Protein 3D0K (pdb70)

B-factor: mean 24.02, std 9.48, range [9.84, 112.17]

Structure (mmCIF, N/CA/C/O backbone):
data_3D0K
#
_entry.id   3D0K
#
_cell.length_a   41.879
_cell.length_b   83.710
_cell.length_c   90.792
_cell.angle_alpha   90.00
_cell.angle_beta   92.68
_cell.angle_gamma   90.00
#
_symmetry.space_group_name_H-M   'P 1 21 1'
#
loop_
_entity.id
_entity.type
_entity.pdbx_description
1 polymer 'Putative poly(3-hydroxybutyrate) depolymerase LpqC'
2 non-polymer 'CHLORIDE ION'
3 non-polymer 'SULFATE ION'
4 non-polymer 'FORMIC ACID'
5 water water
#
loop_
_atom_site.group_PDB
_atom_site.id
_atom_site.type_symbol
_atom_site.label_atom_id
_atom_site.label_alt_id
_atom_site.label_comp_id
_atom_site.label_asym_id
_atom_site.label_entity_id
_atom_site.label_seq_id
_atom_site.pdbx_PDB_ins_code
_atom_site.Cartn_x
_atom_site.Cartn_y
_atom_site.Cartn_z
_atom_site.occupancy
_atom_site.B_iso_or_equiv
_atom_site.auth_seq_id
_atom_site.auth_comp_id
_atom_site.auth_asym_id
_atom_site.auth_atom_id
_atom_site.pdbx_PDB_model_num
ATOM 1 N N . ASP A 1 8 ? 7.260 53.737 110.278 1.00 37.79 5 ASP A N 1
ATOM 2 C CA . ASP A 1 8 ? 8.458 54.534 109.857 1.00 38.02 5 ASP A CA 1
ATOM 3 C C . ASP A 1 8 ? 9.736 53.750 109.490 1.00 36.45 5 ASP A C 1
ATOM 4 O O . ASP A 1 8 ? 10.505 54.262 108.681 1.00 37.25 5 ASP A O 1
ATOM 9 N N . LEU A 1 9 ? 9.999 52.565 110.064 1.00 34.75 6 LEU A N 1
ATOM 10 C CA . LEU A 1 9 ? 11.188 51.764 109.619 1.00 32.56 6 LEU A CA 1
ATOM 11 C C . LEU A 1 9 ? 11.042 51.152 108.232 1.00 30.55 6 LEU A C 1
ATOM 12 O O . LEU A 1 9 ? 9.983 50.604 107.874 1.00 31.66 6 LEU A O 1
ATOM 17 N N . THR A 1 10 ? 12.108 51.219 107.448 1.00 26.83 7 THR A N 1
ATOM 18 C CA . THR A 1 10 ? 12.089 50.597 106.141 1.00 23.49 7 THR A CA 1
ATOM 19 C C . THR A 1 10 ? 12.790 49.238 106.272 1.00 23.24 7 THR A C 1
ATOM 20 O O . THR A 1 10 ? 13.444 48.961 107.315 1.00 22.02 7 THR A O 1
ATOM 24 N N . ASN A 1 11 ? 12.667 48.418 105.228 1.00 22.23 8 ASN A N 1
ATOM 25 C CA . ASN A 1 11 ? 13.413 47.154 105.139 1.00 22.05 8 ASN A CA 1
ATOM 26 C C . ASN A 1 11 ? 14.918 47.368 105.249 1.00 21.45 8 ASN A C 1
ATOM 27 O O . ASN A 1 11 ? 15.598 46.574 105.885 1.00 20.29 8 ASN A O 1
ATOM 32 N N . ALA A 1 12 ? 15.422 48.471 104.675 1.00 20.69 9 ALA A N 1
ATOM 33 C CA . ALA A 1 12 ? 16.864 48.772 104.791 1.00 21.30 9 ALA A CA 1
ATOM 34 C C . ALA A 1 12 ? 17.220 49.048 106.263 1.00 21.55 9 ALA A C 1
ATOM 35 O O . ALA A 1 12 ? 18.234 48.541 106.751 1.00 20.98 9 ALA A O 1
ATOM 37 N N . ASP A 1 13 ? 16.389 49.829 106.965 1.00 21.43 10 ASP A N 1
ATOM 38 C CA . ASP A 1 13 ? 16.622 50.118 108.406 1.00 22.88 10 ASP A CA 1
ATOM 39 C C . ASP A 1 13 ? 16.644 48.838 109.216 1.00 22.52 10 ASP A C 1
ATOM 40 O O . ASP A 1 13 ? 17.535 48.636 110.005 1.00 21.63 10 ASP A O 1
ATOM 45 N N . ARG A 1 14 ? 15.655 47.981 108.990 1.00 22.95 11 ARG A N 1
ATOM 46 C CA . ARG A 1 14 ? 15.605 46.649 109.650 1.00 24.00 11 ARG A CA 1
ATOM 47 C C . ARG A 1 14 ? 16.857 45.831 109.434 1.00 23.49 11 ARG A C 1
ATOM 48 O O . ARG A 1 14 ? 17.436 45.296 110.396 1.00 22.38 11 ARG A O 1
ATOM 56 N N . ILE A 1 15 ? 17.305 45.795 108.184 1.00 22.45 12 ILE A N 1
ATOM 57 C CA . ILE A 1 15 ? 18.479 45.013 107.815 1.00 23.25 12 ILE A CA 1
ATOM 58 C C . ILE A 1 15 ? 19.714 45.601 108.501 1.00 23.28 12 ILE A C 1
ATOM 59 O O . ILE A 1 15 ? 20.595 44.869 108.907 1.00 23.26 12 ILE A O 1
ATOM 64 N N . ALA A 1 16 ? 19.786 46.927 108.585 1.00 22.36 13 ALA A N 1
ATOM 65 C CA . ALA A 1 16 ? 20.906 47.591 109.258 1.00 22.61 13 ALA A CA 1
ATOM 66 C C . ALA A 1 16 ? 21.014 47.173 110.729 1.00 23.40 13 ALA A C 1
ATOM 67 O O . ALA A 1 16 ? 22.114 46.969 111.257 1.00 24.19 13 ALA A O 1
ATOM 69 N N . LEU A 1 17 ? 19.866 46.984 111.372 1.00 24.50 14 LEU A N 1
ATOM 70 C CA . LEU A 1 17 ? 19.817 46.624 112.801 1.00 25.55 14 LEU A CA 1
ATOM 71 C C . LEU A 1 17 ? 20.065 45.129 113.045 1.00 26.19 14 LEU A C 1
ATOM 72 O O . LEU A 1 17 ? 20.508 44.739 114.128 1.00 26.85 14 LEU A O 1
ATOM 77 N N . GLU A 1 18 ? 19.743 44.299 112.061 1.00 24.48 15 GLU A N 1
ATOM 78 C CA . GLU A 1 18 ? 19.784 42.837 112.243 1.00 24.95 15 GLU A CA 1
ATOM 79 C C . GLU A 1 18 ? 21.056 42.209 111.702 1.00 25.94 15 GLU A C 1
ATOM 80 O O . GLU A 1 18 ? 21.454 41.130 112.155 1.00 27.36 15 GLU A O 1
ATOM 86 N N . LEU A 1 19 ? 21.688 42.857 110.729 1.00 23.87 16 LEU A N 1
ATOM 87 C CA . LEU A 1 19 ? 22.809 42.241 110.034 1.00 24.69 16 LEU A CA 1
ATOM 88 C C . LEU A 1 19 ? 24.125 42.977 110.362 1.00 24.48 16 LEU A C 1
ATOM 89 O O . LEU A 1 19 ? 25.179 42.701 109.756 1.00 24.61 16 LEU A O 1
ATOM 94 N N . GLY A 1 20 ? 24.053 43.897 111.319 1.00 23.83 17 GLY A N 1
ATOM 95 C CA . GLY A 1 20 ? 25.207 44.713 111.698 1.00 24.52 17 GLY A CA 1
ATOM 96 C C . GLY A 1 20 ? 26.251 43.923 112.469 1.00 25.44 17 GLY A C 1
ATOM 97 O O . GLY A 1 20 ? 27.444 44.242 112.415 1.00 25.47 17 GLY A O 1
ATOM 98 N N A HIS A 1 21 ? 25.798 42.898 113.192 0.50 25.21 18 HIS A N 1
ATOM 99 N N B HIS A 1 21 ? 25.818 42.871 113.154 0.50 25.07 18 HIS A N 1
ATOM 100 C CA A HIS A 1 21 ? 26.685 42.109 114.055 0.50 25.56 18 HIS A CA 1
ATOM 101 C CA B HIS A 1 21 ? 26.727 42.136 114.028 0.50 25.38 18 HIS A CA 1
ATOM 102 C C A HIS A 1 21 ? 26.901 40.701 113.544 0.50 24.70 18 HIS A C 1
ATOM 103 C C B HIS A 1 21 ? 26.858 40.678 113.633 0.50 24.56 18 HIS A C 1
ATOM 104 O O A HIS A 1 21 ? 26.093 40.174 112.775 0.50 23.97 18 HIS A O 1
ATOM 105 O O B HIS A 1 21 ? 25.956 40.096 113.026 0.50 23.91 18 HIS A O 1
ATOM 118 N N . ALA A 1 22 ? 27.999 40.094 113.981 1.00 24.27 19 ALA A N 1
ATOM 119 C CA . ALA A 1 22 ? 28.325 38.717 113.577 1.00 23.30 19 ALA A CA 1
ATOM 120 C C . ALA A 1 22 ? 27.372 37.693 114.152 1.00 23.03 19 ALA A C 1
ATOM 121 O O . ALA A 1 22 ? 26.770 37.924 115.197 1.00 22.10 19 ALA A O 1
ATOM 123 N N . GLY A 1 23 ? 27.207 36.592 113.414 1.00 21.31 20 GLY A N 1
ATOM 124 C CA . GLY A 1 23 ? 26.492 35.390 113.880 1.00 21.30 20 GLY A CA 1
ATOM 125 C C . GLY A 1 23 ? 25.356 35.001 112.939 1.00 20.56 20 GLY A C 1
ATOM 126 O O . GLY A 1 23 ? 25.248 35.549 111.832 1.00 19.17 20 GLY A O 1
ATOM 127 N N . ARG A 1 24 ? 24.521 34.058 113.371 1.00 19.98 21 ARG A N 1
ATOM 128 C CA . ARG A 1 24 ? 23.386 33.615 112.554 1.00 20.52 21 ARG A CA 1
ATOM 129 C C . ARG A 1 24 ? 22.206 34.478 112.887 1.00 20.83 21 ARG A C 1
ATOM 130 O O . ARG A 1 24 ? 22.065 34.984 114.038 1.00 19.47 21 ARG A O 1
ATOM 138 N N . ASN A 1 25 ? 21.331 34.672 111.910 1.00 20.86 22 ASN A N 1
ATOM 139 C CA . ASN A 1 25 ? 20.076 35.361 112.190 1.00 21.59 22 ASN A CA 1
ATOM 140 C C . ASN A 1 25 ? 18.972 34.830 111.305 1.00 22.96 22 ASN A C 1
ATOM 141 O O . ASN A 1 25 ? 19.240 34.172 110.275 1.00 23.06 22 ASN A O 1
ATOM 146 N N . ALA A 1 26 ? 17.731 35.067 111.714 1.00 24.15 23 ALA A N 1
ATOM 147 C CA . ALA A 1 26 ? 16.559 34.802 110.863 1.00 25.82 23 ALA A CA 1
ATOM 148 C C . ALA A 1 26 ? 15.736 36.091 110.823 1.00 27.23 23 ALA A C 1
ATOM 149 O O . ALA A 1 26 ? 15.112 36.470 111.835 1.00 29.18 23 ALA A O 1
ATOM 151 N N . ILE A 1 27 ? 15.769 36.793 109.693 1.00 26.43 24 ILE A N 1
ATOM 152 C CA . ILE A 1 27 ? 15.241 38.159 109.592 1.00 27.05 24 ILE A CA 1
ATOM 153 C C . ILE A 1 27 ? 13.916 38.086 108.821 1.00 28.61 24 ILE A C 1
ATOM 154 O O . ILE A 1 27 ? 13.939 37.778 107.627 1.00 28.32 24 ILE A O 1
ATOM 159 N N . PRO A 1 28 ? 12.763 38.336 109.498 1.00 30.05 25 PRO A N 1
ATOM 160 C CA . PRO A 1 28 ? 11.485 38.394 108.755 1.00 30.18 25 PRO A CA 1
ATOM 161 C C . PRO A 1 28 ? 11.562 39.501 107.693 1.00 30.54 25 PRO A C 1
ATOM 162 O O . PRO A 1 28 ? 12.117 40.558 107.977 1.00 30.63 25 PRO A O 1
ATOM 166 N N . TYR A 1 29 ? 11.069 39.265 106.469 1.00 29.33 26 TYR A N 1
ATOM 167 C CA . TYR A 1 29 ? 11.132 40.301 105.423 1.00 29.62 26 TYR A CA 1
ATOM 168 C C . TYR A 1 29 ? 9.801 40.321 104.693 1.00 29.64 26 TYR A C 1
ATOM 169 O O . TYR A 1 29 ? 9.224 39.270 104.392 1.00 28.67 26 TYR A O 1
ATOM 178 N N . LEU A 1 30 ? 9.318 41.522 104.430 1.00 29.67 27 LEU A N 1
ATOM 179 C CA . LEU A 1 30 ? 8.108 41.692 103.642 1.00 30.81 27 LEU A CA 1
ATOM 180 C C . LEU A 1 30 ? 8.392 42.712 102.566 1.00 31.23 27 LEU A C 1
ATOM 181 O O . LEU A 1 30 ? 8.771 43.841 102.861 1.00 31.29 27 LEU A O 1
ATOM 186 N N . ASP A 1 31 ? 8.256 42.309 101.314 1.00 31.29 28 ASP A N 1
ATOM 187 C CA . ASP A 1 31 ? 8.587 43.195 100.204 1.00 33.95 28 ASP A CA 1
ATOM 188 C C . ASP A 1 31 ? 7.718 44.480 100.078 1.00 33.95 28 ASP A C 1
ATOM 189 O O . ASP A 1 31 ? 6.480 44.455 100.187 1.00 33.86 28 ASP A O 1
ATOM 194 N N . ASN A 1 35 ? 4.626 41.711 96.068 1.00 37.98 32 ASN A N 1
ATOM 195 C CA . ASN A 1 35 ? 4.455 40.617 97.040 1.00 37.67 32 ASN A CA 1
ATOM 196 C C . ASN A 1 35 ? 4.101 41.113 98.447 1.00 37.78 32 ASN A C 1
ATOM 197 O O . ASN A 1 35 ? 4.659 40.676 99.446 1.00 36.45 32 ASN A O 1
ATOM 202 N N . ALA A 1 36 ? 3.130 42.021 98.500 1.00 38.39 33 ALA A N 1
ATOM 203 C CA . ALA A 1 36 ? 2.699 42.653 99.758 1.00 38.83 33 ALA A CA 1
ATOM 204 C C . ALA A 1 36 ? 2.196 41.658 100.822 1.00 38.67 33 ALA A C 1
ATOM 205 O O . ALA A 1 36 ? 2.406 41.856 102.014 1.00 38.90 33 ALA A O 1
ATOM 207 N N . ASP A 1 37 ? 1.585 40.567 100.373 1.00 38.10 34 ASP A N 1
ATOM 208 C CA . ASP A 1 37 ? 0.926 39.612 101.265 1.00 37.79 34 ASP A CA 1
ATOM 209 C C . ASP A 1 37 ? 1.708 38.337 101.557 1.00 35.92 34 ASP A C 1
ATOM 210 O O . ASP A 1 37 ? 1.135 37.353 102.043 1.00 35.58 34 ASP A O 1
ATOM 215 N N . ARG A 1 38 ? 2.996 38.322 101.223 1.00 33.29 35 ARG A N 1
ATOM 216 C CA . ARG A 1 38 ? 3.738 37.095 101.302 1.00 31.75 35 ARG A CA 1
ATOM 217 C C . ARG A 1 38 ? 5.084 37.363 101.943 1.00 29.46 35 ARG A C 1
ATOM 218 O O . ARG A 1 38 ? 6.051 37.675 101.259 1.00 28.82 35 ARG A O 1
ATOM 226 N N . PRO A 1 39 ? 5.129 37.281 103.280 1.00 27.46 36 PRO A N 1
ATOM 227 C CA . PRO A 1 39 ? 6.411 37.392 103.969 1.00 26.08 36 PRO A CA 1
ATOM 228 C C . PRO A 1 39 ? 7.348 36.223 103.712 1.00 24.51 36 PRO A C 1
ATOM 229 O O . PRO A 1 39 ? 6.928 35.107 103.380 1.00 24.51 36 PRO A O 1
ATOM 233 N N . PHE A 1 40 ? 8.626 36.472 103.891 1.00 23.18 37 PHE A N 1
ATOM 234 C CA . PHE A 1 40 ? 9.579 35.365 103.928 1.00 22.20 37 PHE A CA 1
ATOM 235 C C . PHE A 1 40 ? 10.690 35.724 104.905 1.00 22.42 37 PHE A C 1
ATOM 236 O O . PHE A 1 40 ? 10.595 36.736 105.636 1.00 22.57 37 PHE A O 1
ATOM 244 N N . THR A 1 41 ? 11.717 34.899 104.941 1.00 21.48 38 THR A N 1
ATOM 245 C CA . THR A 1 41 ? 12.740 35.018 105.967 1.00 21.71 38 THR A CA 1
ATOM 246 C C . THR A 1 41 ? 14.113 35.052 105.308 1.00 20.27 38 THR A C 1
ATOM 247 O O . THR A 1 41 ? 14.359 34.309 104.373 1.00 21.56 38 THR A O 1
ATOM 251 N N . LEU A 1 42 ? 14.978 35.912 105.805 1.00 19.07 39 LEU A N 1
ATOM 252 C CA . LEU A 1 42 ? 16.385 35.873 105.413 1.00 18.99 39 LEU A CA 1
ATOM 253 C C . LEU A 1 42 ? 17.109 35.138 106.528 1.00 18.95 39 LEU A C 1
ATOM 254 O O . LEU A 1 42 ? 17.215 35.647 107.659 1.00 18.08 39 LEU A O 1
ATOM 259 N N . ASN A 1 43 ? 17.525 33.915 106.243 1.00 17.24 40 ASN A N 1
ATOM 260 C CA . ASN A 1 43 ? 18.380 33.189 107.185 1.00 18.33 40 ASN A CA 1
ATOM 261 C C . ASN A 1 43 ? 19.794 33.571 106.804 1.00 18.16 40 ASN A C 1
ATOM 262 O O . ASN A 1 43 ? 20.262 33.284 105.711 1.00 17.51 40 ASN A O 1
ATOM 267 N N . THR A 1 44 ? 20.448 34.296 107.701 1.00 18.28 41 THR A N 1
ATOM 268 C CA . THR A 1 44 ? 21.703 34.945 107.364 1.00 17.99 41 THR A CA 1
ATOM 269 C C . THR A 1 44 ? 22.862 34.426 108.214 1.00 18.61 41 THR A C 1
ATOM 270 O O . THR A 1 44 ? 22.661 33.882 109.328 1.00 18.26 41 THR A O 1
ATOM 274 N N . TYR A 1 45 ? 24.076 34.623 107.702 1.00 18.20 42 TYR A N 1
ATOM 275 C CA . TYR A 1 45 ? 25.264 34.457 108.544 1.00 17.78 42 TYR A CA 1
ATOM 276 C C . TYR A 1 45 ? 26.252 35.548 108.229 1.00 17.96 42 TYR A C 1
ATOM 277 O O . TYR A 1 45 ? 26.615 35.774 107.056 1.00 18.10 42 TYR A O 1
ATOM 286 N N . ARG A 1 46 ? 26.718 36.203 109.279 1.00 17.34 43 ARG A N 1
ATOM 287 C CA . ARG A 1 46 ? 27.774 37.169 109.132 1.00 17.39 43 ARG A CA 1
ATOM 288 C C . ARG A 1 46 ? 28.980 36.740 109.967 1.00 17.31 43 ARG A C 1
ATOM 289 O O . ARG A 1 46 ? 28.865 36.564 111.180 1.00 18.61 43 ARG A O 1
ATOM 297 N N . PRO A 1 47 ? 30.138 36.513 109.319 1.00 17.56 44 PRO A N 1
ATOM 298 C CA . PRO A 1 47 ? 31.341 36.088 110.083 1.00 17.65 44 PRO A CA 1
ATOM 299 C C . PRO A 1 47 ? 31.961 37.248 110.845 1.00 18.69 44 PRO A C 1
ATOM 300 O O . PRO A 1 47 ? 31.788 38.411 110.461 1.00 17.62 44 PRO A O 1
ATOM 304 N N . TYR A 1 48 ? 32.739 36.945 111.880 1.00 19.28 45 TYR A N 1
ATOM 305 C CA . TYR A 1 48 ? 33.586 37.999 112.437 1.00 20.00 45 TYR A CA 1
ATOM 306 C C . TYR A 1 48 ? 34.552 38.453 111.348 1.00 20.43 45 TYR A C 1
ATOM 307 O O . TYR A 1 48 ? 35.011 37.659 110.549 1.00 20.57 45 TYR A O 1
ATOM 316 N N . GLY A 1 49 ? 34.757 39.756 111.265 1.00 20.15 46 GLY A N 1
ATOM 317 C CA . GLY A 1 49 ? 35.700 40.272 110.329 1.00 21.88 46 GLY A CA 1
ATOM 318 C C . GLY A 1 49 ? 35.085 40.595 108.987 1.00 21.63 46 GLY A C 1
ATOM 319 O O . GLY A 1 49 ? 35.816 41.004 108.084 1.00 22.25 46 GLY A O 1
ATOM 320 N N . TYR A 1 50 ? 33.766 40.408 108.844 1.00 21.20 47 TYR A N 1
ATOM 321 C CA . TYR A 1 50 ? 33.064 40.863 107.652 1.00 20.75 47 TYR A CA 1
ATOM 322 C C . TYR A 1 50 ? 33.157 42.389 107.549 1.00 21.61 47 TYR A C 1
ATOM 323 O O . TYR A 1 50 ? 32.905 43.098 108.504 1.00 22.88 47 TYR A O 1
ATOM 332 N N . THR A 1 51 ? 33.543 42.889 106.392 1.00 21.04 48 THR A N 1
ATOM 333 C CA . THR A 1 51 ? 33.526 44.325 106.118 1.00 22.03 48 THR A CA 1
ATOM 334 C C . THR A 1 51 ? 32.712 44.494 104.804 1.00 22.13 48 THR A C 1
ATOM 335 O O . THR A 1 51 ? 32.578 43.528 104.032 1.00 21.16 48 THR A O 1
ATOM 339 N N . PRO A 1 52 ? 32.120 45.684 104.583 1.00 21.82 49 PRO A N 1
ATOM 340 C CA . PRO A 1 52 ? 31.174 45.863 103.448 1.00 22.00 49 PRO A CA 1
ATOM 341 C C . PRO A 1 52 ? 31.739 45.639 102.045 1.00 22.24 49 PRO A C 1
ATOM 342 O O . PRO A 1 52 ? 30.980 45.456 101.102 1.00 22.41 49 PRO A O 1
ATOM 346 N N . ASP A 1 53 ? 33.054 45.619 101.888 1.00 23.42 50 ASP A N 1
ATOM 347 C CA . ASP A 1 53 ? 33.655 45.368 100.563 1.00 23.23 50 ASP A CA 1
ATOM 348 C C . ASP A 1 53 ? 33.718 43.893 100.199 1.00 22.99 50 ASP A C 1
ATOM 349 O O . ASP A 1 53 ? 34.041 43.540 99.052 1.00 22.57 50 ASP A O 1
ATOM 354 N N . ARG A 1 54 ? 33.415 43.025 101.159 1.00 21.31 51 ARG A N 1
ATOM 355 C CA . ARG A 1 54 ? 33.605 41.590 100.939 1.00 22.07 51 ARG A CA 1
ATOM 356 C C . ARG A 1 54 ? 32.395 40.983 100.253 1.00 20.79 51 ARG A C 1
ATOM 357 O O . ARG A 1 54 ? 31.294 41.538 100.324 1.00 20.74 51 ARG A O 1
ATOM 365 N N . PRO A 1 55 ? 32.566 39.815 99.596 1.00 20.80 52 PRO A N 1
ATOM 366 C CA . PRO A 1 55 ? 31.432 39.256 98.848 1.00 19.99 52 PRO A CA 1
ATOM 367 C C . PRO A 1 55 ? 30.141 38.911 99.670 1.00 20.06 52 PRO A C 1
ATOM 368 O O . PRO A 1 55 ? 30.191 38.613 100.879 1.00 19.12 52 PRO A O 1
ATOM 372 N N . VAL A 1 56 ? 28.999 38.926 98.976 1.00 18.36 53 VAL A N 1
ATOM 373 C CA . VAL A 1 56 ? 27.725 38.474 99.539 1.00 18.11 53 VAL A CA 1
ATOM 374 C C . VAL A 1 56 ? 27.347 37.265 98.749 1.00 17.01 53 VAL A C 1
ATOM 375 O O . VAL A 1 56 ? 27.432 37.306 97.543 1.00 18.27 53 VAL A O 1
ATOM 379 N N . VAL A 1 57 ? 27.042 36.169 99.431 1.00 16.88 54 VAL A N 1
ATOM 380 C CA . VAL A 1 57 ? 26.578 34.967 98.734 1.00 16.11 54 VAL A CA 1
ATOM 381 C C . VAL A 1 57 ? 25.084 34.755 99.029 1.00 16.80 54 VAL A C 1
ATOM 382 O O . VAL A 1 57 ? 24.679 34.647 100.166 1.00 17.97 54 VAL A O 1
ATOM 386 N N . VAL A 1 58 ? 24.255 34.742 97.986 1.00 16.69 55 VAL A N 1
ATOM 387 C CA . VAL A 1 58 ? 22.812 34.477 98.149 1.00 16.52 55 VAL A CA 1
ATOM 388 C C . VAL A 1 58 ? 22.702 32.943 97.950 1.00 17.19 55 VAL A C 1
ATOM 389 O O . VAL A 1 58 ? 23.186 32.426 96.961 1.00 16.98 55 VAL A O 1
ATOM 393 N N . VAL A 1 59 ? 22.097 32.243 98.898 1.00 16.22 56 VAL A N 1
ATOM 394 C CA . VAL A 1 59 ? 22.007 30.769 98.821 1.00 16.38 56 VAL A CA 1
ATOM 395 C C . VAL A 1 59 ? 20.548 30.369 98.752 1.00 17.19 56 VAL A C 1
ATOM 396 O O . VAL A 1 59 ? 19.778 30.711 99.666 1.00 17.16 56 VAL A O 1
ATOM 400 N N . GLN A 1 60 ? 20.143 29.623 97.718 1.00 17.35 57 GLN A N 1
ATOM 401 C CA . GLN A 1 60 ? 18.744 29.175 97.638 1.00 15.74 57 GLN A CA 1
ATOM 402 C C . GLN A 1 60 ? 18.550 27.688 97.953 1.00 16.23 57 GLN A C 1
ATOM 403 O O . GLN A 1 60 ? 19.166 26.862 97.306 1.00 14.74 57 GLN A O 1
ATOM 409 N N . HIS A 1 61 ? 17.683 27.414 98.923 1.00 15.75 58 HIS A N 1
ATOM 410 C CA . HIS A 1 61 ? 17.424 26.056 99.490 1.00 17.12 58 HIS A CA 1
ATOM 411 C C . HIS A 1 61 ? 16.748 25.163 98.457 1.00 17.85 58 HIS A C 1
ATOM 412 O O . HIS A 1 61 ? 16.227 25.647 97.456 1.00 17.95 58 HIS A O 1
ATOM 419 N N . GLY A 1 62 ? 16.725 23.849 98.687 1.00 18.05 59 GLY A N 1
ATOM 420 C CA . GLY A 1 62 ? 15.958 23.013 97.774 1.00 18.93 59 GLY A CA 1
ATOM 421 C C . GLY A 1 62 ? 14.505 22.850 98.237 1.00 19.70 59 GLY A C 1
ATOM 422 O O . GLY A 1 62 ? 13.915 23.766 98.854 1.00 20.03 59 GLY A O 1
ATOM 423 N N . VAL A 1 63 ? 13.969 21.661 97.986 1.00 21.19 60 VAL A N 1
ATOM 424 C CA . VAL A 1 63 ? 12.535 21.368 98.099 1.00 22.63 60 VAL A CA 1
ATOM 425 C C . VAL A 1 63 ? 12.036 21.388 99.554 1.00 23.30 60 VAL A C 1
ATOM 426 O O . VAL A 1 63 ? 10.887 21.796 99.822 1.00 23.22 60 VAL A O 1
ATOM 430 N N . LEU A 1 64 ? 12.937 21.034 100.479 1.00 22.29 61 LEU A N 1
ATOM 431 C CA . LEU A 1 64 ? 12.606 21.012 101.919 1.00 23.51 61 LEU A CA 1
ATOM 432 C C . LEU A 1 64 ? 12.371 22.407 102.510 1.00 22.69 61 LEU A C 1
ATOM 433 O O . LEU A 1 64 ? 11.832 22.519 103.613 1.00 23.40 61 LEU A O 1
ATOM 438 N N . ARG A 1 65 ? 12.740 23.453 101.764 1.00 21.59 62 ARG A N 1
ATOM 439 C CA . ARG A 1 65 ? 12.596 24.845 102.210 1.00 21.10 62 ARG A CA 1
ATOM 440 C C . ARG A 1 65 ? 13.421 25.108 103.487 1.00 20.94 62 ARG A C 1
ATOM 441 O O . ARG A 1 65 ? 13.056 25.937 104.319 1.00 20.59 62 ARG A O 1
ATOM 449 N N . ASN A 1 66 ? 14.530 24.390 103.617 1.00 21.16 63 ASN A N 1
ATOM 450 C CA . ASN A 1 66 ? 15.382 24.459 104.808 1.00 20.98 63 ASN A CA 1
ATOM 451 C C . ASN A 1 66 ? 16.475 25.518 104.640 1.00 21.67 63 ASN A C 1
ATOM 452 O O . ASN A 1 66 ? 17.675 25.213 104.609 1.00 21.72 63 ASN A O 1
ATOM 457 N N . GLY A 1 67 ? 16.066 26.784 104.507 1.00 20.51 64 GLY A N 1
ATOM 458 C CA . GLY A 1 67 ? 17.041 27.846 104.359 1.00 20.45 64 GLY A CA 1
ATOM 459 C C . GLY A 1 67 ? 18.045 27.942 105.499 1.00 20.30 64 GLY A C 1
ATOM 460 O O . GLY A 1 67 ? 19.201 28.306 105.278 1.00 20.36 64 GLY A O 1
ATOM 461 N N . ALA A 1 68 ? 17.598 27.671 106.729 1.00 20.15 65 ALA A N 1
ATOM 462 C CA . ALA A 1 68 ? 18.505 27.759 107.892 1.00 21.00 65 ALA A CA 1
ATOM 463 C C . ALA A 1 68 ? 19.619 26.734 107.760 1.00 21.43 65 ALA A C 1
ATOM 464 O O . ALA A 1 68 ? 20.797 27.020 108.018 1.00 19.30 65 ALA A O 1
ATOM 466 N N . ASP A 1 69 ? 19.245 25.531 107.312 1.00 21.24 66 ASP A N 1
ATOM 467 C CA . ASP A 1 69 ? 20.224 24.498 107.019 1.00 22.52 66 ASP A CA 1
ATOM 468 C C . ASP A 1 69 ? 21.208 24.926 105.942 1.00 21.81 66 ASP A C 1
ATOM 469 O O . ASP A 1 69 ? 22.421 24.785 106.116 1.00 21.61 66 ASP A O 1
ATOM 474 N N . TYR A 1 70 ? 20.690 25.441 104.819 1.00 20.51 67 TYR A N 1
ATOM 475 C CA . TYR A 1 70 ? 21.586 25.902 103.738 1.00 20.24 67 TYR A CA 1
ATOM 476 C C . TYR A 1 70 ? 22.547 27.016 104.175 1.00 19.83 67 TYR A C 1
ATOM 477 O O . TYR A 1 70 ? 23.732 27.040 103.815 1.00 19.19 67 TYR A O 1
ATOM 486 N N . ARG A 1 71 ? 22.028 27.924 104.992 1.00 18.58 68 ARG A N 1
ATOM 487 C CA . ARG A 1 71 ? 22.859 28.996 105.547 1.00 18.72 68 ARG A CA 1
ATOM 488 C C . ARG A 1 71 ? 23.998 28.358 106.387 1.00 19.07 68 ARG A C 1
ATOM 489 O O . ARG A 1 71 ? 25.152 28.759 106.296 1.00 19.59 68 ARG A O 1
ATOM 497 N N . ASP A 1 72 ? 23.664 27.329 107.156 1.00 20.09 69 ASP A N 1
ATOM 498 C CA . ASP A 1 72 ? 24.669 26.618 108.008 1.00 20.61 69 ASP A CA 1
ATOM 499 C C . ASP A 1 72 ? 25.755 25.958 107.153 1.00 20.52 69 ASP A C 1
ATOM 500 O O . ASP A 1 72 ? 26.944 25.925 107.546 1.00 21.06 69 ASP A O 1
ATOM 505 N N . PHE A 1 73 ? 25.359 25.390 106.009 1.00 19.47 70 PHE A N 1
ATOM 506 C CA . PHE A 1 73 ? 26.343 24.716 105.128 1.00 19.51 70 PHE A CA 1
ATOM 507 C C . PHE A 1 73 ? 27.454 25.656 104.685 1.00 18.84 70 PHE A C 1
ATOM 508 O O . PHE A 1 73 ? 28.576 25.204 104.443 1.00 18.96 70 PHE A O 1
ATOM 516 N N . TRP A 1 74 ? 27.139 26.954 104.556 1.00 17.02 71 TRP A N 1
ATOM 517 C CA . TRP A 1 74 ? 28.086 27.965 104.094 1.00 17.76 71 TRP A CA 1
ATOM 518 C C . TRP A 1 74 ? 28.931 28.649 105.185 1.00 18.97 71 TRP A C 1
ATOM 519 O O . TRP A 1 74 ? 29.795 29.466 104.863 1.00 19.06 71 TRP A O 1
ATOM 530 N N . ILE A 1 75 ? 28.669 28.345 106.455 1.00 18.20 72 ILE A N 1
ATOM 531 C CA . ILE A 1 75 ? 29.455 28.937 107.553 1.00 19.21 72 ILE A CA 1
ATOM 532 C C . ILE A 1 75 ? 30.999 28.761 107.451 1.00 19.07 72 ILE A C 1
ATOM 533 O O . ILE A 1 75 ? 31.754 29.745 107.561 1.00 20.39 72 ILE A O 1
ATOM 538 N N . PRO A 1 76 ? 31.484 27.529 107.261 1.00 19.81 73 PRO A N 1
ATOM 539 C CA . PRO A 1 76 ? 32.942 27.410 107.203 1.00 20.54 73 PRO A CA 1
ATOM 540 C C . PRO A 1 76 ? 33.592 28.236 106.083 1.00 19.97 73 PRO A C 1
ATOM 541 O O . PRO A 1 76 ? 34.606 28.891 106.323 1.00 19.54 73 PRO A O 1
ATOM 545 N N . ALA A 1 77 ? 32.992 28.242 104.892 1.00 20.01 74 ALA A N 1
ATOM 546 C CA . ALA A 1 77 ? 33.488 29.091 103.797 1.00 20.13 74 ALA A CA 1
ATOM 547 C C . ALA A 1 77 ? 33.379 30.605 104.161 1.00 18.82 74 ALA A C 1
ATOM 548 O O . ALA A 1 77 ? 34.274 31.389 103.820 1.00 19.59 74 ALA A O 1
ATOM 550 N N . ALA A 1 78 ? 32.289 31.004 104.844 1.00 18.08 75 ALA A N 1
ATOM 551 C CA . ALA A 1 78 ? 32.081 32.422 105.225 1.00 17.77 75 ALA A CA 1
ATOM 552 C C . ALA A 1 78 ? 33.135 32.820 106.224 1.00 17.81 75 ALA A C 1
ATOM 553 O O . ALA A 1 78 ? 33.667 33.924 106.169 1.00 18.42 75 ALA A O 1
ATOM 555 N N . ASP A 1 79 ? 33.447 31.919 107.149 1.00 17.39 76 ASP A N 1
ATOM 556 C CA . ASP A 1 79 ? 34.474 32.243 108.181 1.00 18.89 76 ASP A CA 1
ATOM 557 C C . ASP A 1 79 ? 35.856 32.384 107.539 1.00 20.65 76 ASP A C 1
ATOM 558 O O . ASP A 1 79 ? 36.647 33.261 107.932 1.00 22.16 76 ASP A O 1
ATOM 563 N N . ARG A 1 80 ? 36.171 31.497 106.586 1.00 21.57 77 ARG A N 1
ATOM 564 C CA . ARG A 1 80 ? 37.501 31.504 105.913 1.00 23.89 77 ARG A CA 1
ATOM 565 C C . ARG A 1 80 ? 37.654 32.734 104.974 1.00 23.31 77 ARG A C 1
ATOM 566 O O . ARG A 1 80 ? 38.633 33.489 105.024 1.00 23.17 77 ARG A O 1
ATOM 574 N N . HIS A 1 81 ? 36.634 32.974 104.168 1.00 22.66 78 HIS A N 1
ATOM 575 C CA . HIS A 1 81 ? 36.698 33.995 103.148 1.00 22.12 78 HIS A CA 1
ATOM 576 C C . HIS A 1 81 ? 36.046 35.308 103.492 1.00 23.84 78 HIS A C 1
ATOM 577 O O . HIS A 1 81 ? 36.131 36.241 102.679 1.00 24.67 78 HIS A O 1
ATOM 584 N N . LYS A 1 82 ? 35.414 35.399 104.679 1.00 22.15 79 LYS A N 1
ATOM 585 C CA . LYS A 1 82 ? 34.697 36.629 105.123 1.00 22.26 79 LYS A CA 1
ATOM 586 C C . LYS A 1 82 ? 33.560 36.969 104.132 1.00 21.56 79 LYS A C 1
ATOM 587 O O . LYS A 1 82 ? 33.547 38.015 103.520 1.00 22.80 79 LYS A O 1
ATOM 593 N N . LEU A 1 83 ? 32.620 36.054 104.001 1.00 19.86 80 LEU A N 1
ATOM 594 C CA . LEU A 1 83 ? 31.493 36.238 103.113 1.00 19.61 80 LEU A CA 1
ATOM 595 C C . LEU A 1 83 ? 30.270 36.513 103.955 1.00 19.29 80 LEU A C 1
ATOM 596 O O . LEU A 1 83 ? 30.081 35.843 104.969 1.00 18.75 80 LEU A O 1
ATOM 601 N N . LEU A 1 84 ? 29.372 37.379 103.462 1.00 17.98 81 LEU A N 1
ATOM 602 C CA . LEU A 1 84 ? 28.066 37.529 104.095 1.00 17.18 81 LEU A CA 1
ATOM 603 C C . LEU A 1 84 ? 27.084 36.529 103.447 1.00 17.30 81 LEU A C 1
ATOM 604 O O . LEU A 1 84 ? 26.886 36.543 102.245 1.00 18.46 81 LEU A O 1
ATOM 609 N N . ILE A 1 85 ? 26.518 35.629 104.234 1.00 16.39 82 ILE A N 1
ATOM 610 C CA . ILE A 1 85 ? 25.600 34.619 103.681 1.00 17.12 82 ILE A CA 1
ATOM 611 C C . ILE A 1 85 ? 24.153 35.017 103.865 1.00 16.35 82 ILE A C 1
ATOM 612 O O . ILE A 1 85 ? 23.752 35.339 104.987 1.00 17.81 82 ILE A O 1
ATOM 617 N N . VAL A 1 86 ? 23.371 35.035 102.773 1.00 17.01 83 VAL A N 1
ATOM 618 C CA . VAL A 1 86 ? 21.955 35.376 102.855 1.00 17.35 83 VAL A CA 1
ATOM 619 C C . VAL A 1 86 ? 21.177 34.284 102.155 1.00 18.02 83 VAL A C 1
ATOM 620 O O . VAL A 1 86 ? 21.352 34.077 100.927 1.00 18.76 83 VAL A O 1
ATOM 624 N N . ALA A 1 87 ? 20.309 33.621 102.920 1.00 17.25 84 ALA A N 1
ATOM 625 C CA . ALA A 1 87 ? 19.474 32.558 102.389 1.00 17.59 84 ALA A CA 1
ATOM 626 C C . ALA A 1 87 ? 17.983 32.966 102.432 1.00 18.65 84 ALA A C 1
ATOM 627 O O . ALA A 1 87 ? 17.310 32.745 103.465 1.00 17.99 84 ALA A O 1
ATOM 629 N N . PRO A 1 88 ? 17.482 33.574 101.329 1.00 18.78 85 PRO A N 1
ATOM 630 C CA . PRO A 1 88 ? 16.056 33.897 101.251 1.00 18.81 85 PRO A CA 1
ATOM 631 C C . PRO A 1 88 ? 15.279 32.585 101.322 1.00 19.04 85 PRO A C 1
ATOM 632 O O . PRO A 1 88 ? 15.470 31.707 100.472 1.00 18.76 85 PRO A O 1
ATOM 636 N N . THR A 1 89 ? 14.371 32.499 102.302 1.00 17.79 86 THR A N 1
ATOM 637 C CA . THR A 1 89 ? 13.734 31.246 102.678 1.00 17.95 86 THR A CA 1
ATOM 638 C C . THR A 1 89 ? 12.220 31.326 102.511 1.00 18.18 86 THR A C 1
ATOM 639 O O . THR A 1 89 ? 11.577 32.150 103.147 1.00 17.45 86 THR A O 1
ATOM 643 N N . PHE A 1 90 ? 11.667 30.423 101.688 1.00 19.56 87 PHE A N 1
ATOM 644 C CA . PHE A 1 90 ? 10.237 30.506 101.280 1.00 19.17 87 PHE A CA 1
ATOM 645 C C . PHE A 1 90 ? 9.529 29.284 101.824 1.00 20.28 87 PHE A C 1
ATOM 646 O O . PHE A 1 90 ? 9.730 28.174 101.338 1.00 20.39 87 PHE A O 1
ATOM 654 N N . SER A 1 91 ? 8.750 29.484 102.876 1.00 19.95 88 SER A N 1
ATOM 655 C CA . SER A 1 91 ? 8.178 28.375 103.588 1.00 21.87 88 SER A CA 1
ATOM 656 C C . SER A 1 91 ? 7.103 27.689 102.759 1.00 21.84 88 SER A C 1
ATOM 657 O O . SER A 1 91 ? 6.491 28.315 101.908 1.00 21.68 88 SER A O 1
ATOM 660 N N . ASP A 1 92 ? 6.893 26.406 103.006 1.00 23.44 89 ASP A N 1
ATOM 661 C CA . ASP A 1 92 ? 5.807 25.670 102.359 1.00 25.00 89 ASP A CA 1
ATOM 662 C C . ASP A 1 92 ? 4.450 26.276 102.694 1.00 25.93 89 ASP A C 1
ATOM 663 O O . ASP A 1 92 ? 3.514 26.248 101.863 1.00 25.43 89 ASP A O 1
ATOM 668 N N . GLU A 1 93 ? 4.335 26.845 103.897 1.00 25.69 90 GLU A N 1
ATOM 669 C CA . GLU A 1 93 ? 3.056 27.394 104.317 1.00 27.25 90 GLU A CA 1
ATOM 670 C C . GLU A 1 93 ? 2.672 28.648 103.548 1.00 26.17 90 GLU A C 1
ATOM 671 O O . GLU A 1 93 ? 1.544 28.773 103.134 1.00 26.62 90 GLU A O 1
ATOM 677 N N . ILE A 1 94 ? 3.612 29.553 103.313 1.00 25.36 91 ILE A N 1
ATOM 678 C CA . ILE A 1 94 ? 3.295 30.822 102.631 1.00 23.83 91 ILE A CA 1
ATOM 679 C C . ILE A 1 94 ? 3.566 30.796 101.111 1.00 24.03 91 ILE A C 1
ATOM 680 O O . ILE A 1 94 ? 2.946 31.563 100.335 1.00 22.95 91 ILE A O 1
ATOM 685 N N . TRP A 1 95 ? 4.489 29.923 100.701 1.00 22.05 92 TRP A N 1
ATOM 686 C CA . TRP A 1 95 ? 4.872 29.787 99.282 1.00 22.30 92 TRP A CA 1
ATOM 687 C C . TRP A 1 95 ? 4.700 28.328 98.834 1.00 21.72 92 TRP A C 1
ATOM 688 O O . TRP A 1 95 ? 5.668 27.641 98.523 1.00 20.64 92 TRP A O 1
ATOM 699 N N . PRO A 1 96 ? 3.446 27.849 98.798 1.00 22.00 93 PRO A N 1
ATOM 700 C CA . PRO A 1 96 ? 3.241 26.407 98.598 1.00 21.72 93 PRO A CA 1
ATOM 701 C C . PRO A 1 96 ? 3.566 25.889 97.178 1.00 20.57 93 PRO A C 1
ATOM 702 O O . PRO A 1 96 ? 3.296 26.555 96.177 1.00 20.18 93 PRO A O 1
ATOM 706 N N . GLY A 1 97 ? 4.146 24.687 97.119 1.00 20.69 94 GLY A N 1
ATOM 707 C CA . GLY A 1 97 ? 4.335 23.966 95.858 1.00 20.13 94 GLY A CA 1
ATOM 708 C C . GLY A 1 97 ? 5.474 24.501 95.002 1.00 19.51 94 GLY A C 1
ATOM 709 O O . GLY A 1 97 ? 6.003 25.603 95.220 1.00 20.71 94 GLY A O 1
ATOM 710 N N . VAL A 1 98 ? 5.836 23.717 93.994 1.00 19.29 95 VAL A N 1
ATOM 711 C CA . VAL A 1 98 ? 6.768 24.178 92.973 1.00 19.26 95 VAL A CA 1
ATOM 712 C C . VAL A 1 98 ? 6.238 25.456 92.267 1.00 18.58 95 VAL A C 1
ATOM 713 O O . VAL A 1 98 ? 7.032 26.227 91.751 1.00 17.55 95 VAL A O 1
ATOM 717 N N . GLU A 1 99 ? 4.912 25.675 92.252 1.00 18.24 96 GLU A N 1
ATOM 718 C CA . GLU A 1 99 ? 4.352 26.856 91.583 1.00 18.11 96 GLU A CA 1
ATOM 719 C C . GLU A 1 99 ? 4.867 28.165 92.186 1.00 18.71 96 GLU A C 1
ATOM 720 O O . GLU A 1 99 ? 5.120 29.137 91.449 1.00 18.75 96 GLU A O 1
ATOM 726 N N . SER A 1 100 ? 5.047 28.197 93.519 1.00 18.70 97 SER A N 1
ATOM 727 C CA . SER A 1 100 ? 5.373 29.448 94.194 1.00 18.44 97 SER A CA 1
ATOM 728 C C . SER A 1 100 ? 6.860 29.648 94.337 1.00 18.00 97 SER A C 1
ATOM 729 O O . SER A 1 100 ? 7.323 30.799 94.446 1.00 19.16 97 SER A O 1
ATOM 732 N N . TYR A 1 101 ? 7.599 28.552 94.450 1.00 16.04 98 TYR A N 1
ATOM 733 C CA . TYR A 1 101 ? 9.019 28.675 94.693 1.00 16.72 98 TYR A CA 1
ATOM 734 C C . TYR A 1 101 ? 9.819 28.372 93.401 1.00 17.15 98 TYR A C 1
ATOM 735 O O . TYR A 1 101 ? 10.258 29.299 92.739 1.00 17.87 98 TYR A O 1
ATOM 744 N N . ASN A 1 102 ? 10.017 27.080 93.087 1.00 17.10 99 ASN A N 1
ATOM 745 C CA . ASN A 1 102 ? 10.669 26.667 91.831 1.00 17.18 99 ASN A CA 1
ATOM 746 C C . ASN A 1 102 ? 10.276 27.508 90.585 1.00 16.48 99 ASN A C 1
ATOM 747 O O . ASN A 1 102 ? 11.147 27.861 89.771 1.00 17.00 99 ASN A O 1
ATOM 752 N N . ASN A 1 103 ? 8.967 27.701 90.375 1.00 16.17 100 ASN A N 1
ATOM 753 C CA . ASN A 1 103 ? 8.408 28.336 89.173 1.00 16.64 100 ASN A CA 1
ATOM 754 C C . ASN A 1 103 ? 8.131 29.843 89.334 1.00 17.08 100 ASN A C 1
ATOM 755 O O . ASN A 1 103 ? 7.587 30.497 88.406 1.00 18.08 100 ASN A O 1
ATOM 760 N N . GLY A 1 104 ? 8.493 30.397 90.491 1.00 15.37 101 GLY A N 1
ATOM 761 C CA . GLY A 1 104 ? 8.530 31.877 90.622 1.00 16.13 101 GLY A CA 1
ATOM 762 C C . GLY A 1 104 ? 7.157 32.586 90.690 1.00 17.18 101 GLY A C 1
ATOM 763 O O . GLY A 1 104 ? 7.085 33.802 90.514 1.00 17.35 101 GLY A O 1
ATOM 764 N N . ARG A 1 105 ? 6.086 31.849 90.948 1.00 18.40 102 ARG A N 1
ATOM 765 C CA . ARG A 1 105 ? 4.713 32.439 90.899 1.00 21.66 102 ARG A CA 1
ATOM 766 C C . ARG A 1 105 ? 4.498 33.227 89.571 1.00 21.47 102 ARG A C 1
ATOM 767 O O . ARG A 1 105 ? 4.049 34.385 89.593 1.00 22.98 102 ARG A O 1
ATOM 775 N N . ALA A 1 106 ? 4.898 32.622 88.447 1.00 20.33 103 ALA A N 1
ATOM 776 C CA . ALA A 1 106 ? 4.904 33.294 87.146 1.00 20.27 103 ALA A CA 1
ATOM 777 C C . ALA A 1 10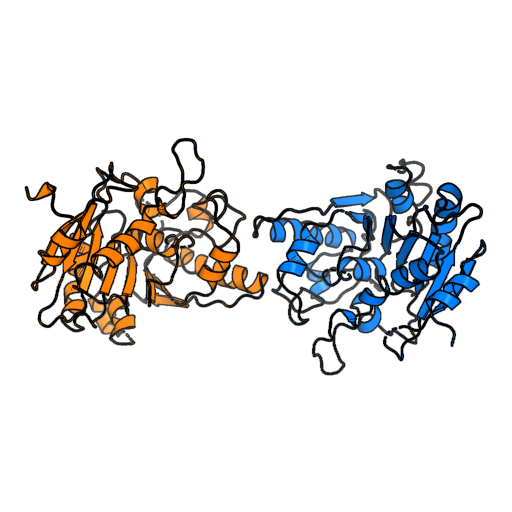6 ? 3.473 33.564 86.638 1.00 21.62 103 ALA A C 1
ATOM 778 O O . ALA A 1 106 ? 3.260 34.428 85.776 1.00 21.76 103 ALA A O 1
ATOM 780 N N . PHE A 1 107 ? 2.512 32.799 87.136 1.00 22.67 104 PHE A N 1
ATOM 781 C CA . PHE A 1 107 ? 1.137 32.889 86.638 1.00 23.60 104 PHE A CA 1
ATOM 782 C C . PHE A 1 107 ? 0.213 33.363 87.697 1.00 24.79 104 PHE A C 1
ATOM 783 O O . PHE A 1 107 ? 0.417 33.051 88.849 1.00 26.11 104 PHE A O 1
ATOM 791 N N . THR A 1 108 ? -0.819 34.103 87.293 1.00 24.92 105 THR A N 1
ATOM 792 C CA . THR A 1 108 ? -1.927 34.393 88.168 1.00 25.54 105 THR A CA 1
ATOM 793 C C . THR A 1 108 ? -2.720 33.098 88.297 1.00 25.85 105 THR A C 1
ATOM 794 O O . THR A 1 108 ? -2.459 32.107 87.584 1.00 25.44 105 THR A O 1
ATOM 798 N N . ALA A 1 109 ? -3.718 33.107 89.179 1.00 26.42 106 ALA A N 1
ATOM 799 C CA . ALA A 1 109 ? -4.564 31.946 89.360 1.00 26.27 106 ALA A CA 1
ATOM 800 C C . ALA A 1 109 ? -5.340 31.559 88.094 1.00 27.02 106 ALA A C 1
ATOM 801 O O . ALA A 1 109 ? -5.627 30.384 87.882 1.00 27.11 106 ALA A O 1
ATOM 803 N N . ALA A 1 110 ? -5.704 32.553 87.281 1.00 25.81 107 ALA A N 1
ATOM 804 C CA . ALA A 1 110 ? -6.379 32.335 86.018 1.00 25.53 107 ALA A CA 1
ATOM 805 C C . ALA A 1 110 ? -5.462 31.827 84.885 1.00 25.04 107 ALA A C 1
ATOM 806 O O . ALA A 1 110 ? -5.944 31.560 83.779 1.00 24.33 107 ALA A O 1
ATOM 808 N N . GLY A 1 111 ? -4.160 31.697 85.167 1.00 24.42 108 GLY A N 1
ATOM 809 C CA . GLY A 1 111 ? -3.182 31.244 84.184 1.00 23.15 108 GLY A CA 1
ATOM 810 C C . GLY A 1 111 ? -2.633 32.321 83.267 1.00 22.73 108 GLY A C 1
ATOM 811 O O . GLY A 1 111 ? -2.079 32.019 82.224 1.00 22.09 108 GLY A O 1
ATOM 812 N N . ASN A 1 112 ? -2.804 33.589 83.634 1.00 22.92 109 ASN A N 1
ATOM 813 C CA . ASN A 1 112 ? -2.228 34.665 82.826 1.00 22.35 109 ASN A CA 1
ATOM 814 C C . ASN A 1 112 ? -0.882 35.083 83.396 1.00 21.61 109 ASN A C 1
ATOM 815 O O . ASN A 1 112 ? -0.669 34.991 84.620 1.00 19.87 109 ASN A O 1
ATOM 820 N N . PRO A 1 113 ? 0.010 35.562 82.521 1.00 21.55 110 PRO A N 1
ATOM 821 C CA . PRO A 1 113 ? 1.322 35.910 83.082 1.00 21.85 110 PRO A CA 1
ATOM 822 C C . PRO A 1 113 ? 1.291 37.106 84.030 1.00 21.64 110 PRO A C 1
ATOM 823 O O . PRO A 1 113 ? 0.587 38.087 83.762 1.00 21.88 110 PRO A O 1
ATOM 827 N N . ARG A 1 114 ? 1.980 36.991 85.160 1.00 22.20 111 ARG A N 1
ATOM 828 C CA . ARG A 1 114 ? 2.264 38.138 86.037 1.00 22.59 111 ARG A CA 1
ATOM 829 C C . ARG A 1 114 ? 3.499 38.874 85.467 1.00 22.47 111 ARG A C 1
ATOM 830 O O . ARG A 1 114 ? 4.337 38.265 84.783 1.00 19.55 111 ARG A O 1
ATOM 838 N N . HIS A 1 115 ? 3.622 40.176 85.737 1.00 21.83 112 HIS A N 1
ATOM 839 C CA . HIS A 1 115 ? 4.814 40.886 85.291 1.00 22.90 112 HIS A CA 1
ATOM 840 C C . HIS A 1 115 ? 6.049 40.313 85.978 1.00 21.71 112 HIS A C 1
ATOM 841 O O . HIS A 1 115 ? 5.986 39.921 87.139 1.00 20.21 112 HIS A O 1
ATOM 848 N N . VAL A 1 116 ? 7.163 40.259 85.255 1.00 22.60 113 VAL A N 1
ATOM 849 C CA . VAL A 1 116 ? 8.367 39.605 85.788 1.00 23.56 113 VAL A CA 1
ATOM 850 C C . VAL A 1 116 ? 8.889 40.252 87.072 1.00 23.25 113 VAL A C 1
ATOM 851 O O . VAL A 1 116 ? 9.565 39.597 87.857 1.00 22.29 113 VAL A O 1
ATOM 855 N N . ASP A 1 117 ? 8.589 41.521 87.336 1.00 24.21 114 ASP A N 1
ATOM 856 C CA . ASP A 1 117 ? 9.105 42.013 88.602 1.00 26.61 114 ASP A CA 1
ATOM 857 C C . ASP A 1 117 ? 8.270 41.598 89.794 1.00 24.75 114 ASP A C 1
ATOM 858 O O . ASP A 1 117 ? 8.652 41.815 90.938 1.00 24.76 114 ASP A O 1
ATOM 863 N N . GLY A 1 118 ? 7.167 40.912 89.518 1.00 23.43 115 GLY A N 1
ATOM 864 C CA . GLY A 1 118 ? 6.344 40.350 90.579 1.00 21.77 115 GLY A CA 1
ATOM 865 C C . GLY A 1 118 ? 6.680 38.897 90.889 1.00 21.44 115 GLY A C 1
ATOM 866 O O . GLY A 1 118 ? 6.108 38.306 91.824 1.00 20.80 115 GLY A O 1
ATOM 867 N N . TRP A 1 119 ? 7.556 38.300 90.090 1.00 19.49 116 TRP A N 1
ATOM 868 C CA . TRP A 1 119 ? 7.883 36.879 90.295 1.00 18.80 116 TRP A CA 1
ATOM 869 C C . TRP A 1 119 ? 8.730 36.727 91.550 1.00 18.71 116 TRP A C 1
ATOM 870 O O . TRP A 1 119 ? 9.404 37.675 91.982 1.00 17.22 116 TRP A O 1
ATOM 881 N N . THR A 1 120 ? 8.670 35.537 92.157 1.00 17.43 117 THR A N 1
ATOM 882 C CA . THR A 1 120 ? 9.427 35.243 93.392 1.00 18.64 117 THR A CA 1
ATOM 883 C C . THR A 1 120 ? 10.924 35.562 93.149 1.00 19.08 117 THR A C 1
ATOM 884 O O . THR A 1 120 ? 11.616 36.073 94.045 1.00 19.15 117 THR A O 1
ATOM 888 N N . TYR A 1 121 ? 11.412 35.297 91.928 1.00 18.06 118 TYR A N 1
ATOM 889 C CA . TYR A 1 121 ? 12.843 35.500 91.597 1.00 17.74 118 TYR A CA 1
ATOM 890 C C . TYR A 1 121 ? 13.295 36.939 91.820 1.00 19.36 118 TYR A C 1
ATOM 891 O O . TYR A 1 121 ? 14.470 37.171 92.150 1.00 20.45 118 TYR A O 1
ATOM 900 N N . ALA A 1 122 ? 12.396 37.886 91.542 1.00 19.37 119 ALA A N 1
ATOM 901 C CA . ALA A 1 122 ? 12.706 39.336 91.571 1.00 19.84 119 ALA A CA 1
ATOM 902 C C . ALA A 1 122 ? 12.999 39.866 92.986 1.00 20.35 119 ALA A C 1
ATOM 903 O O . ALA A 1 122 ? 13.568 40.971 93.160 1.00 22.33 119 ALA A O 1
ATOM 905 N N . LEU A 1 123 ? 12.582 39.106 93.985 1.00 18.78 120 LEU A N 1
ATOM 906 C CA . LEU A 1 123 ? 12.815 39.423 95.384 1.00 18.09 120 LEU A CA 1
ATOM 907 C C . LEU A 1 123 ? 14.297 39.398 95.722 1.00 19.00 120 LEU A C 1
ATOM 908 O O . LEU A 1 123 ? 14.732 40.138 96.608 1.00 19.29 120 LEU A O 1
ATOM 913 N N . VAL A 1 124 ? 15.088 38.552 95.047 1.00 18.80 121 VAL A N 1
ATOM 914 C CA . VAL A 1 124 ? 16.564 38.513 95.342 1.00 19.41 121 VAL A CA 1
ATOM 915 C C . VAL A 1 124 ? 17.210 39.889 95.151 1.00 18.88 121 VAL A C 1
ATOM 916 O O . VAL A 1 124 ? 17.815 40.435 96.085 1.00 18.15 121 VAL A O 1
ATOM 920 N N . ALA A 1 125 ? 17.065 40.468 93.970 1.00 18.77 122 ALA A N 1
ATOM 921 C CA . ALA A 1 125 ? 17.599 41.809 93.741 1.00 19.61 122 ALA A CA 1
ATOM 922 C C . ALA A 1 125 ? 17.079 42.882 94.719 1.00 19.89 122 ALA A C 1
ATOM 923 O O . ALA A 1 125 ? 17.849 43.791 95.126 1.00 19.10 122 ALA A O 1
ATOM 925 N N A ARG A 1 126 ? 15.807 42.792 95.104 0.50 19.48 123 ARG A N 1
ATOM 926 N N B ARG A 1 126 ? 15.809 42.789 95.111 0.50 19.29 123 ARG A N 1
ATOM 927 C CA A ARG A 1 126 ? 15.237 43.792 96.025 0.50 19.80 123 ARG A CA 1
ATOM 928 C CA B ARG A 1 126 ? 15.238 43.805 96.017 0.50 19.43 123 ARG A CA 1
ATOM 929 C C A ARG A 1 126 ? 15.899 43.702 97.400 0.50 19.56 123 ARG A C 1
ATOM 930 C C B ARG A 1 126 ? 15.849 43.703 97.423 0.50 19.35 123 ARG A C 1
ATOM 931 O O A ARG A 1 126 ? 16.243 44.736 98.019 0.50 19.23 123 ARG A O 1
ATOM 932 O O B ARG A 1 126 ? 16.115 44.734 98.083 0.50 19.04 123 ARG A O 1
ATOM 947 N N . VAL A 1 127 ? 16.090 42.470 97.874 1.00 19.06 124 VAL A N 1
ATOM 948 C CA . VAL A 1 127 ? 16.743 42.256 99.145 1.00 18.97 124 VAL A CA 1
ATOM 949 C C . VAL A 1 127 ? 18.157 42.809 99.058 1.00 18.86 124 VAL A C 1
ATOM 950 O O . VAL A 1 127 ? 18.582 43.524 99.982 1.00 17.80 124 VAL A O 1
ATOM 954 N N . LEU A 1 128 ? 18.856 42.523 97.942 1.00 18.18 125 LEU A N 1
ATOM 955 C CA . LEU A 1 128 ? 20.238 43.070 97.750 1.00 18.67 125 LEU A CA 1
ATOM 956 C C . LEU A 1 128 ? 20.250 44.600 97.806 1.00 18.59 125 LEU A C 1
ATOM 957 O O . LEU A 1 128 ? 21.141 45.207 98.411 1.00 17.44 125 LEU A O 1
ATOM 962 N N . ALA A 1 129 ? 19.257 45.235 97.192 1.00 17.47 126 ALA A N 1
ATOM 963 C CA . ALA A 1 129 ? 19.241 46.722 97.162 1.00 16.94 126 ALA A CA 1
ATOM 964 C C . ALA A 1 129 ? 19.067 47.261 98.599 1.00 17.34 126 ALA A C 1
ATOM 965 O O . ALA A 1 129 ? 19.606 48.326 98.970 1.00 17.68 126 ALA A O 1
ATOM 967 N N . ASN A 1 130 ? 18.315 46.519 99.414 1.00 16.56 127 ASN A N 1
ATOM 968 C CA . ASN A 1 130 ? 18.143 46.860 100.785 1.00 16.54 127 ASN A CA 1
ATOM 969 C C . ASN A 1 130 ? 19.351 46.647 101.691 1.00 17.70 127 ASN A C 1
ATOM 970 O O . ASN A 1 130 ? 19.579 47.467 102.619 1.00 17.80 127 ASN A O 1
ATOM 975 N N . ILE A 1 131 ? 20.116 45.599 101.401 1.00 17.78 128 ILE A N 1
ATOM 976 C CA . ILE A 1 131 ? 21.409 45.331 102.074 1.00 18.83 128 ILE A CA 1
ATOM 977 C C . ILE A 1 131 ? 22.355 46.480 101.766 1.00 18.69 128 ILE A C 1
ATOM 978 O O . ILE A 1 131 ? 23.050 46.998 102.646 1.00 16.59 128 ILE A O 1
ATOM 983 N N . ARG A 1 132 ? 22.360 46.894 100.501 1.00 18.06 129 ARG A N 1
ATOM 984 C CA . ARG A 1 132 ? 23.143 48.074 100.109 1.00 19.92 129 ARG A CA 1
ATOM 985 C C . ARG A 1 132 ? 22.674 49.416 100.703 1.00 18.54 129 ARG A C 1
ATOM 986 O O . ARG A 1 132 ? 23.510 50.216 101.132 1.00 18.44 129 ARG A O 1
ATOM 994 N N . ALA A 1 133 ? 21.363 49.670 100.733 1.00 17.41 130 ALA A N 1
ATOM 995 C CA . ALA A 1 133 ? 20.842 50.880 101.366 1.00 17.31 130 ALA A CA 1
ATOM 996 C C . ALA A 1 133 ? 21.108 50.842 102.861 1.00 17.55 130 ALA A C 1
ATOM 997 O O . ALA A 1 133 ? 21.312 51.882 103.449 1.00 16.89 130 ALA A O 1
ATOM 999 N N . ALA A 1 134 ? 21.200 49.641 103.456 1.00 16.84 131 ALA A N 1
ATOM 1000 C CA . ALA A 1 134 ? 21.491 49.509 104.897 1.00 17.29 131 ALA A CA 1
ATOM 1001 C C . ALA A 1 134 ? 22.961 49.787 105.176 1.00 18.17 131 ALA A C 1
ATOM 1002 O O . ALA A 1 134 ? 23.358 49.926 106.336 1.00 18.31 131 ALA A O 1
ATOM 1004 N N . GLU A 1 135 ? 23.773 49.840 104.110 1.00 19.58 132 GLU A N 1
ATOM 1005 C CA . GLU A 1 135 ? 25.244 50.045 104.172 1.00 20.17 132 GLU A CA 1
ATOM 1006 C C . GLU A 1 135 ? 25.904 48.837 104.844 1.00 19.55 132 GLU A C 1
ATOM 1007 O O . GLU A 1 135 ? 26.971 48.966 105.463 1.00 20.24 132 GLU A O 1
ATOM 1013 N N . ILE A 1 136 ? 25.247 47.681 104.755 1.00 19.72 133 ILE A N 1
ATOM 1014 C CA . ILE A 1 136 ? 25.793 46.447 105.320 1.00 20.25 133 ILE A CA 1
ATOM 1015 C C . ILE A 1 136 ? 26.863 45.900 104.356 1.00 20.46 133 ILE A C 1
ATOM 1016 O O . ILE A 1 136 ? 27.919 45.397 104.778 1.00 19.47 133 ILE A O 1
ATOM 1021 N N . ALA A 1 137 ? 26.590 45.991 103.060 1.00 20.97 134 ALA A N 1
ATOM 1022 C CA . ALA A 1 137 ? 27.524 45.495 102.068 1.00 22.65 134 ALA A CA 1
ATOM 1023 C C . ALA A 1 137 ? 27.391 46.327 100.835 1.00 23.82 134 ALA A C 1
ATOM 1024 O O . ALA A 1 137 ? 26.272 46.769 100.506 1.00 24.57 134 ALA A O 1
ATOM 1026 N N . ASP A 1 138 ? 28.487 46.557 100.110 1.00 24.17 135 ASP A N 1
ATOM 1027 C CA . ASP A 1 138 ? 28.284 47.336 98.898 1.00 27.22 135 ASP A CA 1
ATOM 1028 C C . ASP A 1 138 ? 27.733 46.546 97.708 1.00 27.41 135 ASP A C 1
ATOM 1029 O O . ASP A 1 138 ? 27.279 47.154 96.748 1.00 27.24 135 ASP A O 1
ATOM 1034 N N . CYS A 1 139 ? 27.708 45.213 97.818 1.00 27.68 136 CYS A N 1
ATOM 1035 C CA . CYS A 1 139 ? 27.071 44.351 96.808 1.00 28.11 136 CYS A CA 1
ATOM 1036 C C . CYS A 1 139 ? 27.661 44.541 95.395 1.00 29.12 136 CYS A C 1
ATOM 1037 O O . CYS A 1 139 ? 26.954 44.446 94.393 1.00 29.52 136 CYS A O 1
ATOM 1040 N N . GLU A 1 140 ? 28.963 44.816 95.344 1.00 29.96 137 GLU A N 1
ATOM 1041 C CA . GLU A 1 140 ? 29.725 44.857 94.109 1.00 31.94 137 GLU A CA 1
ATOM 1042 C C . GLU A 1 140 ? 29.943 43.446 93.620 1.00 30.80 137 GLU A C 1
ATOM 1043 O O . GLU A 1 140 ? 29.865 43.200 92.437 1.00 32.18 137 GLU A O 1
ATOM 1049 N N . GLN A 1 141 ? 30.284 42.531 94.519 1.00 28.55 138 GLN A N 1
ATOM 1050 C CA . GLN A 1 141 ? 30.454 41.133 94.110 1.00 28.25 138 GLN A CA 1
ATOM 1051 C C . GLN A 1 141 ? 29.445 40.240 94.811 1.00 25.33 138 GLN A C 1
ATOM 1052 O O . GLN A 1 141 ? 29.652 39.826 95.948 1.00 25.11 138 GLN A O 1
ATOM 1058 N N . VAL A 1 142 ? 28.364 39.920 94.119 1.00 22.43 139 VAL A N 1
ATOM 1059 C CA . VAL A 1 142 ? 27.351 39.101 94.701 1.00 19.89 139 VAL A CA 1
ATOM 1060 C C . VAL A 1 142 ? 27.383 37.772 93.958 1.00 18.51 139 VAL A C 1
ATOM 1061 O O . VAL A 1 142 ? 27.392 37.738 92.744 1.00 17.69 139 VAL A O 1
ATOM 1065 N N . TYR A 1 143 ? 27.361 36.689 94.713 1.00 16.91 140 TYR A N 1
ATOM 1066 C CA . TYR A 1 143 ? 27.378 35.343 94.170 1.00 17.54 140 TYR A CA 1
ATOM 1067 C C . TYR A 1 143 ? 26.025 34.669 94.456 1.00 18.05 140 TYR A C 1
ATOM 1068 O O . TYR A 1 143 ? 25.485 34.809 95.553 1.00 19.78 140 TYR A O 1
ATOM 1077 N N . LEU A 1 144 ? 25.399 34.032 93.451 1.00 16.30 141 LEU A N 1
ATOM 1078 C CA . LEU A 1 144 ? 24.089 33.459 93.646 1.00 15.76 141 LEU A CA 1
ATOM 1079 C C . LEU A 1 144 ? 24.234 31.928 93.425 1.00 15.94 141 LEU A C 1
ATOM 1080 O O . LEU A 1 144 ? 24.727 31.493 92.369 1.00 16.72 141 LEU A O 1
ATOM 1085 N N . PHE A 1 145 ? 23.861 31.154 94.437 1.00 16.90 142 PHE A N 1
ATOM 1086 C CA . PHE A 1 145 ? 23.949 29.678 94.400 1.00 17.66 142 PHE A CA 1
ATOM 1087 C C . PHE A 1 145 ? 22.588 29.085 94.718 1.00 16.72 142 PHE A C 1
ATOM 1088 O O . PHE A 1 145 ? 21.870 29.597 95.585 1.00 16.67 142 PHE A O 1
ATOM 1096 N N . GLY A 1 146 ? 22.199 27.981 94.055 1.00 15.70 143 GLY A N 1
ATOM 1097 C CA . GLY A 1 146 ? 20.962 27.339 94.405 1.00 14.65 143 GLY A CA 1
ATOM 1098 C C . GLY A 1 146 ? 21.190 25.841 94.203 1.00 17.06 143 GLY A C 1
ATOM 1099 O O . GLY A 1 146 ? 21.905 25.473 93.266 1.00 17.71 143 GLY A O 1
ATOM 1100 N N . HIS A 1 147 ? 20.638 25.011 95.077 1.00 15.74 144 HIS A N 1
ATOM 1101 C CA . HIS A 1 147 ? 20.713 23.564 94.882 1.00 17.48 144 HIS A CA 1
ATOM 1102 C C . HIS A 1 147 ? 19.313 22.971 94.712 1.00 17.27 144 HIS A C 1
ATOM 1103 O O . HIS A 1 147 ? 18.377 23.331 95.459 1.00 17.14 144 HIS A O 1
ATOM 1110 N N . SER A 1 148 ? 19.183 21.985 93.806 1.00 19.22 145 SER A N 1
ATOM 1111 C CA . SER A 1 148 ? 17.925 21.265 93.654 1.00 20.34 145 SER A CA 1
ATOM 1112 C C . SER A 1 148 ? 16.788 22.201 93.267 1.00 20.04 145 SER A C 1
ATOM 1113 O O . SER A 1 148 ? 16.928 22.881 92.245 1.00 19.19 145 SER A O 1
ATOM 1116 N N . ALA A 1 149 ? 15.682 22.268 94.029 1.00 18.08 146 ALA A N 1
ATOM 1117 C CA . ALA A 1 149 ? 14.622 23.263 93.714 1.00 17.35 146 ALA A CA 1
ATOM 1118 C C . ALA A 1 149 ? 15.180 24.678 93.629 1.00 17.93 146 ALA A C 1
ATOM 1119 O O . ALA A 1 149 ? 14.668 25.517 92.875 1.00 16.53 146 ALA A O 1
ATOM 1121 N N . GLY A 1 150 ? 16.216 24.949 94.424 1.00 17.96 147 GLY A N 1
ATOM 1122 C CA . GLY A 1 150 ? 16.801 26.272 94.430 1.00 16.04 147 GLY A CA 1
ATOM 1123 C C . GLY A 1 150 ? 17.700 26.426 93.183 1.00 17.30 147 GLY A C 1
ATOM 1124 O O . GLY A 1 150 ? 17.919 27.515 92.748 1.00 16.84 147 GLY A O 1
ATOM 1125 N N . GLY A 1 151 ? 18.219 25.331 92.602 1.00 16.06 148 GLY A N 1
ATOM 1126 C CA . GLY A 1 151 ? 18.959 25.448 91.323 1.00 16.31 148 GLY A CA 1
ATOM 1127 C C . GLY A 1 151 ? 17.908 25.628 90.182 1.00 17.84 148 GLY A C 1
ATOM 1128 O O . GLY A 1 151 ? 18.188 26.304 89.172 1.00 16.59 148 GLY A O 1
ATOM 1129 N N . GLN A 1 152 ? 16.710 25.047 90.338 1.00 16.93 149 GLN A N 1
ATOM 1130 C CA . GLN A 1 152 ? 15.580 25.427 89.421 1.00 16.61 149 GLN A CA 1
ATOM 1131 C C . GLN A 1 152 ? 15.295 26.950 89.528 1.00 17.27 149 GLN A C 1
ATOM 1132 O O . GLN A 1 152 ? 15.224 27.642 88.520 1.00 17.14 149 GLN A O 1
ATOM 1138 N N . PHE A 1 153 ? 15.157 27.448 90.757 1.00 16.66 150 PHE A N 1
ATOM 1139 C CA . PHE A 1 153 ? 14.911 28.878 91.011 1.00 17.99 150 PHE A CA 1
ATOM 1140 C C . PHE A 1 153 ? 15.977 29.768 90.368 1.00 17.68 150 PHE A C 1
ATOM 1141 O O . PHE A 1 153 ? 15.644 30.741 89.690 1.00 18.28 150 PHE A O 1
ATOM 1149 N N . VAL A 1 154 ? 17.252 29.436 90.589 1.00 17.47 151 VAL A N 1
ATOM 1150 C CA . VAL A 1 154 ? 18.339 30.274 90.111 1.00 16.86 151 VAL A CA 1
ATOM 1151 C C . VAL A 1 154 ? 18.392 30.390 88.575 1.00 17.62 151 VAL A C 1
ATOM 1152 O O . VAL A 1 154 ? 18.541 31.505 88.045 1.00 16.18 151 VAL A O 1
ATOM 1156 N N . HIS A 1 155 ? 18.265 29.260 87.855 1.00 16.11 152 HIS A N 1
ATOM 1157 C CA . HIS A 1 155 ? 18.360 29.355 86.370 1.00 17.77 152 HIS A CA 1
ATOM 1158 C C . HIS A 1 155 ? 17.140 30.032 85.756 1.00 18.28 152 HIS A C 1
ATOM 1159 O O . HIS A 1 155 ? 17.258 30.705 84.736 1.00 18.52 152 HIS A O 1
ATOM 1166 N N . ARG A 1 156 ? 16.008 29.928 86.442 1.00 16.86 153 ARG A N 1
ATOM 1167 C CA . ARG A 1 156 ? 14.765 30.573 85.971 1.00 17.44 153 ARG A CA 1
ATOM 1168 C C . ARG A 1 156 ? 14.824 32.065 86.336 1.00 17.68 153 ARG A C 1
ATOM 1169 O O . ARG A 1 156 ? 14.280 32.876 85.621 1.00 16.85 153 ARG A O 1
ATOM 1177 N N . LEU A 1 157 ? 15.492 32.389 87.439 1.00 18.19 154 LEU A N 1
ATOM 1178 C CA . LEU A 1 157 ? 15.770 33.772 87.795 1.00 17.39 154 LEU A CA 1
ATOM 1179 C C . LEU A 1 157 ? 16.619 34.406 86.669 1.00 18.36 154 LEU A C 1
ATOM 1180 O O . LEU A 1 157 ? 16.319 35.509 86.155 1.00 18.29 154 LEU A O 1
ATOM 1193 N N . SER A 1 159 ? 16.778 33.455 83.609 1.00 18.67 156 SER A N 1
ATOM 1194 C CA . SER A 1 159 ? 15.993 33.533 82.389 1.00 19.66 156 SER A CA 1
ATOM 1195 C C . SER A 1 159 ? 15.036 34.719 82.324 1.00 20.93 156 SER A C 1
ATOM 1196 O O . SER A 1 159 ? 14.503 35.028 81.264 1.00 21.64 156 SER A O 1
ATOM 1199 N N . SER A 1 160 ? 14.741 35.309 83.469 1.00 19.75 157 SER A N 1
ATOM 1200 C CA . SER A 1 160 ? 13.620 36.262 83.574 1.00 20.57 157 SER A CA 1
ATOM 1201 C C . SER A 1 160 ? 13.975 37.609 84.182 1.00 20.28 157 SER A C 1
ATOM 1202 O O . SER A 1 160 ? 13.204 38.551 84.027 1.00 20.39 157 SER A O 1
ATOM 1205 N N . GLN A 1 161 ? 15.150 37.727 84.817 1.00 20.07 158 GLN A N 1
ATOM 1206 C CA . GLN A 1 161 ? 15.505 38.937 85.611 1.00 20.21 158 GLN A CA 1
ATOM 1207 C C . GLN A 1 161 ? 16.763 39.645 85.101 1.00 20.55 158 GLN A C 1
ATOM 1208 O O . GLN A 1 161 ? 17.621 39.000 84.483 1.00 21.29 158 GLN A O 1
ATOM 1214 N N . PRO A 1 162 ? 16.875 40.973 85.326 1.00 20.78 159 PRO A N 1
ATOM 1215 C CA . PRO A 1 162 ? 18.149 41.636 84.989 1.00 21.45 159 PRO A CA 1
ATOM 1216 C C . PRO A 1 162 ? 19.380 40.974 85.672 1.00 21.50 159 PRO A C 1
ATOM 1217 O O . PRO A 1 162 ? 19.301 40.532 86.838 1.00 21.36 159 PRO A O 1
ATOM 1221 N N . HIS A 1 163 ? 20.509 40.938 84.967 1.00 21.28 160 HIS A N 1
ATOM 1222 C CA . HIS A 1 163 ? 21.704 40.273 85.501 1.00 21.29 160 HIS A CA 1
ATOM 1223 C C . HIS A 1 163 ? 22.660 41.184 86.252 1.00 21.85 160 HIS A C 1
ATOM 1224 O O . HIS A 1 163 ? 23.587 40.689 86.916 1.00 21.11 160 HIS A O 1
ATOM 1231 N N . ALA A 1 164 ? 22.423 42.491 86.159 1.00 22.56 161 ALA A N 1
ATOM 1232 C CA . ALA A 1 164 ? 23.324 43.490 86.773 1.00 22.23 161 ALA A CA 1
ATOM 1233 C C . ALA A 1 164 ? 23.743 43.243 88.243 1.00 22.43 161 ALA A C 1
ATOM 1234 O O . ALA A 1 164 ? 24.926 43.439 88.568 1.00 22.91 161 ALA A O 1
ATOM 1236 N N . PRO A 1 165 ? 22.813 42.795 89.124 1.00 22.77 162 PRO A N 1
ATOM 1237 C CA . PRO A 1 165 ? 23.221 42.584 90.509 1.00 22.54 162 PRO A CA 1
ATOM 1238 C C . PRO A 1 165 ? 24.235 41.428 90.729 1.00 22.25 162 PRO A C 1
ATOM 1239 O O . PRO A 1 165 ? 24.842 41.378 91.790 1.00 23.03 162 PRO A O 1
ATOM 1243 N N . PHE A 1 166 ? 24.402 40.525 89.761 1.00 20.65 163 PHE A N 1
ATOM 1244 C CA . PHE A 1 166 ? 25.095 39.264 90.007 1.00 20.77 163 PHE A CA 1
ATOM 1245 C C . PHE A 1 166 ? 26.447 39.139 89.320 1.00 20.38 163 PHE A C 1
ATOM 1246 O O . PHE A 1 166 ? 26.545 39.223 88.087 1.00 21.90 163 PHE A O 1
ATOM 1254 N N . HIS A 1 167 ? 27.482 38.946 90.130 1.00 19.89 164 HIS A N 1
ATOM 1255 C CA . HIS A 1 167 ? 28.854 38.704 89.638 1.00 19.46 164 HIS A CA 1
ATOM 1256 C C . HIS A 1 167 ? 29.133 37.254 89.159 1.00 20.08 164 HIS A C 1
ATOM 1257 O O . HIS A 1 167 ? 29.893 37.015 88.195 1.00 20.10 164 HIS A O 1
ATOM 1264 N N . ALA A 1 168 ? 28.518 36.292 89.835 1.00 18.31 165 ALA A N 1
ATOM 1265 C CA . ALA A 1 168 ? 28.673 34.868 89.496 1.00 18.35 165 ALA A CA 1
ATOM 1266 C C . ALA A 1 168 ? 27.417 34.161 89.914 1.00 16.86 165 ALA A C 1
ATOM 1267 O O . ALA A 1 168 ? 26.787 34.542 90.919 1.00 17.88 165 ALA A O 1
ATOM 1269 N N . VAL A 1 169 ? 27.047 33.106 89.173 1.00 17.14 166 VAL A N 1
ATOM 1270 C CA . VAL A 1 169 ? 25.806 32.381 89.378 1.00 17.18 166 VAL A CA 1
ATOM 1271 C C . VAL A 1 169 ? 26.069 30.894 89.066 1.00 17.43 166 VAL A C 1
ATOM 1272 O O . VAL A 1 169 ? 26.649 30.546 88.033 1.00 16.96 166 VAL A O 1
ATOM 1276 N N . THR A 1 170 ? 25.669 30.060 90.003 1.00 16.36 167 THR A N 1
ATOM 1277 C CA . THR A 1 170 ? 25.767 28.609 89.889 1.00 18.03 167 THR A CA 1
ATOM 1278 C C . THR A 1 170 ? 24.440 27.932 90.245 1.00 18.38 167 THR A C 1
ATOM 1279 O O . THR A 1 170 ? 23.881 28.149 91.328 1.00 17.21 167 THR A O 1
ATOM 1283 N N . ALA A 1 171 ? 23.961 27.059 89.340 1.00 17.28 168 ALA A N 1
ATOM 1284 C CA . ALA A 1 171 ? 22.794 26.277 89.636 1.00 19.50 168 ALA A CA 1
ATOM 1285 C C . ALA A 1 171 ? 23.258 24.834 89.790 1.00 19.45 168 ALA A C 1
ATOM 1286 O O . ALA A 1 171 ? 23.885 24.278 88.895 1.00 19.00 168 ALA A O 1
ATOM 1288 N N . ALA A 1 172 ? 23.014 24.253 90.953 1.00 18.15 169 ALA A N 1
ATOM 1289 C CA . ALA A 1 172 ? 23.602 22.984 91.265 1.00 17.56 169 ALA A CA 1
ATOM 1290 C C . ALA A 1 172 ? 22.518 21.880 91.312 1.00 17.22 169 ALA A C 1
ATOM 1291 O O . ALA A 1 172 ? 21.524 22.025 92.031 1.00 16.45 169 ALA A O 1
ATOM 1293 N N . ASN A 1 173 ? 22.712 20.773 90.608 1.00 18.00 170 ASN A N 1
ATOM 1294 C CA . ASN A 1 173 ? 21.698 19.666 90.620 1.00 17.66 170 ASN A CA 1
ATOM 1295 C C . ASN A 1 173 ? 20.222 20.107 90.528 1.00 17.36 170 ASN A C 1
ATOM 1296 O O . ASN A 1 173 ? 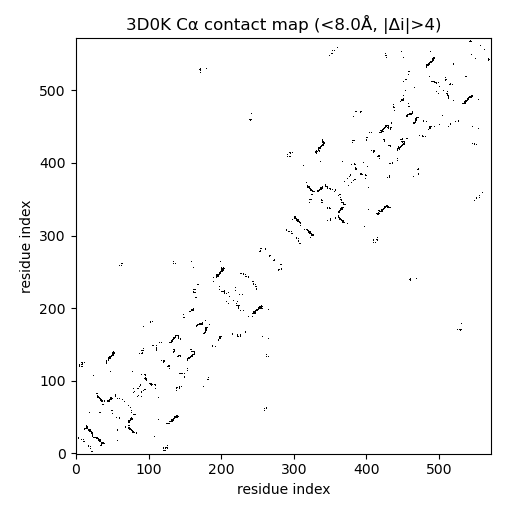19.410 19.630 91.308 1.00 18.03 170 ASN A O 1
ATOM 1301 N N . PRO A 1 174 ? 19.855 21.035 89.613 1.00 17.72 171 PRO A N 1
ATOM 1302 C CA . PRO A 1 174 ? 18.405 21.246 89.458 1.00 17.98 171 PRO A CA 1
ATOM 1303 C C . PRO A 1 174 ? 17.684 19.940 89.085 1.00 17.45 171 PRO A C 1
ATOM 1304 O O . PRO A 1 174 ? 18.230 19.167 88.280 1.00 16.82 171 PRO A O 1
ATOM 1308 N N . GLY A 1 175 ? 16.451 19.742 89.598 1.00 16.35 172 GLY A N 1
ATOM 1309 C CA . GLY A 1 175 ? 15.669 18.533 89.270 1.00 17.36 172 GLY A CA 1
ATOM 1310 C C . GLY A 1 175 ? 15.254 18.510 87.791 1.00 17.74 172 GLY A C 1
ATOM 1311 O O . GLY A 1 175 ? 15.181 17.446 87.200 1.00 18.85 172 GLY A O 1
ATOM 1312 N N . TRP A 1 176 ? 14.983 19.673 87.195 1.00 17.13 173 TRP A N 1
ATOM 1313 C CA . TRP A 1 176 ? 14.680 19.763 85.761 1.00 17.73 173 TRP A CA 1
ATOM 1314 C C . TRP A 1 176 ? 14.777 21.250 85.359 1.00 17.82 173 TRP A C 1
ATOM 1315 O O . TRP A 1 176 ? 14.970 22.100 86.213 1.00 17.49 173 TRP A O 1
ATOM 1326 N N . TYR A 1 177 ? 14.636 21.543 84.075 1.00 17.59 174 TYR A N 1
ATOM 1327 C CA . TYR A 1 177 ? 15.043 22.851 83.584 1.00 17.86 174 TYR A CA 1
ATOM 1328 C C . TYR A 1 177 ? 13.970 23.451 82.691 1.00 18.99 174 TYR A C 1
ATOM 1329 O O . TYR A 1 177 ? 13.290 22.768 81.902 1.00 18.29 174 TYR A O 1
ATOM 1338 N N . THR A 1 178 ? 13.915 24.768 82.736 1.00 16.91 175 THR A N 1
ATOM 1339 C CA . THR A 1 178 ? 13.212 25.549 81.698 1.00 17.45 175 THR A CA 1
ATOM 1340 C C . THR A 1 178 ? 14.189 25.614 80.515 1.00 16.38 175 THR A C 1
ATOM 1341 O O . THR A 1 178 ? 15.294 26.192 80.623 1.00 18.06 175 THR A O 1
ATOM 1345 N N . LEU A 1 179 ? 13.779 25.075 79.380 1.00 16.87 176 LEU A N 1
ATOM 1346 C CA . LEU A 1 179 ? 14.681 25.035 78.231 1.00 18.40 176 LEU A CA 1
ATOM 1347 C C . LEU A 1 179 ? 14.719 26.391 77.532 1.00 17.90 176 LEU A C 1
ATOM 1348 O O . LEU A 1 179 ? 13.731 27.089 77.537 1.00 18.76 176 LEU A O 1
ATOM 1353 N N . PRO A 1 180 ? 15.861 26.740 76.916 1.00 19.68 177 PRO A N 1
ATOM 1354 C CA . PRO A 1 180 ? 16.061 28.091 76.334 1.00 19.45 177 PRO A CA 1
ATOM 1355 C C . PRO A 1 180 ? 15.424 28.143 74.936 1.00 19.66 177 PRO A C 1
ATOM 1356 O O . PRO A 1 180 ? 16.114 28.187 73.907 1.00 19.65 177 PRO A O 1
ATOM 1360 N N . THR A 1 181 ? 14.102 28.165 74.927 1.00 20.15 178 THR A N 1
ATOM 1361 C CA . THR A 1 181 ? 13.331 28.137 73.684 1.00 20.92 178 THR A CA 1
ATOM 1362 C C . THR A 1 181 ? 11.908 28.577 73.968 1.00 20.62 178 THR A C 1
ATOM 1363 O O . THR A 1 181 ? 11.363 28.323 75.036 1.00 18.56 178 THR A O 1
ATOM 1367 N N . PHE A 1 182 ? 11.325 29.263 72.991 1.00 21.00 179 PHE A N 1
ATOM 1368 C CA . PHE A 1 182 ? 9.957 29.709 73.057 1.00 21.02 179 PHE A CA 1
ATOM 1369 C C . PHE A 1 182 ? 8.990 28.638 72.526 1.00 22.34 179 PHE A C 1
ATOM 1370 O O . PHE A 1 182 ? 7.792 28.871 72.440 1.00 22.98 179 PHE A O 1
ATOM 1378 N N . GLU A 1 183 ? 9.498 27.451 72.223 1.00 23.63 180 GLU A N 1
ATOM 1379 C CA . GLU A 1 183 ? 8.607 26.379 71.736 1.00 26.48 180 GLU A CA 1
ATOM 1380 C C . GLU A 1 183 ? 7.588 25.889 72.789 1.00 26.65 180 GLU A C 1
ATOM 1381 O O . GLU A 1 183 ? 6.522 25.399 72.407 1.00 26.78 180 GLU A O 1
ATOM 1387 N N . HIS A 1 184 ? 7.943 25.979 74.083 1.00 25.26 181 HIS A N 1
ATOM 1388 C CA . HIS A 1 184 ? 7.116 25.449 75.174 1.00 25.03 181 HIS A CA 1
ATOM 1389 C C . HIS A 1 184 ? 6.770 26.564 76.133 1.00 24.52 181 HIS A C 1
ATOM 1390 O O . HIS A 1 184 ? 7.559 27.510 76.311 1.00 22.09 181 HIS A O 1
ATOM 1397 N N . ARG A 1 185 ? 5.574 26.450 76.738 1.00 23.31 182 ARG A N 1
ATOM 1398 C CA . ARG A 1 185 ? 5.137 27.398 77.744 1.00 24.51 182 ARG A CA 1
ATOM 1399 C C . ARG A 1 185 ? 5.984 27.188 78.993 1.00 22.42 182 ARG A C 1
ATOM 1400 O O . ARG A 1 185 ? 6.344 26.064 79.342 1.00 21.21 182 ARG A O 1
ATOM 1408 N N . PHE A 1 186 ? 6.300 28.282 79.640 1.00 21.90 183 PHE A N 1
ATOM 1409 C CA . PHE A 1 186 ? 6.899 28.229 80.965 1.00 22.38 183 PHE A CA 1
ATOM 1410 C C . PHE A 1 186 ? 6.045 27.366 81.919 1.00 23.01 183 PHE A C 1
ATOM 1411 O O . PHE A 1 186 ? 4.812 27.444 81.883 1.00 23.38 183 PHE A O 1
ATOM 1419 N N . PRO A 1 187 ? 6.681 26.535 82.780 1.00 23.69 184 PRO A N 1
ATOM 1420 C CA . PRO A 1 187 ? 8.132 26.487 83.012 1.00 22.62 184 PRO A CA 1
ATOM 1421 C C . PRO A 1 187 ? 8.924 25.527 82.083 1.00 23.09 184 PRO A C 1
ATOM 1422 O O . PRO A 1 187 ? 10.142 25.400 82.257 1.00 22.72 184 PRO A O 1
ATOM 1426 N N . GLU A 1 188 ? 8.274 24.868 81.116 1.00 21.69 185 GLU A N 1
ATOM 1427 C CA . GLU A 1 188 ? 9.038 23.950 80.255 1.00 23.34 185 GLU A CA 1
ATOM 1428 C C . GLU A 1 188 ? 9.967 24.728 79.300 1.00 22.16 185 GLU A C 1
ATOM 1429 O O . GLU A 1 188 ? 11.124 24.304 79.042 1.00 21.35 185 GLU A O 1
ATOM 1435 N N . GLY A 1 189 ? 9.474 25.889 78.842 1.00 21.26 186 GLY A N 1
ATOM 1436 C CA . GLY A 1 189 ? 10.205 26.788 77.936 1.00 20.39 186 GLY A CA 1
ATOM 1437 C C . GLY A 1 189 ? 9.962 28.220 78.361 1.00 21.87 186 GLY A C 1
ATOM 1438 O O . GLY A 1 189 ? 9.520 28.446 79.487 1.00 22.06 186 GLY A O 1
ATOM 1439 N N . LEU A 1 190 ? 10.207 29.186 77.466 1.00 20.10 187 LEU A N 1
ATOM 1440 C CA . LEU A 1 190 ? 10.106 30.595 77.804 1.00 21.07 187 LEU A CA 1
ATOM 1441 C C . LEU A 1 190 ? 8.820 31.274 77.297 1.00 21.02 187 LEU A C 1
ATOM 1442 O O . LEU A 1 190 ? 8.687 32.494 77.427 1.00 21.22 187 LEU A O 1
ATOM 1447 N N . ASP A 1 191 ? 7.898 30.498 76.707 1.00 21.24 188 ASP A N 1
ATOM 1448 C CA . ASP A 1 191 ? 6.724 31.092 76.056 1.00 23.33 188 ASP A CA 1
ATOM 1449 C C . ASP A 1 191 ? 5.618 31.337 77.096 1.00 23.30 188 ASP A C 1
ATOM 1450 O O . ASP A 1 191 ? 5.623 30.706 78.154 1.00 23.50 188 ASP A O 1
ATOM 145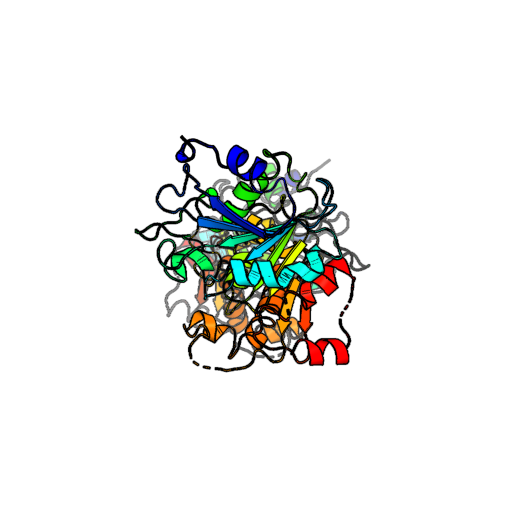5 N N . GLY A 1 192 ? 4.725 32.284 76.798 1.00 23.39 189 GLY A N 1
ATOM 1456 C CA . GLY A 1 192 ? 3.504 32.456 77.559 1.00 23.98 189 GLY A CA 1
ATOM 1457 C C . GLY A 1 192 ? 3.615 33.244 78.861 1.00 24.70 189 GLY A C 1
ATOM 1458 O O . GLY A 1 192 ? 2.637 33.270 79.654 1.00 24.80 189 GLY A O 1
ATOM 1459 N N . VAL A 1 193 ? 4.775 33.899 79.074 1.00 23.84 190 VAL A N 1
ATOM 1460 C CA . VAL A 1 193 ? 5.041 34.662 80.305 1.00 23.44 190 VAL A CA 1
ATOM 1461 C C . VAL A 1 193 ? 5.610 36.062 80.087 1.00 23.62 190 VAL A C 1
ATOM 1462 O O . VAL A 1 193 ? 6.196 36.628 81.008 1.00 24.65 190 VAL A O 1
ATOM 1466 N N . GLY A 1 194 ? 5.461 36.613 78.880 1.00 23.02 191 GLY A N 1
ATOM 1467 C CA . GLY A 1 194 ? 5.938 37.972 78.561 1.00 24.30 191 GLY A CA 1
ATOM 1468 C C . GLY A 1 194 ? 7.458 38.155 78.475 1.00 25.03 191 GLY A C 1
ATOM 1469 O O . GLY A 1 194 ? 7.974 39.268 78.634 1.00 25.30 191 GLY A O 1
ATOM 1470 N N . LEU A 1 195 ? 8.173 37.073 78.209 1.00 24.12 192 LEU A N 1
ATOM 1471 C CA . LEU A 1 195 ? 9.633 37.139 78.018 1.00 24.47 192 LEU A CA 1
ATOM 1472 C C . LEU A 1 195 ? 9.960 37.406 76.544 1.00 24.89 192 LEU A C 1
ATOM 1473 O O . LEU A 1 195 ? 9.130 37.169 75.678 1.00 24.41 192 LEU A O 1
ATOM 1478 N N . THR A 1 196 ? 11.166 37.890 76.261 1.00 25.24 193 THR A N 1
ATOM 1479 C CA . THR A 1 196 ? 11.529 38.296 74.874 1.00 25.68 193 THR A CA 1
ATOM 1480 C C . THR A 1 196 ? 12.809 37.597 74.417 1.00 24.37 193 THR A C 1
ATOM 1481 O O . THR A 1 196 ? 13.503 36.988 75.231 1.00 23.94 193 THR A O 1
ATOM 1485 N N . GLU A 1 197 ? 13.122 37.683 73.120 1.00 23.74 194 GLU A N 1
ATOM 1486 C CA . GLU A 1 197 ? 14.420 37.206 72.621 1.00 24.41 194 GLU A CA 1
ATOM 1487 C C . GLU A 1 197 ? 15.630 37.869 73.303 1.00 24.17 194 GLU A C 1
ATOM 1488 O O . GLU A 1 197 ? 16.671 37.236 73.456 1.00 23.93 194 GLU A O 1
ATOM 1494 N N . ASP A 1 198 ? 15.485 39.121 73.733 1.00 25.12 195 ASP A N 1
ATOM 1495 C CA . ASP A 1 198 ? 16.524 39.772 74.532 1.00 25.50 195 ASP A CA 1
ATOM 1496 C C . ASP A 1 198 ? 16.790 39.060 75.857 1.00 24.62 195 ASP A C 1
ATOM 1497 O O . ASP A 1 198 ? 17.962 38.973 76.280 1.00 24.18 195 ASP A O 1
ATOM 1502 N N . HIS A 1 199 ? 15.741 38.565 76.530 1.00 23.24 196 HIS A N 1
ATOM 1503 C CA . HIS A 1 199 ? 15.948 37.828 77.794 1.00 22.34 196 HIS A CA 1
ATOM 1504 C C . HIS A 1 199 ? 16.777 36.584 77.493 1.00 21.35 196 HIS A C 1
ATOM 1505 O O . HIS A 1 199 ? 17.714 36.256 78.222 1.00 19.57 196 HIS A O 1
ATOM 1512 N N . LEU A 1 200 ? 16.394 35.899 76.425 1.00 20.58 197 LEU A N 1
ATOM 1513 C CA . LEU A 1 200 ? 17.095 34.709 75.989 1.00 20.55 197 LEU A CA 1
ATOM 1514 C C . LEU A 1 200 ? 18.569 34.994 75.628 1.00 20.45 197 LEU A C 1
ATOM 1515 O O . LEU A 1 200 ? 19.464 34.226 76.029 1.00 19.80 197 LEU A O 1
ATOM 1520 N N . ALA A 1 201 ? 18.822 36.051 74.863 1.00 19.79 198 ALA A N 1
ATOM 1521 C CA . ALA A 1 201 ? 20.201 36.391 74.494 1.00 18.96 198 ALA A CA 1
ATOM 1522 C C . ALA A 1 201 ? 21.017 36.656 75.756 1.00 19.17 198 ALA A C 1
ATOM 1523 O O . ALA A 1 201 ? 22.139 36.176 75.883 1.00 20.19 198 ALA A O 1
ATOM 1525 N N . ARG A 1 202 ? 20.454 37.412 76.699 1.00 18.73 199 ARG A N 1
ATOM 1526 C CA . ARG A 1 202 ? 21.190 37.732 77.928 1.00 18.45 199 ARG A CA 1
ATOM 1527 C C . ARG A 1 202 ? 21.453 36.478 78.767 1.00 18.27 199 ARG A C 1
ATOM 1528 O O . ARG A 1 202 ? 22.580 36.306 79.330 1.00 18.58 199 ARG A O 1
ATOM 1536 N N . LEU A 1 203 ? 20.442 35.607 78.835 1.00 18.70 200 LEU A N 1
ATOM 1537 C CA . LEU A 1 203 ? 20.616 34.289 79.524 1.00 18.15 200 LEU A CA 1
ATOM 1538 C C . LEU A 1 203 ? 21.769 33.501 78.954 1.00 18.96 200 LEU A C 1
ATOM 1539 O O . LEU A 1 203 ? 22.656 32.988 79.694 1.00 19.32 200 LEU A O 1
ATOM 1544 N N . LEU A 1 204 ? 21.741 33.309 77.629 1.00 18.66 201 LEU A N 1
ATOM 1545 C CA . LEU A 1 204 ? 22.783 32.574 76.939 1.00 18.49 201 LEU A CA 1
ATOM 1546 C C . LEU A 1 204 ? 24.189 33.122 77.097 1.00 19.34 201 LEU A C 1
ATOM 1547 O O . LEU A 1 204 ? 25.123 32.357 77.164 1.00 19.81 201 LEU A O 1
ATOM 1552 N N . ALA A 1 205 ? 24.331 34.446 77.184 1.00 17.48 202 ALA A N 1
ATOM 1553 C CA . ALA A 1 205 ? 25.638 35.092 77.247 1.00 18.00 202 ALA A CA 1
ATOM 1554 C C . ALA A 1 205 ? 26.277 34.948 78.620 1.00 17.72 202 ALA A C 1
ATOM 1555 O O . ALA A 1 205 ? 27.521 34.981 78.757 1.00 17.82 202 ALA A O 1
ATOM 1557 N N . TYR A 1 206 ? 25.426 34.836 79.648 1.00 17.38 203 TYR A N 1
ATOM 1558 C CA . TYR A 1 206 ? 25.897 34.949 81.021 1.00 17.77 203 TYR A CA 1
ATOM 1559 C C . TYR A 1 206 ? 26.796 33.751 81.351 1.00 18.27 203 TYR A C 1
ATOM 1560 O O . TYR A 1 206 ? 26.479 32.621 80.967 1.00 17.53 203 TYR A O 1
ATOM 1569 N N . PRO A 1 207 ? 27.916 33.979 82.056 1.00 18.57 204 PRO A N 1
ATOM 1570 C CA . PRO A 1 207 ? 28.779 32.822 82.419 1.00 19.40 204 PRO A CA 1
ATOM 1571 C C . PRO A 1 207 ? 28.256 31.958 83.592 1.00 19.99 204 PRO A C 1
ATOM 1572 O O . PRO A 1 207 ? 28.973 31.732 84.584 1.00 21.44 204 PRO A O 1
ATOM 1584 N N . THR A 1 209 ? 27.407 28.828 85.807 1.00 20.87 206 THR A N 1
ATOM 1585 C CA . THR A 1 209 ? 27.897 27.447 85.989 1.00 20.31 206 THR A CA 1
ATOM 1586 C C . THR A 1 209 ? 26.691 26.549 86.267 1.00 20.75 206 THR A C 1
ATOM 1587 O O . THR A 1 209 ? 25.850 26.829 87.144 1.00 19.39 206 THR A O 1
ATOM 1591 N N . ILE A 1 210 ? 26.628 25.449 85.531 1.00 18.35 207 ILE A N 1
ATOM 1592 C CA . ILE A 1 210 ? 25.736 24.382 85.866 1.00 19.78 207 ILE A CA 1
ATOM 1593 C C . ILE A 1 210 ? 26.578 23.385 86.598 1.00 19.55 207 ILE A C 1
ATOM 1594 O O . ILE A 1 210 ? 27.516 22.816 86.007 1.00 19.52 207 ILE A O 1
ATOM 1599 N N . LEU A 1 211 ? 26.302 23.198 87.901 1.00 18.96 208 LEU A N 1
ATOM 1600 C CA . LEU A 1 211 ? 27.163 22.327 88.714 1.00 17.38 208 LEU A CA 1
ATOM 1601 C C . LEU A 1 211 ? 26.420 21.011 88.941 1.00 19.71 208 LEU A C 1
ATOM 1602 O O . LEU A 1 211 ? 25.333 20.999 89.566 1.00 19.92 208 LEU A O 1
ATOM 1607 N N . ALA A 1 212 ? 26.991 19.935 88.423 1.00 19.14 209 ALA A N 1
ATOM 1608 C CA . ALA A 1 212 ? 26.272 18.644 88.364 1.00 19.24 209 ALA A CA 1
ATOM 1609 C C . ALA A 1 212 ? 27.081 17.516 89.025 1.00 19.02 209 ALA A C 1
ATOM 1610 O O . ALA A 1 212 ? 28.176 17.194 88.571 1.00 19.10 209 ALA A O 1
ATOM 1612 N N . GLY A 1 213 ? 26.538 16.905 90.083 1.00 18.77 210 GLY A N 1
ATOM 1613 C CA . GLY A 1 213 ? 27.195 15.754 90.712 1.00 18.41 210 GLY A CA 1
ATOM 1614 C C . GLY A 1 213 ? 26.993 14.553 89.831 1.00 18.82 210 GLY A C 1
ATOM 1615 O O . GLY A 1 213 ? 25.863 14.279 89.378 1.00 18.26 210 GLY A O 1
ATOM 1616 N N . ASP A 1 214 ? 28.071 13.822 89.539 1.00 19.99 211 ASP A N 1
ATOM 1617 C CA . ASP A 1 214 ? 27.952 12.674 88.636 1.00 20.40 211 ASP A CA 1
ATOM 1618 C C . ASP A 1 214 ? 27.393 11.407 89.275 1.00 21.36 211 ASP A C 1
ATOM 1619 O O . ASP A 1 214 ? 27.190 10.390 88.602 1.00 21.92 211 ASP A O 1
ATOM 1624 N N . GLN A 1 215 ? 27.155 11.479 90.580 1.00 22.19 212 GLN A N 1
ATOM 1625 C CA . GLN A 1 215 ? 26.439 10.471 91.320 1.00 22.28 212 GLN A CA 1
ATOM 1626 C C . GLN A 1 215 ? 24.971 10.904 91.601 1.00 21.96 212 GLN A C 1
ATOM 1627 O O . GLN A 1 215 ? 24.262 10.218 92.333 1.00 21.21 212 GLN A O 1
ATOM 1633 N N . ASP A 1 216 ? 24.498 12.012 91.007 1.00 20.41 213 ASP A N 1
ATOM 1634 C CA . ASP A 1 216 ? 23.077 12.373 91.173 1.00 21.26 213 ASP A CA 1
ATOM 1635 C C . ASP A 1 216 ? 22.305 11.623 90.096 1.00 21.44 213 ASP A C 1
ATOM 1636 O O . ASP A 1 216 ? 21.845 12.194 89.081 1.00 20.19 213 ASP A O 1
ATOM 1641 N N . ILE A 1 217 ? 22.214 10.306 90.317 1.00 22.53 214 ILE A N 1
ATOM 1642 C CA . ILE A 1 217 ? 21.769 9.386 89.275 1.00 24.37 214 ILE A CA 1
ATOM 1643 C C . ILE A 1 217 ? 20.712 8.419 89.791 1.00 25.45 214 ILE A C 1
ATOM 1644 O O . ILE A 1 217 ? 20.344 7.498 89.083 1.00 24.33 214 ILE A O 1
ATOM 1649 N N . ALA A 1 218 ? 20.204 8.655 90.995 1.00 27.79 215 ALA A N 1
ATOM 1650 C CA . ALA A 1 218 ? 19.087 7.864 91.518 1.00 30.95 215 ALA A CA 1
ATOM 1651 C C . ALA A 1 218 ? 17.798 8.232 90.753 1.00 32.14 215 ALA A C 1
ATOM 1652 O O . ALA A 1 218 ? 17.580 9.414 90.408 1.00 32.92 215 ALA A O 1
ATOM 1654 N N . THR A 1 219 ? 16.950 7.241 90.497 1.00 34.51 216 THR A N 1
ATOM 1655 C CA . THR A 1 219 ? 15.872 7.362 89.468 1.00 37.02 216 THR A CA 1
ATOM 1656 C C . THR A 1 219 ? 14.409 7.257 89.967 1.00 38.19 216 THR A C 1
ATOM 1657 O O . THR A 1 219 ? 14.144 6.756 91.083 1.00 40.22 216 THR A O 1
ATOM 1661 N N . PRO A 1 222 ? 11.558 9.773 94.015 1.00 48.15 219 PRO A N 1
ATOM 1662 C CA . PRO A 1 222 ? 10.284 10.112 94.680 1.00 48.06 219 PRO A CA 1
ATOM 1663 C C . PRO A 1 222 ? 10.083 11.626 94.712 1.00 47.48 219 PRO A C 1
ATOM 1664 O O . PRO A 1 222 ? 9.003 12.130 94.372 1.00 47.43 219 PRO A O 1
ATOM 1668 N N . ASN A 1 223 ? 11.142 12.334 95.086 1.00 46.40 220 ASN A N 1
ATOM 1669 C CA . ASN A 1 223 ? 11.190 13.778 94.955 1.00 45.30 220 ASN A CA 1
ATOM 1670 C C . ASN A 1 223 ? 11.723 14.265 93.603 1.00 43.58 220 ASN A C 1
ATOM 1671 O O . ASN A 1 223 ? 11.724 15.467 93.336 1.00 44.05 220 ASN A O 1
ATOM 1676 N N . LEU A 1 224 ? 12.155 13.336 92.753 1.00 40.89 221 LEU A N 1
ATOM 1677 C CA . LEU A 1 224 ? 12.667 13.676 91.425 1.00 39.14 221 LEU A CA 1
ATOM 1678 C C . LEU A 1 224 ? 11.532 14.127 90.506 1.00 37.64 221 LEU A C 1
ATOM 1679 O O . LEU A 1 224 ? 10.576 13.374 90.314 1.00 37.22 221 LEU A O 1
ATOM 1684 N N . PRO A 1 225 ? 11.628 15.345 89.927 1.00 36.27 222 PRO A N 1
ATOM 1685 C CA . PRO A 1 225 ? 10.561 15.792 89.032 1.00 35.60 222 PRO A CA 1
ATOM 1686 C C . PRO A 1 225 ? 10.235 14.731 87.966 1.00 35.80 222 PRO A C 1
ATOM 1687 O O . PRO A 1 225 ? 11.122 14.295 87.220 1.00 35.82 222 PRO A O 1
ATOM 1691 N N . SER A 1 226 ? 8.975 14.314 87.931 1.00 35.05 223 SER A N 1
ATOM 1692 C CA . SER A 1 226 ? 8.549 13.177 87.123 1.00 35.24 223 SER A CA 1
ATOM 1693 C C . SER A 1 226 ? 7.422 13.461 86.147 1.00 34.60 223 SER A C 1
ATOM 1694 O O . SER A 1 226 ? 6.886 12.518 85.578 1.00 33.33 223 SER A O 1
ATOM 1697 N N . GLU A 1 227 ? 7.064 14.729 85.945 1.00 33.90 224 GLU A N 1
ATOM 1698 C CA . GLU A 1 227 ? 6.139 15.092 84.855 1.00 34.58 224 GLU A CA 1
ATOM 1699 C C . GLU A 1 227 ? 6.770 14.867 83.475 1.00 32.65 224 GLU A C 1
ATOM 1700 O O . GLU A 1 227 ? 8.016 14.830 83.347 1.00 32.10 224 GLU A O 1
ATOM 1706 N N . PRO A 1 228 ? 5.931 14.726 82.426 1.00 31.17 225 PRO A N 1
ATOM 1707 C CA . PRO A 1 228 ? 6.502 14.371 81.125 1.00 29.34 225 PRO A CA 1
ATOM 1708 C C . PRO A 1 228 ? 7.607 15.323 80.641 1.00 28.13 225 PRO A C 1
ATOM 1709 O O . PRO A 1 228 ? 8.584 14.870 80.027 1.00 26.24 225 PRO A O 1
ATOM 1713 N N . ALA A 1 229 ? 7.458 16.624 80.909 1.00 27.12 226 ALA A N 1
ATOM 1714 C CA . ALA A 1 229 ? 8.457 17.585 80.476 1.00 25.95 226 ALA A CA 1
ATOM 1715 C C . ALA A 1 229 ? 9.783 17.361 81.197 1.00 24.48 226 ALA A C 1
ATOM 1716 O O . ALA A 1 229 ? 10.837 17.590 80.617 1.00 25.04 226 ALA A O 1
ATOM 1718 N N . ALA A 1 230 ? 9.736 16.933 82.453 1.00 22.83 227 ALA A N 1
ATOM 1719 C CA . ALA A 1 230 ? 10.984 16.601 83.168 1.00 22.01 227 ALA A CA 1
ATOM 1720 C C . ALA A 1 230 ? 11.586 15.293 82.622 1.00 21.87 227 ALA A C 1
ATOM 1721 O O . ALA A 1 230 ? 12.794 15.210 82.327 1.00 20.82 227 ALA A O 1
ATOM 1723 N N . LEU A 1 231 ? 10.746 14.281 82.431 1.00 20.37 228 LEU A N 1
ATOM 1724 C CA . LEU A 1 231 ? 11.227 12.964 81.923 1.00 22.02 228 LEU A CA 1
ATOM 1725 C C . LEU A 1 231 ? 11.948 13.047 80.582 1.00 22.64 228 LEU A C 1
ATOM 1726 O O . LEU A 1 231 ? 12.990 12.412 80.409 1.00 21.63 228 LEU A O 1
ATOM 1731 N N . ARG A 1 232 ? 11.423 13.876 79.659 1.00 22.19 229 ARG A N 1
ATOM 1732 C CA . ARG A 1 232 ? 12.024 14.133 78.351 1.00 22.87 229 ARG A CA 1
ATOM 1733 C C . ARG A 1 232 ? 13.469 14.639 78.418 1.00 20.85 229 ARG A C 1
ATOM 1734 O O . ARG A 1 232 ? 14.249 14.424 77.493 1.00 21.28 229 ARG A O 1
ATOM 1742 N N . GLN A 1 233 ? 13.833 15.315 79.512 1.00 18.84 230 GLN A N 1
ATOM 1743 C CA . GLN A 1 233 ? 15.194 15.803 79.705 1.00 18.01 230 GLN A CA 1
ATOM 1744 C C . GLN A 1 233 ? 16.170 14.718 80.168 1.00 17.77 230 GLN A C 1
ATOM 1745 O O . GLN A 1 233 ? 17.375 14.921 80.093 1.00 16.03 230 GLN A O 1
ATOM 1751 N N . GLY A 1 234 ? 15.656 13.560 80.598 1.00 17.23 231 GLY A N 1
ATOM 1752 C CA . GLY A 1 234 ? 16.568 12.456 81.002 1.00 17.37 231 GLY A CA 1
ATOM 1753 C C . GLY A 1 234 ? 16.133 11.711 82.258 1.00 18.35 231 GLY A C 1
ATOM 1754 O O . GLY A 1 234 ? 15.213 12.137 82.944 1.00 19.05 231 GLY A O 1
ATOM 1755 N N . PRO A 1 235 ? 16.767 10.555 82.547 1.00 18.91 232 PRO A N 1
ATOM 1756 C CA . PRO A 1 235 ? 16.281 9.704 83.659 1.00 18.82 232 PRO A CA 1
ATOM 1757 C C . PRO A 1 235 ? 16.606 10.194 85.076 1.00 18.67 232 PRO A C 1
ATOM 1758 O O . PRO A 1 235 ? 16.001 9.702 86.042 1.00 20.64 232 PRO A O 1
ATOM 1762 N N . HIS A 1 236 ? 17.540 11.144 85.206 1.00 18.27 233 HIS A N 1
ATOM 1763 C CA . HIS A 1 236 ? 18.067 11.572 86.493 1.00 17.10 233 HIS A CA 1
ATOM 1764 C C . HIS A 1 236 ? 18.653 12.968 86.338 1.00 17.55 233 HIS A C 1
ATOM 1765 O O . HIS A 1 236 ? 18.788 13.461 85.215 1.00 15.94 233 HIS A O 1
ATOM 1772 N N . ARG A 1 237 ? 19.032 13.607 87.453 1.00 17.34 234 ARG A N 1
ATOM 1773 C CA . ARG A 1 237 ? 19.363 15.019 87.385 1.00 16.72 234 ARG A CA 1
ATOM 1774 C C . ARG A 1 237 ? 20.649 15.207 86.602 1.00 17.41 234 ARG A C 1
ATOM 1775 O O . ARG A 1 237 ? 20.816 16.216 85.934 1.00 17.08 234 ARG A O 1
ATOM 1783 N N . TYR A 1 238 ? 21.575 14.263 86.722 1.00 15.31 235 TYR A N 1
ATOM 1784 C CA . TYR A 1 238 ? 22.872 14.417 86.064 1.00 17.27 235 TYR A CA 1
ATOM 1785 C C . TYR A 1 238 ? 22.649 14.433 84.524 1.00 17.34 235 TYR A C 1
ATOM 1786 O O . TYR A 1 238 ? 23.185 15.318 83.816 1.00 17.83 235 TYR A O 1
ATOM 1795 N N . ALA A 1 239 ? 21.849 13.486 83.997 1.00 16.77 236 ALA A N 1
ATOM 1796 C CA . ALA A 1 239 ? 21.488 13.531 82.555 1.00 15.80 236 ALA A CA 1
ATOM 1797 C C . ALA A 1 239 ? 20.817 14.851 82.174 1.00 16.49 236 ALA A C 1
ATOM 1798 O O . ALA A 1 239 ? 21.088 15.393 81.103 1.00 15.35 236 ALA A O 1
ATOM 1800 N N . ARG A 1 240 ? 19.915 15.340 83.031 1.00 15.15 237 ARG A N 1
ATOM 1801 C CA . ARG A 1 240 ? 19.188 16.547 82.699 1.00 16.51 237 ARG A CA 1
ATOM 1802 C C . ARG A 1 240 ? 20.097 17.754 82.613 1.00 16.05 237 ARG A C 1
ATOM 1803 O O . ARG A 1 240 ? 19.855 18.668 81.784 1.00 15.82 237 ARG A O 1
ATOM 1811 N N . ALA A 1 241 ? 21.108 17.791 83.482 1.00 15.23 238 ALA A N 1
ATOM 1812 C CA . ALA A 1 241 ? 22.111 18.871 83.473 1.00 15.23 238 ALA A CA 1
ATOM 1813 C C . ALA A 1 241 ? 22.830 18.928 82.109 1.00 16.48 238 ALA A C 1
ATOM 1814 O O . ALA A 1 241 ? 22.951 19.981 81.484 1.00 15.88 238 ALA A O 1
ATOM 1816 N N . ARG A 1 242 ? 23.211 17.770 81.581 1.00 17.42 239 ARG A N 1
ATOM 1817 C CA . ARG A 1 242 ? 23.886 17.701 80.276 1.00 17.96 239 ARG A CA 1
ATOM 1818 C C . ARG A 1 242 ? 22.942 18.106 79.143 1.00 17.96 239 ARG A C 1
ATOM 1819 O O . ARG A 1 242 ? 23.345 18.760 78.180 1.00 18.74 239 ARG A O 1
ATOM 1827 N N . HIS A 1 243 ? 21.688 17.716 79.276 1.00 19.03 240 HIS A N 1
ATOM 1828 C CA . HIS A 1 243 ? 20.646 18.029 78.301 1.00 18.00 240 HIS A CA 1
ATOM 1829 C C . HIS A 1 243 ? 20.483 19.561 78.251 1.00 18.28 240 HIS A C 1
ATOM 1830 O O . HIS A 1 243 ? 20.427 20.122 77.156 1.00 17.71 240 HIS A O 1
ATOM 1837 N N . TYR A 1 244 ? 20.394 20.212 79.414 1.00 16.84 241 TYR A N 1
ATOM 1838 C CA . TYR A 1 244 ? 20.220 21.676 79.474 1.00 17.71 241 TYR A CA 1
ATOM 1839 C C . TYR A 1 244 ? 21.380 22.423 78.822 1.00 16.56 241 TYR A C 1
ATOM 1840 O O . TYR A 1 244 ? 21.185 23.341 77.995 1.00 15.44 241 TYR A O 1
ATOM 1849 N N . TYR A 1 245 ? 22.576 22.024 79.218 1.00 17.18 242 TYR A N 1
ATOM 1850 C CA . TYR A 1 245 ? 23.798 22.556 78.638 1.00 18.04 242 TYR A CA 1
ATOM 1851 C C . TYR A 1 245 ? 23.819 22.478 77.103 1.00 17.91 242 TYR A C 1
ATOM 1852 O O . TYR A 1 245 ? 24.071 23.463 76.430 1.00 18.16 242 TYR A O 1
ATOM 1861 N N A GLU A 1 246 ? 23.513 21.313 76.539 0.50 16.86 243 GLU A N 1
ATOM 1862 N N B GLU A 1 246 ? 23.479 21.303 76.590 0.50 17.64 243 GLU A N 1
ATOM 1863 C CA A GLU A 1 246 ? 23.520 21.183 75.074 0.50 17.50 243 GLU A CA 1
ATOM 1864 C CA B GLU A 1 246 ? 23.412 20.997 75.163 0.50 19.55 243 GLU A CA 1
ATOM 1865 C C A GLU A 1 246 ? 22.402 22.017 74.422 0.50 17.30 243 GLU A C 1
ATOM 1866 C C B GLU A 1 246 ? 22.362 21.844 74.418 0.50 18.19 243 GLU A C 1
ATOM 1867 O O A GLU A 1 246 ? 22.594 22.579 73.326 0.50 16.68 243 GLU A O 1
ATOM 1868 O O B GLU A 1 246 ? 22.570 22.257 73.264 0.50 17.74 243 GLU A O 1
ATOM 1879 N N . ALA A 1 247 ? 21.258 22.128 75.110 1.00 17.20 244 ALA A N 1
ATOM 1880 C CA . ALA A 1 247 ? 20.125 22.908 74.604 1.00 17.47 244 ALA A CA 1
ATOM 1881 C C . ALA A 1 247 ? 20.503 24.386 74.502 1.00 17.51 244 ALA A C 1
ATOM 1882 O O . ALA A 1 247 ? 20.139 25.062 73.534 1.00 17.95 244 ALA A O 1
ATOM 1884 N N . GLY A 1 248 ? 21.241 24.871 75.485 1.00 16.58 245 GLY A N 1
ATOM 1885 C CA . GLY A 1 248 ? 21.735 26.255 75.473 1.00 18.28 245 GLY A CA 1
ATOM 1886 C C . GLY A 1 248 ? 22.764 26.465 74.351 1.00 18.78 245 GLY A C 1
ATOM 1887 O O . GLY A 1 248 ? 22.695 27.459 73.604 1.00 17.00 245 GLY A O 1
ATOM 1888 N N . GLN A 1 249 ? 23.674 25.505 74.206 1.00 18.62 246 GLN A N 1
ATOM 1889 C CA . GLN A 1 249 ? 24.681 25.514 73.129 1.00 20.87 246 GLN A CA 1
ATOM 1890 C C . GLN A 1 249 ? 23.988 25.640 71.774 1.00 18.77 246 GLN A C 1
ATOM 1891 O O . GLN A 1 249 ? 24.367 26.495 70.963 1.00 17.78 246 GLN A O 1
ATOM 1897 N N . ARG A 1 250 ? 22.956 24.820 71.559 1.00 19.00 247 ARG A N 1
ATOM 1898 C CA . ARG A 1 250 ? 22.234 24.837 70.276 1.00 20.94 247 ARG A CA 1
ATOM 1899 C C . ARG A 1 250 ? 21.421 26.109 70.086 1.00 20.03 247 ARG A C 1
ATOM 1900 O O . ARG A 1 250 ? 21.410 26.645 68.953 1.00 18.59 247 ARG A O 1
ATOM 1908 N N . ALA A 1 251 ? 20.758 26.581 71.155 1.00 17.27 248 ALA A N 1
ATOM 1909 C CA . ALA A 1 251 ? 19.997 27.841 71.068 1.00 17.53 248 ALA A CA 1
ATOM 1910 C C . ALA A 1 251 ? 20.903 28.998 70.656 1.00 17.39 248 ALA A C 1
ATOM 1911 O O . ALA A 1 251 ? 20.507 29.849 69.843 1.00 17.33 248 ALA A O 1
ATOM 1913 N N . ALA A 1 252 ? 22.102 29.065 71.236 1.00 17.22 249 ALA A N 1
ATOM 1914 C CA . ALA A 1 252 ? 23.036 30.176 70.945 1.00 16.89 249 ALA A CA 1
ATOM 1915 C C . ALA A 1 252 ? 23.530 30.059 69.518 1.00 16.50 249 ALA A C 1
ATOM 1916 O O . ALA A 1 252 ? 23.579 31.054 68.766 1.00 15.91 249 ALA A O 1
ATOM 1918 N N . ALA A 1 253 ? 23.876 28.833 69.124 1.00 16.32 250 ALA A N 1
ATOM 1919 C CA . ALA A 1 253 ? 24.442 28.636 67.771 1.00 17.56 250 ALA A CA 1
ATOM 1920 C C . ALA A 1 253 ? 23.423 28.886 66.655 1.00 17.35 250 ALA A C 1
ATOM 1921 O O . ALA A 1 253 ? 23.803 29.385 65.577 1.00 18.67 250 ALA A O 1
ATOM 1923 N N A GLN A 1 254 ? 22.160 28.549 66.904 0.60 17.12 251 GLN A N 1
ATOM 1924 N N B GLN A 1 254 ? 22.157 28.545 66.884 0.40 16.96 251 GLN A N 1
ATOM 1925 C CA A GLN A 1 254 ? 21.114 28.772 65.885 0.60 17.76 251 GLN A CA 1
ATOM 1926 C CA B GLN A 1 254 ? 21.138 28.784 65.844 0.40 16.98 251 GLN A CA 1
ATOM 1927 C C A GLN A 1 254 ? 20.875 30.272 65.685 0.60 17.51 251 GLN A C 1
ATOM 1928 C C B GLN A 1 254 ? 20.892 30.284 65.669 0.40 17.08 251 GLN A C 1
ATOM 1929 O O A GLN A 1 254 ? 20.364 30.711 64.638 0.60 17.32 251 GLN A O 1
ATOM 1930 O O B GLN A 1 254 ? 20.382 30.734 64.631 0.40 16.94 251 GLN A O 1
ATOM 1941 N N . ARG A 1 255 ? 21.286 31.045 66.685 1.00 17.08 252 ARG A N 1
ATOM 1942 C CA . ARG A 1 255 ? 21.112 32.472 66.677 1.00 17.15 252 ARG A CA 1
ATOM 1943 C C . ARG A 1 255 ? 22.381 33.256 66.376 1.00 17.39 252 ARG A C 1
ATOM 1944 O O . ARG A 1 255 ? 22.323 34.483 66.293 1.00 16.43 252 ARG A O 1
ATOM 1952 N N . GLY A 1 256 ? 23.509 32.561 66.297 1.00 17.74 253 GLY A N 1
ATOM 1953 C CA . GLY A 1 256 ? 24.817 33.184 66.123 1.00 18.44 253 GLY A CA 1
ATOM 1954 C C . GLY A 1 256 ? 25.216 34.028 67.319 1.00 19.17 253 GLY A C 1
ATOM 1955 O O . GLY A 1 256 ? 25.977 34.985 67.159 1.00 19.66 253 GLY A O 1
ATOM 1956 N N . LEU A 1 257 ? 24.695 33.680 68.503 1.00 18.91 254 LEU A N 1
ATOM 1957 C CA . LEU A 1 257 ? 24.935 34.414 69.762 1.00 19.88 254 LEU A CA 1
ATOM 1958 C C . LEU A 1 257 ? 26.128 33.901 70.561 1.00 20.10 254 LEU A C 1
ATOM 1959 O O . LEU A 1 257 ? 26.427 32.711 70.511 1.00 18.59 254 LEU A O 1
ATOM 1964 N N . PRO A 1 258 ? 26.790 34.812 71.311 1.00 20.09 255 PRO A N 1
ATOM 1965 C CA . PRO A 1 258 ? 27.779 34.308 72.301 1.00 21.34 255 PRO A CA 1
ATOM 1966 C C . PRO A 1 258 ? 27.134 33.405 73.390 1.00 21.20 255 PRO A C 1
ATOM 1967 O O . PRO A 1 258 ? 25.962 33.628 73.806 1.00 20.69 255 PRO A O 1
ATOM 1971 N N . PHE A 1 259 ? 27.884 32.370 73.806 1.00 20.42 256 PHE A N 1
ATOM 1972 C CA . PHE A 1 259 ? 27.393 31.391 74.768 1.00 19.37 256 PHE A CA 1
ATOM 1973 C C . PHE A 1 259 ? 28.375 31.286 75.928 1.00 20.12 256 PHE A C 1
ATOM 1974 O O . PHE A 1 259 ? 29.523 30.901 75.728 1.00 19.46 256 PHE A O 1
ATOM 1982 N N . GLY A 1 260 ? 27.902 31.614 77.128 1.00 19.45 257 GLY A N 1
ATOM 1983 C CA . GLY A 1 260 ? 28.755 31.778 78.308 1.00 19.28 257 GLY A CA 1
ATOM 1984 C C . GLY A 1 260 ? 28.678 30.639 79.316 1.00 19.72 257 GLY A C 1
ATOM 1985 O O . GLY A 1 260 ? 29.502 30.589 80.249 1.00 19.64 257 GLY A O 1
ATOM 1986 N N . TRP A 1 261 ? 27.729 29.717 79.148 1.00 19.94 258 TRP A N 1
ATOM 1987 C CA . TRP A 1 261 ? 27.518 28.695 80.206 1.00 20.08 258 TRP A CA 1
ATOM 1988 C C . TRP A 1 261 ? 28.696 27.750 80.314 1.00 21.16 258 TRP A C 1
ATOM 1989 O O . TRP A 1 261 ? 29.400 27.521 79.342 1.00 20.21 258 TRP A O 1
ATOM 2000 N N . GLN A 1 262 ? 28.923 27.224 81.524 1.00 21.21 259 GLN A N 1
ATOM 2001 C CA . GLN A 1 262 ? 29.907 26.195 81.737 1.00 22.58 259 GLN A CA 1
ATOM 2002 C C . GLN A 1 262 ? 29.219 25.076 82.487 1.00 21.49 259 GLN A C 1
ATOM 2003 O O . GLN A 1 262 ? 28.517 25.326 83.479 1.00 22.13 259 GLN A O 1
ATOM 2009 N N . LEU A 1 263 ? 29.432 23.859 82.016 1.00 21.05 260 LEU A N 1
ATOM 2010 C CA . LEU A 1 263 ? 29.009 22.649 82.698 1.00 20.61 260 LEU A CA 1
ATOM 2011 C C . LEU A 1 263 ? 30.159 22.102 83.553 1.00 20.55 260 LEU A C 1
ATOM 2012 O O . LEU A 1 263 ? 31.214 21.713 83.032 1.00 20.41 260 LEU A O 1
ATOM 2017 N N . GLN A 1 264 ? 29.981 22.073 84.860 1.00 18.82 261 GLN A N 1
ATOM 2018 C CA . GLN A 1 264 ? 31.063 21.596 85.723 1.00 18.63 261 GLN A CA 1
ATOM 2019 C C . GLN A 1 264 ? 30.614 20.329 86.425 1.00 19.54 261 GLN A C 1
ATOM 2020 O O . GLN A 1 264 ? 29.743 20.374 87.278 1.00 19.80 261 GLN A O 1
ATOM 2026 N N . VAL A 1 265 ? 31.145 19.169 86.026 1.00 19.61 262 VAL A N 1
ATOM 2027 C CA . VAL A 1 265 ? 30.762 17.935 86.665 1.00 20.63 262 VAL A CA 1
ATOM 2028 C C . VAL A 1 265 ? 31.547 17.789 87.954 1.00 20.82 262 VAL A C 1
ATOM 2029 O O . VAL A 1 265 ? 32.755 18.006 87.971 1.00 22.57 262 VAL A O 1
ATOM 2033 N N . VAL A 1 266 ? 30.878 17.413 89.028 1.00 20.46 263 VAL A N 1
ATOM 2034 C CA . VAL A 1 266 ? 31.551 17.087 90.289 1.00 20.22 263 VAL A CA 1
ATOM 2035 C C . VAL A 1 266 ? 31.701 15.548 90.462 1.00 21.43 263 VAL A C 1
ATOM 2036 O O . VAL A 1 266 ? 30.722 14.841 90.688 1.00 20.28 263 VAL A O 1
ATOM 2040 N N . PRO A 1 267 ? 32.946 15.029 90.377 1.00 23.16 264 PRO A N 1
ATOM 2041 C CA . PRO A 1 267 ? 33.091 13.584 90.470 1.00 23.99 264 PRO A CA 1
ATOM 2042 C C . PRO A 1 267 ? 32.830 13.065 91.893 1.00 24.95 264 PRO A C 1
ATOM 2043 O O . PRO A 1 267 ? 33.359 13.615 92.892 1.00 25.26 264 PRO A O 1
ATOM 2047 N N . GLY A 1 268 ? 31.986 12.043 91.974 1.00 25.04 265 GLY A N 1
ATOM 2048 C CA . GLY A 1 268 ? 31.738 11.320 93.226 1.00 25.84 265 GLY A CA 1
ATOM 2049 C C . GLY A 1 268 ? 30.764 11.959 94.213 1.00 26.24 265 GLY A C 1
ATOM 2050 O O . GLY A 1 268 ? 30.637 11.484 95.326 1.00 28.12 265 GLY A O 1
ATOM 2051 N N . ILE A 1 269 ? 30.075 13.021 93.821 1.00 23.91 266 ILE A N 1
ATOM 2052 C CA . ILE A 1 269 ? 29.119 13.682 94.681 1.00 22.72 266 ILE A CA 1
ATOM 2053 C C . ILE A 1 269 ? 27.755 13.472 94.057 1.00 23.26 266 ILE A C 1
ATOM 2054 O O . ILE A 1 269 ? 27.631 13.538 92.843 1.00 22.94 266 ILE A O 1
ATOM 2059 N N . GLY A 1 270 ? 26.738 13.239 94.884 1.00 23.05 267 GLY A N 1
ATOM 2060 C CA . GLY A 1 270 ? 25.386 13.021 94.361 1.00 23.47 267 GLY A CA 1
ATOM 2061 C C . GLY A 1 270 ? 24.480 14.189 94.713 1.00 23.66 267 GLY A C 1
ATOM 2062 O O . GLY A 1 270 ? 24.864 15.343 94.569 1.00 24.90 267 GLY A O 1
ATOM 2063 N N . HIS A 1 271 ? 23.270 13.880 95.188 1.00 24.09 268 HIS A N 1
ATOM 2064 C CA . HIS A 1 271 ? 22.289 14.885 95.510 1.00 22.99 268 HIS A CA 1
ATOM 2065 C C . HIS A 1 271 ? 22.424 15.331 96.969 1.00 23.15 268 HIS A C 1
ATOM 2066 O O . HIS A 1 271 ? 21.651 14.918 97.842 1.00 24.54 268 HIS A O 1
ATOM 2073 N N . ASP A 1 272 ? 23.424 16.180 97.229 1.00 22.77 269 ASP A N 1
ATOM 2074 C CA . ASP A 1 272 ? 23.885 16.485 98.567 1.00 21.42 269 ASP A CA 1
ATOM 2075 C C . ASP A 1 272 ? 24.185 18.007 98.569 1.00 19.94 269 ASP A C 1
ATOM 2076 O O . ASP A 1 272 ? 25.254 18.450 98.154 1.00 18.66 269 ASP A O 1
ATOM 2081 N N . GLY A 1 273 ? 23.197 18.780 98.984 1.00 18.69 270 GLY A N 1
ATOM 2082 C CA . GLY A 1 273 ? 23.294 20.255 98.983 1.00 18.56 270 GLY A CA 1
ATOM 2083 C C . GLY A 1 273 ? 24.458 20.773 99.811 1.00 21.52 270 GLY A C 1
ATOM 2084 O O . GLY A 1 273 ? 25.087 21.770 99.428 1.00 21.73 270 GLY A O 1
ATOM 2085 N N . GLN A 1 274 ? 24.760 20.129 100.936 1.00 21.54 271 GLN A N 1
ATOM 2086 C CA . GLN A 1 274 ? 25.926 20.546 101.735 1.00 22.13 271 GLN A CA 1
ATOM 2087 C C . GLN A 1 274 ? 27.245 20.325 100.976 1.00 21.66 271 GLN A C 1
ATOM 2088 O O . GLN A 1 274 ? 28.086 21.210 100.951 1.00 21.64 271 GLN A O 1
ATOM 2094 N N . ALA A 1 275 ? 27.444 19.129 100.401 1.00 21.48 272 ALA A N 1
ATOM 2095 C CA . ALA A 1 275 ? 28.658 18.877 99.612 1.00 20.17 272 ALA A CA 1
ATOM 2096 C C . ALA A 1 275 ? 28.728 19.853 98.427 1.00 20.11 272 ALA A C 1
ATOM 2097 O O . ALA A 1 275 ? 29.787 20.351 98.111 1.00 19.25 272 ALA A O 1
ATOM 2107 N N . SER A 1 277 ? 27.376 22.788 98.095 1.00 17.72 274 SER A N 1
ATOM 2108 C CA . SER A 1 277 ? 27.716 24.092 98.672 1.00 18.69 274 SER A CA 1
ATOM 2109 C C . SER A 1 277 ? 29.237 24.262 98.879 1.00 18.50 274 SER A C 1
ATOM 2110 O O . SER A 1 277 ? 29.795 25.302 98.525 1.00 18.15 274 SER A O 1
ATOM 2113 N N . GLN A 1 278 ? 29.892 23.277 99.474 1.00 18.62 275 GLN A N 1
ATOM 2114 C CA . GLN A 1 278 ? 31.311 23.389 99.776 1.00 18.73 275 GLN A CA 1
ATOM 2115 C C . GLN A 1 278 ? 32.183 23.306 98.511 1.00 18.98 275 GLN A C 1
ATOM 2116 O O . GLN A 1 278 ? 33.240 23.943 98.415 1.00 19.50 275 GLN A O 1
ATOM 2122 N N . VAL A 1 279 ? 31.718 22.543 97.532 1.00 18.39 276 VAL A N 1
ATOM 2123 C CA . VAL A 1 279 ? 32.384 22.490 96.231 1.00 18.33 276 VAL A CA 1
ATOM 2124 C C . VAL A 1 279 ? 32.281 23.823 95.524 1.00 18.09 276 VAL A C 1
ATOM 2125 O O . VAL A 1 279 ? 33.223 24.284 94.935 1.00 18.29 276 VAL A O 1
ATOM 2129 N N . CYS A 1 280 ? 31.083 24.405 95.526 1.00 19.90 277 CYS A N 1
ATOM 2130 C CA . CYS A 1 280 ? 30.852 25.718 94.920 1.00 19.17 277 CYS A CA 1
ATOM 2131 C C . CYS A 1 280 ? 31.717 26.833 95.527 1.00 19.73 277 CYS A C 1
ATOM 2132 O O . CYS A 1 280 ? 32.246 27.677 94.798 1.00 19.69 277 CYS A O 1
ATOM 2135 N N . ALA A 1 281 ? 31.832 26.814 96.858 1.00 18.28 278 ALA A N 1
ATOM 2136 C CA . ALA A 1 281 ? 32.662 27.742 97.620 1.00 17.60 278 ALA A CA 1
ATOM 2137 C C . ALA A 1 281 ? 34.109 27.561 97.237 1.00 18.40 278 ALA A C 1
ATOM 2138 O O . ALA A 1 281 ? 34.833 28.547 97.116 1.00 17.91 278 ALA A O 1
ATOM 2140 N N . SER A 1 282 ? 34.531 26.299 97.076 1.00 17.36 279 SER A N 1
ATOM 2141 C CA . SER A 1 282 ? 35.898 26.014 96.657 1.00 19.47 279 SER A CA 1
ATOM 2142 C C . SER A 1 282 ? 36.184 26.565 95.248 1.00 19.42 279 SER A C 1
ATOM 2143 O O . SER A 1 282 ? 37.229 27.139 95.003 1.00 20.32 279 SER A O 1
ATOM 2146 N N . LEU A 1 283 ? 35.251 26.377 94.323 1.00 18.39 280 LEU A N 1
ATOM 2147 C CA . LEU A 1 283 ? 35.453 26.802 92.967 1.00 19.19 280 LEU A CA 1
ATOM 2148 C C . LEU A 1 283 ? 35.512 28.338 92.895 1.00 18.84 280 LEU A C 1
ATOM 2149 O O . LEU A 1 283 ? 36.369 28.896 92.204 1.00 18.79 280 LEU A O 1
ATOM 2154 N N . TRP A 1 284 ? 34.633 29.006 93.651 1.00 17.99 281 TRP A N 1
ATOM 2155 C CA . TRP A 1 284 ? 34.510 30.455 93.626 1.00 18.07 281 TRP A CA 1
ATOM 2156 C C . TRP A 1 284 ? 35.603 31.142 94.417 1.00 18.85 281 TRP A C 1
ATOM 2157 O O . TRP A 1 284 ? 36.116 32.187 94.016 1.00 20.30 281 TRP A O 1
ATOM 2168 N N . PHE A 1 285 ? 35.918 30.609 95.576 1.00 19.02 282 PHE A N 1
ATOM 2169 C CA . PHE A 1 285 ? 36.808 31.350 96.460 1.00 20.48 282 PHE A CA 1
ATOM 2170 C C . PHE A 1 285 ? 38.181 30.776 96.653 1.00 21.96 282 PHE A C 1
ATOM 2171 O O . PHE A 1 285 ? 39.085 31.510 97.001 1.00 21.27 282 PHE A O 1
ATOM 2179 N N . ASP A 1 286 ? 38.343 29.474 96.426 1.00 23.07 283 ASP A N 1
ATOM 2180 C CA . ASP A 1 286 ? 39.698 28.885 96.326 1.00 25.19 283 ASP A CA 1
ATOM 2181 C C . ASP A 1 286 ? 40.195 28.713 94.891 1.00 25.85 283 ASP A C 1
ATOM 2182 O O . ASP A 1 286 ? 41.355 28.335 94.674 1.00 26.65 283 ASP A O 1
ATOM 2187 N N . GLY A 1 287 ? 39.315 28.921 93.921 1.00 25.98 284 GLY A N 1
ATOM 2188 C CA . GLY A 1 287 ? 39.651 28.801 92.515 1.00 25.77 284 GLY A CA 1
ATOM 2189 C C . GLY A 1 287 ? 39.987 27.386 92.078 1.00 25.41 284 GLY A C 1
ATOM 2190 O O . GLY A 1 287 ? 40.791 27.186 91.183 1.00 27.15 284 GLY A O 1
ATOM 2191 N N . ARG A 1 288 ? 39.394 26.397 92.720 1.00 23.81 285 ARG A N 1
ATOM 2192 C CA . ARG A 1 288 ? 39.805 25.032 92.481 1.00 23.12 285 ARG A CA 1
ATOM 2193 C C . ARG A 1 288 ? 38.689 24.057 92.808 1.00 23.64 285 ARG A C 1
ATOM 2194 O O . ARG A 1 288 ? 37.815 24.328 93.628 1.00 21.28 285 ARG A O 1
ATOM 2210 N N . PRO A 1 290 ? 37.892 20.748 94.813 1.00 27.26 287 PRO A N 1
ATOM 2211 C CA . PRO A 1 290 ? 38.551 19.956 95.877 1.00 28.09 287 PRO A CA 1
ATOM 2212 C C . PRO A 1 290 ? 39.174 18.673 95.310 1.00 29.85 287 PRO A C 1
ATOM 2213 O O . PRO A 1 290 ? 38.701 18.140 94.293 1.00 29.15 287 PRO A O 1
ATOM 2217 N N . ASP A 1 291 ? 40.225 18.168 95.947 1.00 31.32 288 ASP A N 1
ATOM 2218 C CA . ASP A 1 291 ? 40.839 16.954 95.427 1.00 34.06 288 ASP A CA 1
ATOM 2219 C C . ASP A 1 291 ? 40.016 15.683 95.782 1.00 34.08 288 ASP A C 1
ATOM 2220 O O . ASP A 1 291 ? 39.054 15.754 96.560 1.00 33.90 288 ASP A O 1
ATOM 2225 N N . ALA A 1 292 ? 40.386 14.538 95.203 1.00 34.73 289 ALA A N 1
ATOM 2226 C CA . ALA A 1 292 ? 39.610 13.304 95.369 1.00 34.88 289 ALA A CA 1
ATOM 2227 C C . ALA A 1 292 ? 39.398 12.928 96.835 1.00 34.98 289 ALA A C 1
ATOM 2228 O O . ALA A 1 292 ? 38.307 12.484 97.203 1.00 35.64 289 ALA A O 1
ATOM 2230 N N . ALA A 1 293 ? 40.423 13.141 97.661 1.00 34.47 290 ALA A N 1
ATOM 2231 C CA . ALA A 1 293 ? 40.371 12.844 99.100 1.00 34.10 290 ALA A CA 1
ATOM 2232 C C . ALA A 1 293 ? 39.342 13.704 99.802 1.00 33.52 290 ALA A C 1
ATOM 2233 O O . ALA A 1 293 ? 38.576 13.220 100.649 1.00 33.16 290 ALA A O 1
ATOM 2235 N N A GLU A 1 294 ? 39.333 14.994 99.477 0.50 33.15 291 GLU A N 1
ATOM 2236 N N B GLU A 1 294 ? 39.328 14.977 99.417 0.50 33.02 291 GLU A N 1
ATOM 2237 C CA A GLU A 1 294 ? 38.320 15.891 99.998 0.50 33.18 291 GLU A CA 1
ATOM 2238 C CA B GLU A 1 294 ? 38.414 15.969 99.942 0.50 32.83 291 GLU A CA 1
ATOM 2239 C C A GLU A 1 294 ? 36.948 15.497 99.483 0.50 32.54 291 GLU A C 1
ATOM 2240 C C B GLU A 1 294 ? 36.978 15.691 99.449 0.50 32.56 291 GLU A C 1
ATOM 2241 O O A GLU A 1 294 ? 35.997 15.348 100.251 0.50 32.59 291 GLU A O 1
ATOM 2242 O O B GLU A 1 294 ? 36.020 15.783 100.224 0.50 32.95 291 GLU A O 1
ATOM 2253 N N . LEU A 1 295 ? 36.839 15.327 98.175 1.00 32.20 292 LEU A N 1
ATOM 2254 C CA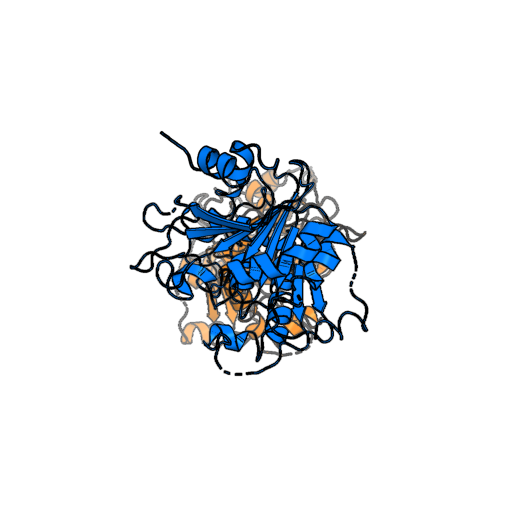 . LEU A 1 295 ? 35.547 14.918 97.604 1.00 31.96 292 LEU A CA 1
ATOM 2255 C C . LEU A 1 295 ? 35.034 13.654 98.299 1.00 32.79 292 LEU A C 1
ATOM 2256 O O . LEU A 1 295 ? 33.879 13.599 98.694 1.00 33.28 292 LEU A O 1
ATOM 2261 N N . ALA A 1 296 ? 35.900 12.671 98.504 1.00 34.55 293 ALA A N 1
ATOM 2262 C CA . ALA A 1 296 ? 35.507 11.457 99.234 1.00 36.09 293 ALA A CA 1
ATOM 2263 C C . ALA A 1 296 ? 35.068 11.763 100.665 1.00 37.34 293 ALA A C 1
ATOM 2264 O O . ALA A 1 296 ? 34.126 11.147 101.174 1.00 37.65 293 ALA A O 1
ATOM 2266 N N . ARG A 1 297 ? 35.716 12.742 101.295 1.00 38.06 294 ARG A N 1
ATOM 2267 C CA . ARG A 1 297 ? 35.328 13.182 102.625 1.00 39.54 294 ARG A CA 1
ATOM 2268 C C . ARG A 1 297 ? 33.912 13.714 102.564 1.00 40.36 294 ARG A C 1
ATOM 2269 O O . ARG A 1 297 ? 33.075 13.344 103.390 1.00 40.37 294 ARG A O 1
ATOM 2277 N N . LEU A 1 298 ? 33.652 14.582 101.578 1.00 40.86 295 LEU A N 1
ATOM 2278 C CA . LEU A 1 298 ? 32.332 15.182 101.381 1.00 41.55 295 LEU A CA 1
ATOM 2279 C C . LEU A 1 298 ? 31.256 14.167 100.990 1.00 42.00 295 LEU A C 1
ATOM 2280 O O . LEU A 1 298 ? 30.111 14.324 101.380 1.00 42.58 295 LEU A O 1
ATOM 2285 N N . ALA A 1 299 ? 31.624 13.124 100.252 1.00 42.35 296 ALA A N 1
ATOM 2286 C CA . ALA A 1 299 ? 30.661 12.095 99.833 1.00 43.20 296 ALA A CA 1
ATOM 2287 C C . ALA A 1 299 ? 30.203 11.213 101.006 1.00 44.00 296 ALA A C 1
ATOM 2288 O O . ALA A 1 299 ? 30.726 11.315 102.127 1.00 44.60 296 ALA A O 1
ATOM 2290 N N . LYS B 1 5 ? 26.289 57.145 21.095 1.00 43.62 2 LYS B N 1
ATOM 2291 C CA . LYS B 1 5 ? 26.326 55.676 20.790 1.00 43.79 2 LYS B CA 1
ATOM 2292 C C . LYS B 1 5 ? 25.345 54.878 21.643 1.00 43.40 2 LYS B C 1
ATOM 2293 O O . LYS B 1 5 ? 25.201 55.145 22.849 1.00 43.53 2 LYS B O 1
ATOM 2299 N N . PRO B 1 6 ? 24.682 53.876 21.027 1.00 42.65 3 PRO B N 1
ATOM 2300 C CA . PRO B 1 6 ? 23.768 53.009 21.772 1.00 42.06 3 PRO B CA 1
ATOM 2301 C C . PRO B 1 6 ? 24.352 52.523 23.103 1.00 41.24 3 PRO B C 1
ATOM 2302 O O . PRO B 1 6 ? 23.665 52.611 24.106 1.00 41.03 3 PRO B O 1
ATOM 2306 N N . ALA B 1 7 ? 25.618 52.086 23.117 1.00 41.03 4 ALA B N 1
ATOM 2307 C CA . ALA B 1 7 ? 26.294 51.608 24.350 1.00 39.85 4 ALA B CA 1
ATOM 2308 C C . ALA B 1 7 ? 26.199 52.576 25.532 1.00 39.10 4 ALA B C 1
ATOM 2309 O O . ALA B 1 7 ? 26.132 52.140 26.688 1.00 39.32 4 ALA B O 1
ATOM 2311 N N . ASP B 1 8 ? 26.169 53.873 25.223 1.00 37.29 5 ASP B N 1
ATOM 2312 C CA . ASP B 1 8 ? 26.052 54.954 26.208 1.00 36.35 5 ASP B CA 1
ATOM 2313 C C . ASP B 1 8 ? 24.663 55.150 26.849 1.00 34.38 5 ASP B C 1
ATOM 2314 O O . ASP B 1 8 ? 24.550 55.864 27.838 1.00 33.75 5 ASP B O 1
ATOM 2319 N N . LEU B 1 9 ? 23.622 54.563 26.262 1.00 31.86 6 LEU B N 1
ATOM 2320 C CA . LEU B 1 9 ? 22.297 54.539 26.863 1.00 29.97 6 LEU B CA 1
ATOM 2321 C C . LEU B 1 9 ? 22.339 53.938 28.278 1.00 28.39 6 LEU B C 1
ATOM 2322 O O . LEU B 1 9 ? 22.923 52.866 28.504 1.00 28.55 6 LEU B O 1
ATOM 2327 N N . THR B 1 10 ? 21.728 54.631 29.236 1.00 25.85 7 THR B N 1
ATOM 2328 C CA . THR B 1 10 ? 21.585 54.067 30.592 1.00 23.39 7 THR B CA 1
ATOM 2329 C C . THR B 1 10 ? 20.615 52.867 30.572 1.00 22.21 7 THR B C 1
ATOM 2330 O O . THR B 1 10 ? 19.844 52.695 29.617 1.00 21.08 7 THR B O 1
ATOM 2334 N N . ASN B 1 11 ? 20.651 52.071 31.637 1.00 20.64 8 ASN B N 1
ATOM 2335 C CA . ASN B 1 11 ? 19.662 50.997 31.819 1.00 21.22 8 ASN B CA 1
ATOM 2336 C C . ASN B 1 11 ? 18.210 51.528 31.775 1.00 20.59 8 ASN B C 1
ATOM 2337 O O . ASN B 1 11 ? 17.365 50.977 31.075 1.00 20.13 8 ASN B O 1
ATOM 2342 N N . ALA B 1 12 ? 17.934 52.621 32.482 1.00 20.21 9 ALA B N 1
ATOM 2343 C CA . ALA B 1 12 ? 16.605 53.217 32.424 1.00 21.02 9 ALA B CA 1
ATOM 2344 C C . ALA B 1 12 ? 16.190 53.693 31.007 1.00 21.13 9 ALA B C 1
ATOM 2345 O O . ALA B 1 12 ? 15.004 53.592 30.653 1.00 20.41 9 ALA B O 1
ATOM 2347 N N . ASP B 1 13 ? 17.134 54.268 30.228 1.00 21.50 10 ASP B N 1
ATOM 2348 C CA . ASP B 1 13 ? 16.872 54.677 28.833 1.00 22.87 10 ASP B CA 1
ATOM 2349 C C . ASP B 1 13 ? 16.572 53.471 27.978 1.00 22.25 10 ASP B C 1
ATOM 2350 O O . ASP B 1 13 ? 15.644 53.476 27.183 1.00 22.49 10 ASP B O 1
ATOM 2355 N N . ARG B 1 14 ? 17.369 52.428 28.156 1.00 22.46 11 ARG B N 1
ATOM 2356 C CA . ARG B 1 14 ? 17.178 51.223 27.357 1.00 22.47 11 ARG B CA 1
ATOM 2357 C C . ARG B 1 14 ? 15.831 50.573 27.640 1.00 21.91 11 ARG B C 1
ATOM 2358 O O . ARG B 1 14 ? 15.088 50.177 26.708 1.00 22.30 11 ARG B O 1
ATOM 2366 N N . ILE B 1 15 ? 15.505 50.454 28.926 1.00 19.06 12 ILE B N 1
ATOM 2367 C CA . ILE B 1 15 ? 14.210 49.921 29.322 1.00 18.78 12 ILE B CA 1
ATOM 2368 C C . ILE B 1 15 ? 13.009 50.724 28.804 1.00 18.88 12 ILE B C 1
ATOM 2369 O O . ILE B 1 15 ? 12.017 50.158 28.325 1.00 19.23 12 ILE B O 1
ATOM 2374 N N . ALA B 1 16 ? 13.101 52.046 28.890 1.00 18.69 13 ALA B N 1
ATOM 2375 C CA . ALA B 1 16 ? 12.039 52.900 28.392 1.00 20.67 13 ALA B CA 1
ATOM 2376 C C . ALA B 1 16 ? 11.805 52.680 26.888 1.00 22.77 13 ALA B C 1
ATOM 2377 O O . ALA B 1 16 ? 10.648 52.672 26.439 1.00 24.48 13 ALA B O 1
ATOM 2379 N N . LEU B 1 17 ? 12.889 52.518 26.130 1.00 23.00 14 LEU B N 1
ATOM 2380 C CA . LEU B 1 17 ? 12.800 52.265 24.706 1.00 24.92 14 LEU B CA 1
ATOM 2381 C C . LEU B 1 17 ? 12.306 50.853 24.405 1.00 24.93 14 LEU B C 1
ATOM 2382 O O . LEU B 1 17 ? 11.359 50.688 23.609 1.00 26.41 14 LEU B O 1
ATOM 2387 N N A GLU B 1 18 ? 12.874 49.851 25.056 0.50 23.70 15 GLU B N 1
ATOM 2388 N N B GLU B 1 18 ? 12.936 49.863 25.056 0.50 24.61 15 GLU B N 1
ATOM 2389 C CA A GLU B 1 18 ? 12.605 48.488 24.632 0.50 23.32 15 GLU B CA 1
ATOM 2390 C CA B GLU B 1 18 ? 12.774 48.428 24.744 0.50 25.22 15 GLU B CA 1
ATOM 2391 C C A GLU B 1 18 ? 11.373 47.838 25.266 0.50 23.79 15 GLU B C 1
ATOM 2392 C C B GLU B 1 18 ? 11.626 47.698 25.476 0.50 24.83 15 GLU B C 1
ATOM 2393 O O A GLU B 1 18 ? 10.794 46.894 24.709 0.50 23.26 15 GLU B O 1
ATOM 2394 O O B GLU B 1 18 ? 11.389 46.519 25.205 0.50 24.92 15 GLU B O 1
ATOM 2405 N N . LEU B 1 19 ? 10.937 48.381 26.394 1.00 23.60 16 LEU B N 1
ATOM 2406 C CA . LEU B 1 19 ? 9.791 47.832 27.071 1.00 24.02 16 LEU B CA 1
ATOM 2407 C C . LEU B 1 19 ? 8.539 48.661 26.837 1.00 23.50 16 LEU B C 1
ATOM 2408 O O . LEU B 1 19 ? 7.519 48.444 27.503 1.00 24.92 16 LEU B O 1
ATOM 2413 N N . GLY B 1 20 ? 8.597 49.591 25.895 1.00 23.68 17 GLY B N 1
ATOM 2414 C CA . GLY B 1 20 ? 7.507 50.519 25.695 1.00 25.05 17 GLY B CA 1
ATOM 2415 C C . GLY B 1 20 ? 6.375 49.952 24.847 1.00 26.33 17 GLY B C 1
ATOM 2416 O O . GLY B 1 20 ? 5.236 50.420 24.922 1.00 27.12 17 GLY B O 1
ATOM 2417 N N . HIS B 1 21 ? 6.692 48.953 24.027 1.00 25.44 18 HIS B N 1
ATOM 2418 C CA . HIS B 1 21 ? 5.728 48.381 23.100 1.00 26.18 18 HIS B CA 1
ATOM 2419 C C . HIS B 1 21 ? 5.503 46.913 23.408 1.00 23.74 18 HIS B C 1
ATOM 2420 O O . HIS B 1 21 ? 6.384 46.246 23.951 1.00 22.01 18 HIS B O 1
ATOM 2427 N N . ALA B 1 22 ? 4.317 46.437 23.065 1.00 22.78 19 ALA B N 1
ATOM 2428 C CA . ALA B 1 22 ? 3.951 45.023 23.277 1.00 21.70 19 ALA B CA 1
ATOM 2429 C C . ALA B 1 22 ? 4.857 44.045 22.575 1.00 22.46 19 ALA B C 1
ATOM 2430 O O . ALA B 1 22 ? 5.342 44.299 21.444 1.00 23.40 19 ALA B O 1
ATOM 2432 N N . GLY B 1 23 ? 5.010 42.877 23.203 1.00 21.31 20 GLY B N 1
ATOM 2433 C CA . GLY B 1 23 ? 5.644 41.700 22.591 1.00 20.70 20 GLY B CA 1
ATOM 2434 C C . GLY B 1 23 ? 6.824 41.203 23.418 1.00 19.94 20 GLY B C 1
ATOM 2435 O O . GLY B 1 23 ? 6.991 41.607 24.577 1.00 18.91 20 GLY B O 1
ATOM 2436 N N . ARG B 1 24 ? 7.614 40.305 22.838 1.00 20.00 21 ARG B N 1
ATOM 2437 C CA . ARG B 1 24 ? 8.770 39.783 23.509 1.00 21.94 21 ARG B CA 1
ATOM 2438 C C . ARG B 1 24 ? 9.935 40.701 23.247 1.00 21.74 21 ARG B C 1
ATOM 2439 O O . ARG B 1 24 ? 9.977 41.373 22.214 1.00 23.30 21 ARG B O 1
ATOM 2447 N N . ASN B 1 25 ? 10.895 40.725 24.167 1.00 21.49 22 ASN B N 1
ATOM 2448 C CA . ASN B 1 25 ? 12.148 41.416 23.942 1.00 22.19 22 ASN B CA 1
ATOM 2449 C C . ASN B 1 25 ? 13.279 40.757 24.734 1.00 22.73 22 ASN B C 1
ATOM 2450 O O . ASN B 1 25 ? 13.014 39.916 25.629 1.00 21.85 22 ASN B O 1
ATOM 2455 N N . ALA B 1 26 ? 14.523 41.037 24.336 1.00 21.43 23 ALA B N 1
ATOM 2456 C CA . ALA B 1 26 ? 15.709 40.717 25.108 1.00 21.49 23 ALA B CA 1
ATOM 2457 C C . ALA B 1 26 ? 16.466 42.041 25.280 1.00 21.80 23 ALA B C 1
ATOM 2458 O O . ALA B 1 26 ? 16.889 42.659 24.285 1.00 22.20 23 ALA B O 1
ATOM 2460 N N . ILE B 1 27 ? 16.624 42.478 26.528 1.00 20.13 24 ILE B N 1
ATOM 2461 C CA . ILE B 1 27 ? 17.249 43.752 26.821 1.00 21.30 24 ILE B CA 1
ATOM 2462 C C . ILE B 1 27 ? 18.574 43.540 27.567 1.00 21.53 24 ILE B C 1
ATOM 2463 O O . ILE B 1 27 ? 18.592 43.058 28.700 1.00 21.36 24 ILE B O 1
ATOM 2468 N N . PRO B 1 28 ? 19.701 43.874 26.924 1.00 22.24 25 PRO B N 1
ATOM 2469 C CA . PRO B 1 28 ? 20.988 43.743 27.613 1.00 21.87 25 PRO B CA 1
ATOM 2470 C C . PRO B 1 28 ? 21.022 44.739 28.780 1.00 22.14 25 PRO B C 1
ATOM 2471 O O . PRO B 1 28 ? 20.562 45.897 28.653 1.00 21.65 25 PRO B O 1
ATOM 2475 N N . TYR B 1 29 ? 21.582 44.304 29.898 1.00 22.59 26 TYR B N 1
ATOM 2476 C CA . TYR B 1 29 ? 21.569 45.099 31.103 1.00 23.62 26 TYR B CA 1
ATOM 2477 C C . TYR B 1 29 ? 22.967 45.064 31.671 1.00 24.34 26 TYR B C 1
ATOM 2478 O O . TYR B 1 29 ? 23.603 44.024 31.723 1.00 23.24 26 TYR B O 1
ATOM 2487 N N A LEU B 1 30 ? 23.416 46.212 32.130 0.50 25.99 27 LEU B N 1
ATOM 2488 N N B LEU B 1 30 ? 23.478 46.197 32.121 0.50 25.62 27 LEU B N 1
ATOM 2489 C CA A LEU B 1 30 ? 24.706 46.278 32.776 0.50 28.59 27 LEU B CA 1
ATOM 2490 C CA B LEU B 1 30 ? 24.792 46.152 32.775 0.50 27.58 27 LEU B CA 1
ATOM 2491 C C A LEU B 1 30 ? 24.605 46.993 34.110 0.50 29.35 27 LEU B C 1
ATOM 2492 C C B LEU B 1 30 ? 24.835 46.991 34.047 0.50 28.97 27 LEU B C 1
ATOM 2493 O O A LEU B 1 30 ? 24.173 48.131 34.175 0.50 29.81 27 LEU B O 1
ATOM 2494 O O B LEU B 1 30 ? 24.733 48.218 33.999 0.50 29.54 27 LEU B O 1
ATOM 2503 N N . ASP B 1 31 ? 24.981 46.311 35.180 1.00 30.77 28 ASP B N 1
ATOM 2504 C CA . ASP B 1 31 ? 25.128 46.979 36.464 1.00 33.90 28 ASP B CA 1
ATOM 2505 C C . ASP B 1 31 ? 26.606 47.388 36.582 1.00 36.00 28 ASP B C 1
ATOM 2506 O O . ASP B 1 31 ? 27.475 46.614 37.059 1.00 35.64 28 ASP B O 1
ATOM 2511 N N . ASP B 1 32 ? 26.863 48.604 36.127 1.00 37.68 29 ASP B N 1
ATOM 2512 C CA . ASP B 1 32 ? 28.192 49.209 36.132 1.00 40.44 29 ASP B CA 1
ATOM 2513 C C . ASP B 1 32 ? 28.782 49.407 37.544 1.00 40.00 29 ASP B C 1
ATOM 2514 O O . ASP B 1 32 ? 30.011 49.419 37.738 1.00 40.64 29 ASP B O 1
ATOM 2519 N N . ASP B 1 33 ? 27.893 49.590 38.511 1.00 39.69 30 ASP B N 1
ATOM 2520 C CA . ASP B 1 33 ? 28.275 49.826 39.894 1.00 39.44 30 ASP B CA 1
ATOM 2521 C C . ASP B 1 33 ? 28.950 48.601 40.564 1.00 38.76 30 ASP B C 1
ATOM 2522 O O . ASP B 1 33 ? 30.156 48.603 40.776 1.00 38.67 30 ASP B O 1
ATOM 2527 N N . ARG B 1 34 ? 28.182 47.561 40.890 1.00 37.53 31 ARG B N 1
ATOM 2528 C CA . ARG B 1 34 ? 28.740 46.406 41.604 1.00 37.03 31 ARG B CA 1
ATOM 2529 C C . ARG B 1 34 ? 28.990 45.151 40.735 1.00 35.76 31 ARG B C 1
ATOM 2530 O O . ARG B 1 34 ? 29.484 44.138 41.232 1.00 35.51 31 ARG B O 1
ATOM 2538 N N . ASN B 1 35 ? 28.674 45.222 39.450 1.00 34.34 32 ASN B N 1
ATOM 2539 C CA . ASN B 1 35 ? 28.826 44.038 38.590 1.00 33.48 32 ASN B CA 1
ATOM 2540 C C . ASN B 1 35 ? 29.285 44.417 37.185 1.00 33.63 32 ASN B C 1
ATOM 2541 O O . ASN B 1 35 ? 28.774 43.861 36.202 1.00 32.27 32 ASN B O 1
ATOM 2546 N N . ALA B 1 36 ? 30.245 45.356 37.094 1.00 33.38 33 ALA B N 1
ATOM 2547 C CA . ALA B 1 36 ? 30.776 45.822 35.789 1.00 33.88 33 ALA B CA 1
ATOM 2548 C C . ALA B 1 36 ? 31.379 44.676 34.998 1.00 33.73 33 ALA B C 1
ATOM 2549 O O . ALA B 1 36 ? 31.306 44.654 33.773 1.00 35.00 33 ALA B O 1
ATOM 2551 N N . ASP B 1 37 ? 31.945 43.696 35.692 1.00 32.87 34 ASP B N 1
ATOM 2552 C CA . ASP B 1 37 ? 32.533 42.577 34.991 1.00 31.80 34 ASP B CA 1
ATOM 2553 C C . ASP B 1 37 ? 31.469 41.626 34.426 1.00 29.62 34 ASP B C 1
ATOM 2554 O O . ASP B 1 37 ? 31.822 40.731 33.656 1.00 30.41 34 ASP B O 1
ATOM 2559 N N A ARG B 1 38 ? 30.187 41.822 34.790 0.60 28.36 35 ARG B N 1
ATOM 2560 N N B ARG B 1 38 ? 30.195 41.809 34.794 0.40 28.47 35 ARG B N 1
ATOM 2561 C CA A ARG B 1 38 ? 29.158 40.784 34.594 0.60 25.98 35 ARG B CA 1
ATOM 2562 C CA B ARG B 1 38 ? 29.203 40.750 34.580 0.40 26.34 35 ARG B CA 1
ATOM 2563 C C A ARG B 1 38 ? 27.828 41.270 33.989 0.60 25.67 35 ARG B C 1
ATOM 2564 C C B ARG B 1 38 ? 27.848 41.218 33.997 0.40 25.84 35 ARG B C 1
ATOM 2565 O O A ARG B 1 38 ? 26.822 41.433 34.690 0.60 25.96 35 ARG B O 1
ATOM 2566 O O B ARG B 1 38 ? 26.847 41.315 34.714 0.40 26.05 35 ARG B O 1
ATOM 2581 N N . PRO B 1 39 ? 27.813 41.503 32.686 1.00 25.01 36 PRO B N 1
ATOM 2582 C CA . PRO B 1 39 ? 26.535 41.832 32.084 1.00 24.18 36 PRO B CA 1
ATOM 2583 C C . PRO B 1 39 ? 25.507 40.689 32.155 1.00 22.35 36 PRO B C 1
ATOM 2584 O O . PRO B 1 39 ? 25.869 39.506 32.408 1.00 20.73 36 PRO B O 1
ATOM 2588 N N . 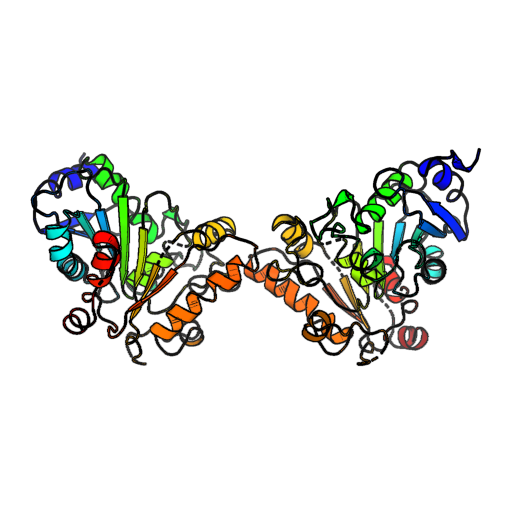PHE B 1 40 ? 24.233 41.044 31.944 1.00 20.31 37 PHE B N 1
ATOM 2589 C CA . PHE B 1 40 ? 23.178 40.008 31.858 1.00 19.79 37 PHE B CA 1
ATOM 2590 C C . PHE B 1 40 ? 22.042 40.542 31.013 1.00 19.16 37 PHE B C 1
ATOM 2591 O O . PHE B 1 40 ? 22.140 41.650 30.491 1.00 20.14 37 PHE B O 1
ATOM 2599 N N . THR B 1 41 ? 21.003 39.745 30.837 1.00 18.95 38 THR B N 1
ATOM 2600 C CA . THR B 1 41 ? 19.950 40.040 29.862 1.00 19.34 38 THR B CA 1
ATOM 2601 C C . THR B 1 41 ? 18.575 40.027 30.556 1.00 18.58 38 THR B C 1
ATOM 2602 O O . THR B 1 41 ? 18.316 39.163 31.367 1.00 19.96 38 THR B O 1
ATOM 2606 N N . LEU B 1 42 ? 17.707 40.974 30.227 1.00 16.68 39 LEU B N 1
ATOM 2607 C CA . LEU B 1 42 ? 16.299 40.849 30.653 1.00 16.60 39 LEU B CA 1
ATOM 2608 C C . LEU B 1 42 ? 15.523 40.283 29.491 1.00 16.78 39 LEU B C 1
ATOM 2609 O O . LEU B 1 42 ? 15.412 40.953 28.457 1.00 17.46 39 LEU B O 1
ATOM 2614 N N . ASN B 1 43 ? 15.038 39.059 29.616 1.00 16.18 40 ASN B N 1
ATOM 2615 C CA . ASN B 1 43 ? 14.135 38.492 28.607 1.00 16.88 40 ASN B CA 1
ATOM 2616 C C . ASN B 1 43 ? 12.712 38.863 29.065 1.00 17.34 40 ASN B C 1
ATOM 2617 O O . ASN B 1 43 ? 12.293 38.485 30.180 1.00 18.01 40 ASN B O 1
ATOM 2622 N N . THR B 1 44 ? 12.022 39.705 28.282 1.00 16.52 41 THR B N 1
ATOM 2623 C CA . THR B 1 44 ? 10.792 40.370 28.772 1.00 17.04 41 THR B CA 1
ATOM 2624 C C . THR B 1 44 ? 9.595 40.029 27.915 1.00 18.02 41 THR B C 1
ATOM 2625 O O . THR B 1 44 ? 9.753 39.603 26.759 1.00 18.12 41 THR B O 1
ATOM 2629 N N . TYR B 1 45 ? 8.393 40.219 28.476 1.00 16.02 42 TYR B N 1
ATOM 2630 C CA . TYR B 1 45 ? 7.183 40.214 27.651 1.00 16.24 42 TYR B CA 1
ATOM 2631 C C . TYR B 1 45 ? 6.256 41.308 28.124 1.00 15.80 42 TYR B C 1
ATOM 2632 O O . TYR B 1 45 ? 5.955 41.355 29.306 1.00 17.28 42 TYR B O 1
ATOM 2641 N N . ARG B 1 46 ? 5.782 42.140 27.201 1.00 16.52 43 ARG B N 1
ATOM 2642 C CA . ARG B 1 46 ? 4.799 43.156 27.479 1.00 16.96 43 ARG B CA 1
ATOM 2643 C C . ARG B 1 46 ? 3.522 42.848 26.683 1.00 17.14 43 ARG B C 1
ATOM 2644 O O . ARG B 1 46 ? 3.577 42.719 25.462 1.00 17.11 43 ARG B O 1
ATOM 2652 N N . PRO B 1 47 ? 2.394 42.615 27.388 1.00 17.81 44 PRO B N 1
ATOM 2653 C CA . PRO B 1 47 ? 1.150 42.256 26.677 1.00 17.24 44 PRO B CA 1
ATOM 2654 C C . PRO B 1 47 ? 0.558 43.515 26.034 1.00 18.56 44 PRO B C 1
ATOM 2655 O O . PRO B 1 47 ? 0.915 44.640 26.420 1.00 17.98 44 PRO B O 1
ATOM 2659 N N . TYR B 1 48 ? -0.311 43.336 25.038 1.00 19.61 45 TYR B N 1
ATOM 2660 C CA . TYR B 1 48 ? -1.134 44.467 24.602 1.00 21.83 45 TYR B CA 1
ATOM 2661 C C . TYR B 1 48 ? -2.029 44.900 25.748 1.00 22.45 45 TYR B C 1
ATOM 2662 O O . TYR B 1 48 ? -2.466 44.078 26.556 1.00 24.16 45 TYR B O 1
ATOM 2671 N N . GLY B 1 49 ? -2.232 46.204 25.834 1.00 24.53 46 GLY B N 1
ATOM 2672 C CA . GLY B 1 49 ? -3.101 46.821 26.822 1.00 24.50 46 GLY B CA 1
ATOM 2673 C C . GLY B 1 49 ? -2.441 46.942 28.181 1.00 24.71 46 GLY B C 1
ATOM 2674 O O . GLY B 1 49 ? -3.133 47.162 29.168 1.00 25.49 46 GLY B O 1
ATOM 2675 N N . TYR B 1 50 ? -1.119 46.754 28.256 1.00 23.11 47 TYR B N 1
ATOM 2676 C CA . TYR B 1 50 ? -0.412 46.949 29.529 1.00 21.00 47 TYR B CA 1
ATOM 2677 C C . TYR B 1 50 ? -0.404 48.415 29.937 1.00 21.16 47 TYR B C 1
ATOM 2678 O O . TYR B 1 50 ? -0.195 49.327 29.088 1.00 20.23 47 TYR B O 1
ATOM 2687 N N . THR B 1 51 ? -0.671 48.656 31.224 1.00 20.97 48 THR B N 1
ATOM 2688 C CA . THR B 1 51 ? -0.587 49.993 31.789 1.00 22.14 48 THR B CA 1
ATOM 2689 C C . THR B 1 51 ? 0.258 49.956 33.081 1.00 21.72 48 THR B C 1
ATOM 2690 O O . THR B 1 51 ? 0.384 48.884 33.704 1.00 22.20 48 THR B O 1
ATOM 2694 N N . PRO B 1 52 ? 0.876 51.104 33.455 1.00 22.91 49 PRO B N 1
ATOM 2695 C CA . PRO B 1 52 ? 1.904 51.066 34.526 1.00 23.26 49 PRO B CA 1
ATOM 2696 C C . PRO B 1 52 ? 1.390 50.658 35.919 1.00 23.32 49 PRO B C 1
ATOM 2697 O O . PRO B 1 52 ? 2.199 50.302 36.765 1.00 24.57 49 PRO B O 1
ATOM 2701 N N . ASP B 1 53 ? 0.066 50.653 36.133 1.00 22.64 50 ASP B N 1
ATOM 2702 C CA . ASP B 1 53 ? -0.516 50.190 37.410 1.00 23.17 50 ASP B CA 1
ATOM 2703 C C . ASP B 1 53 ? -0.626 48.668 37.502 1.00 21.87 50 ASP B C 1
ATOM 2704 O O . ASP B 1 53 ? -0.927 48.113 38.567 1.00 22.14 50 ASP B O 1
ATOM 2709 N N . ARG B 1 54 ? -0.427 47.986 36.394 1.00 20.43 51 ARG B N 1
ATOM 2710 C CA . ARG B 1 54 ? -0.595 46.524 36.379 1.00 19.14 51 ARG B CA 1
ATOM 2711 C C . ARG B 1 54 ? 0.603 45.733 36.962 1.00 18.90 51 ARG B C 1
ATOM 2712 O O . ARG B 1 54 ? 1.680 46.246 37.076 1.00 18.75 51 ARG B O 1
ATOM 2720 N N . PRO B 1 55 ? 0.402 44.456 37.341 1.00 18.75 52 PRO B N 1
ATOM 2721 C CA . PRO B 1 55 ? 1.494 43.748 38.024 1.00 17.61 52 PRO B CA 1
ATOM 2722 C C . PRO B 1 55 ? 2.727 43.505 37.165 1.00 16.37 52 PRO B C 1
ATOM 2723 O O . PRO B 1 55 ? 2.670 43.486 35.929 1.00 18.84 52 PRO B O 1
ATOM 2727 N N . VAL B 1 56 ? 3.835 43.296 37.847 1.00 16.22 53 VAL B N 1
ATOM 2728 C CA . VAL B 1 56 ? 5.101 42.957 37.220 1.00 15.16 53 VAL B CA 1
ATOM 2729 C C . VAL B 1 56 ? 5.457 41.605 37.843 1.00 16.45 53 VAL B C 1
ATOM 2730 O O . VAL B 1 56 ? 5.360 41.431 39.077 1.00 16.61 53 VAL B O 1
ATOM 2734 N N . VAL B 1 57 ? 5.809 40.639 36.996 1.00 14.65 54 VAL B N 1
ATOM 2735 C CA . VAL B 1 57 ? 6.232 39.313 37.511 1.00 14.93 54 VAL B CA 1
ATOM 2736 C C . VAL B 1 57 ? 7.723 39.140 37.177 1.00 15.55 54 VAL B C 1
ATOM 2737 O O . VAL B 1 57 ? 8.091 39.202 36.017 1.00 16.94 54 VAL B O 1
ATOM 2741 N N . VAL B 1 58 ? 8.580 38.959 38.183 1.00 15.63 55 VAL B N 1
ATOM 2742 C CA . VAL B 1 58 ? 10.016 38.703 37.907 1.00 13.89 55 VAL B CA 1
ATOM 2743 C C . VAL B 1 58 ? 10.102 37.164 37.941 1.00 14.12 55 VAL B C 1
ATOM 2744 O O . VAL B 1 58 ? 9.666 36.559 38.929 1.00 15.57 55 VAL B O 1
ATOM 2748 N N . VAL B 1 59 ? 10.678 36.571 36.900 1.00 14.48 56 VAL B N 1
ATOM 2749 C CA . VAL B 1 59 ? 10.725 35.124 36.776 1.00 13.90 56 VAL B CA 1
ATOM 2750 C C . VAL B 1 59 ? 12.200 34.680 36.692 1.00 16.04 56 VAL B C 1
ATOM 2751 O O . VAL B 1 59 ? 12.947 35.119 35.789 1.00 15.42 56 VAL B O 1
ATOM 2755 N N . GLN B 1 60 ? 12.601 33.734 37.551 1.00 15.50 57 GLN B N 1
ATOM 2756 C CA . GLN B 1 60 ? 14.016 33.309 37.585 1.00 14.51 57 GLN B CA 1
ATOM 2757 C C . GLN B 1 60 ? 14.112 31.864 37.103 1.00 15.15 57 GLN B C 1
ATOM 2758 O O . GLN B 1 60 ? 13.489 30.965 37.661 1.00 14.42 57 GLN B O 1
ATOM 2764 N N . HIS B 1 61 ? 14.921 31.692 36.064 1.00 15.71 58 HIS B N 1
ATOM 2765 C CA . HIS B 1 61 ? 15.141 30.437 35.376 1.00 16.01 58 HIS B CA 1
ATOM 2766 C C . HIS B 1 61 ? 15.866 29.431 36.313 1.00 15.08 58 HIS B C 1
ATOM 2767 O O . HIS B 1 61 ? 16.454 29.839 37.326 1.00 15.11 58 HIS B O 1
ATOM 2774 N N . GLY B 1 62 ? 15.849 28.131 35.974 1.00 16.45 59 GLY B N 1
ATOM 2775 C CA . GLY B 1 62 ? 16.681 27.196 36.701 1.00 16.61 59 GLY B CA 1
ATOM 2776 C C . GLY B 1 62 ? 18.093 27.035 36.118 1.00 17.96 59 GLY B C 1
ATOM 2777 O O . GLY B 1 62 ? 18.658 27.938 35.555 1.00 15.36 59 GLY B O 1
ATOM 2778 N N . VAL B 1 63 ? 18.620 25.834 36.240 1.00 16.79 60 VAL B N 1
ATOM 2779 C CA . VAL B 1 63 ? 20.063 25.579 36.009 1.00 19.91 60 VAL B CA 1
ATOM 2780 C C . VAL B 1 63 ? 20.503 25.731 34.519 1.00 19.47 60 VAL B C 1
ATOM 2781 O O . VAL B 1 63 ? 21.690 25.960 34.206 1.00 21.25 60 VAL B O 1
ATOM 2785 N N . LEU B 1 64 ? 19.553 25.617 33.592 1.00 18.32 61 LEU B N 1
ATOM 2786 C CA . LEU B 1 64 ? 19.856 25.767 32.169 1.00 19.32 61 LEU B CA 1
ATOM 2787 C C . LEU B 1 64 ? 20.053 27.238 31.760 1.00 18.07 61 LEU B C 1
ATOM 2788 O O . LEU B 1 64 ? 20.511 27.490 30.638 1.00 19.15 61 LEU B O 1
ATOM 2793 N N . ARG B 1 65 ? 19.726 28.188 32.648 1.00 17.17 62 ARG B N 1
ATOM 2794 C CA . ARG B 1 65 ? 19.910 29.631 32.395 1.00 16.65 62 ARG B CA 1
ATOM 2795 C C . ARG B 1 65 ? 19.025 30.046 31.190 1.00 17.27 62 ARG B C 1
ATOM 2796 O O . ARG B 1 65 ? 19.366 30.943 30.406 1.00 16.36 62 ARG B O 1
ATOM 2804 N N . ASN B 1 66 ? 17.898 29.346 31.040 1.00 16.10 63 ASN B N 1
ATOM 2805 C CA . ASN B 1 66 ? 17.044 29.551 29.875 1.00 17.17 63 ASN B CA 1
ATOM 2806 C C . ASN B 1 66 ? 15.942 30.572 30.207 1.00 17.31 63 ASN B C 1
ATOM 2807 O O . ASN B 1 66 ? 14.752 30.269 30.280 1.00 18.31 63 ASN B O 1
ATOM 2812 N N . GLY B 1 67 ? 16.376 31.824 30.421 1.00 16.98 64 GLY B N 1
ATOM 2813 C CA . GLY B 1 67 ? 15.460 32.907 30.725 1.00 18.01 64 GLY B CA 1
ATOM 2814 C C . GLY B 1 67 ? 14.422 33.185 29.636 1.00 17.64 64 GLY B C 1
ATOM 2815 O O . GLY B 1 67 ? 13.263 33.500 29.956 1.00 18.01 64 GLY B O 1
ATOM 2816 N N . ALA B 1 68 ? 14.801 33.060 28.362 1.00 18.35 65 ALA B N 1
ATOM 2817 C CA . ALA B 1 68 ? 13.830 33.308 27.268 1.00 17.87 65 ALA B CA 1
ATOM 2818 C C . ALA B 1 68 ? 12.718 32.249 27.339 1.00 18.35 65 ALA B C 1
ATOM 2819 O O . ALA B 1 68 ? 11.538 32.561 27.091 1.00 17.88 65 ALA B O 1
ATOM 2821 N N . ASP B 1 69 ? 13.097 31.016 27.689 1.00 16.64 66 ASP B N 1
ATOM 2822 C CA . ASP B 1 69 ? 12.149 29.927 27.795 1.00 18.09 66 ASP B CA 1
ATOM 2823 C C . ASP B 1 69 ? 11.213 30.213 28.960 1.00 16.91 66 ASP B C 1
ATOM 2824 O O . ASP B 1 69 ? 9.988 30.074 28.811 1.00 15.63 66 ASP B O 1
ATOM 2829 N N . TYR B 1 70 ? 11.752 30.673 30.110 1.00 15.60 67 TYR B N 1
ATOM 2830 C CA . TYR B 1 70 ? 10.889 30.937 31.263 1.00 17.01 67 TYR B CA 1
ATOM 2831 C C . TYR B 1 70 ? 9.955 32.114 30.991 1.00 15.77 67 TYR B C 1
ATOM 2832 O O . TYR B 1 70 ? 8.783 32.121 31.408 1.00 16.16 67 TYR B O 1
ATOM 2841 N N . ARG B 1 71 ? 10.483 33.121 30.299 1.00 16.52 68 ARG B N 1
ATOM 2842 C CA . ARG B 1 71 ? 9.655 34.289 29.914 1.00 16.51 68 ARG B CA 1
ATOM 2843 C C . ARG B 1 71 ? 8.445 33.784 29.078 1.00 17.88 68 ARG B C 1
ATOM 2844 O O . ARG B 1 71 ? 7.289 34.202 29.297 1.00 18.00 68 ARG B O 1
ATOM 2852 N N . ASP B 1 72 ? 8.729 32.896 28.131 1.00 17.41 69 ASP B N 1
ATOM 2853 C CA . ASP B 1 72 ? 7.699 32.263 27.268 1.00 18.22 69 ASP B CA 1
ATOM 2854 C C . ASP B 1 72 ? 6.646 31.482 28.063 1.00 19.08 69 ASP B C 1
ATOM 2855 O O . ASP B 1 72 ? 5.459 31.524 27.699 1.00 17.08 69 ASP B O 1
ATOM 2860 N N . PHE B 1 73 ? 7.058 30.761 29.122 1.00 17.67 70 PHE B N 1
ATOM 2861 C CA . PHE B 1 73 ? 6.054 30.058 29.945 1.00 17.90 70 PHE B CA 1
ATOM 2862 C C . PHE B 1 73 ? 4.972 30.938 30.524 1.00 16.82 70 PHE B C 1
ATOM 2863 O O . PHE B 1 73 ? 3.828 30.470 30.732 1.00 16.33 70 PHE B O 1
ATOM 2871 N N . TRP B 1 74 ? 5.327 32.193 30.793 1.00 15.79 71 TRP B N 1
ATOM 2872 C CA . TRP B 1 74 ? 4.402 33.143 31.405 1.00 16.77 71 TRP B CA 1
ATOM 2873 C C . TRP B 1 74 ? 3.564 33.973 30.421 1.00 17.08 71 TRP B C 1
ATOM 2874 O O . TRP B 1 74 ? 2.787 34.817 30.869 1.00 16.14 71 TRP B O 1
ATOM 2885 N N . ILE B 1 75 ? 3.776 33.790 29.118 1.00 16.46 72 ILE B N 1
ATOM 2886 C CA . ILE B 1 75 ? 3.044 34.632 28.107 1.00 16.70 72 ILE B CA 1
ATOM 2887 C C . ILE B 1 75 ? 1.498 34.450 28.215 1.00 16.98 72 ILE B C 1
ATOM 2888 O O . ILE B 1 75 ? 0.754 35.435 28.206 1.00 16.83 72 ILE B O 1
ATOM 2893 N N . PRO B 1 76 ? 1.014 33.193 28.294 1.00 16.67 73 PRO B N 1
ATOM 2894 C CA . PRO B 1 76 ? -0.437 33.056 28.428 1.00 17.84 73 PRO B CA 1
ATOM 2895 C C . PRO B 1 76 ? -1.048 33.764 29.642 1.00 17.60 73 PRO B C 1
ATOM 2896 O O . PRO B 1 76 ? -2.130 34.374 29.499 1.00 17.55 73 PRO B O 1
ATOM 2900 N N . ALA B 1 77 ? -0.393 33.709 30.806 1.00 16.67 74 ALA B N 1
ATOM 2901 C CA . ALA B 1 77 ? -0.886 34.457 31.993 1.00 15.26 74 ALA B CA 1
ATOM 2902 C C . ALA B 1 77 ? -0.751 35.939 31.735 1.00 14.04 74 ALA B C 1
ATOM 2903 O O . ALA B 1 77 ? -1.619 36.689 32.153 1.00 16.40 74 ALA B O 1
ATOM 2905 N N . ALA B 1 78 ? 0.360 36.359 31.123 1.00 14.30 75 ALA B N 1
ATOM 2906 C CA . ALA B 1 78 ? 0.630 37.802 30.930 1.00 14.87 75 ALA B CA 1
ATOM 2907 C C . ALA B 1 78 ? -0.450 38.415 30.020 1.00 15.08 75 ALA B C 1
ATOM 2908 O O . ALA B 1 78 ? -0.909 39.564 30.203 1.00 15.32 75 ALA B O 1
ATOM 2910 N N . ASP B 1 79 ? -0.817 37.664 29.007 1.00 15.14 76 ASP B N 1
ATOM 2911 C CA . ASP B 1 79 ? -1.848 38.088 28.038 1.00 16.10 76 ASP B CA 1
ATOM 2912 C C . ASP B 1 79 ? -3.215 38.189 28.708 1.00 16.65 76 ASP B C 1
ATOM 2913 O O . ASP B 1 79 ? -3.947 39.200 28.558 1.00 16.59 76 ASP B O 1
ATOM 2918 N N A ARG B 1 80 ? -3.564 37.166 29.479 0.50 16.28 77 ARG B N 1
ATOM 2919 N N B ARG B 1 80 ? -3.529 37.178 29.513 0.50 16.67 77 ARG B N 1
ATOM 2920 C CA A ARG B 1 80 ? -4.868 37.166 30.129 0.50 17.29 77 ARG B CA 1
ATOM 2921 C CA B ARG B 1 80 ? -4.841 37.106 30.140 0.50 18.16 77 ARG B CA 1
ATOM 2922 C C A ARG B 1 80 ? -4.952 38.242 31.226 0.50 17.48 77 ARG B C 1
ATOM 2923 C C B ARG B 1 80 ? -5.003 38.082 31.313 0.50 18.05 77 ARG B C 1
ATOM 2924 O O A ARG B 1 80 ? -5.913 39.019 31.287 0.50 16.90 77 ARG B O 1
ATOM 2925 O O B ARG B 1 80 ? -6.085 38.638 31.512 0.50 17.96 77 ARG B O 1
ATOM 2940 N N . HIS B 1 81 ? -3.918 38.310 32.062 1.00 17.88 78 HIS B N 1
ATOM 2941 C CA . HIS B 1 81 ? -3.986 39.164 33.261 1.00 17.71 78 HIS B CA 1
ATOM 2942 C C . HIS B 1 81 ? -3.289 40.505 33.127 1.00 19.23 78 HIS B C 1
ATOM 2943 O O . HIS B 1 81 ? -3.349 41.309 34.079 1.00 19.12 78 HIS B O 1
ATOM 2950 N N . LYS B 1 82 ? -2.738 40.778 31.929 1.00 18.34 79 LYS B N 1
ATOM 2951 C CA . LYS B 1 82 ? -1.977 42.023 31.628 1.00 18.91 79 LYS B CA 1
ATOM 2952 C C . LYS B 1 82 ? -0.810 42.188 32.612 1.00 17.91 79 LYS B C 1
ATOM 2953 O O . LYS B 1 82 ? -0.740 43.190 33.339 1.00 19.71 79 LYS B O 1
ATOM 2959 N N . LEU B 1 83 ? 0.087 41.213 32.601 1.00 16.87 80 LEU B N 1
ATOM 2960 C CA . LEU B 1 83 ? 1.271 41.183 33.486 1.00 16.96 80 LEU B CA 1
ATOM 2961 C C . LEU B 1 83 ? 2.451 41.584 32.622 1.00 17.28 80 LEU B C 1
ATOM 2962 O O . LEU B 1 83 ? 2.571 41.107 31.501 1.00 17.35 80 LEU B O 1
ATOM 2967 N N . LEU B 1 84 ? 3.334 42.401 33.169 1.00 15.02 81 LEU B N 1
ATOM 2968 C CA . LEU B 1 84 ? 4.656 42.609 32.583 1.00 16.17 81 LEU B CA 1
ATOM 2969 C C . LEU B 1 84 ? 5.608 41.503 33.070 1.00 16.43 81 LEU B C 1
ATOM 2970 O O . LEU B 1 84 ? 5.804 41.367 34.294 1.00 18.70 81 LEU B O 1
ATOM 2975 N N . ILE B 1 85 ? 6.178 40.722 32.156 1.00 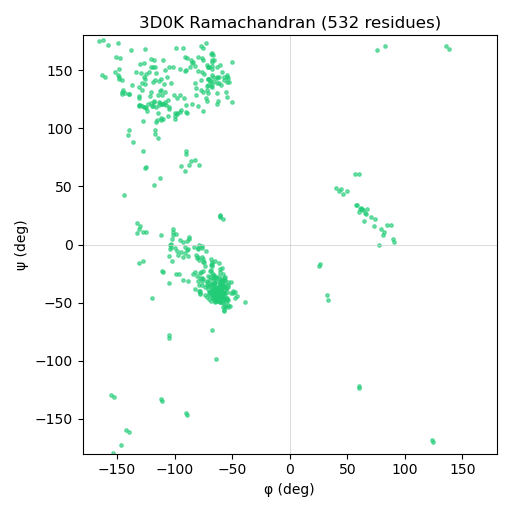14.81 82 ILE B N 1
ATOM 2976 C CA . ILE B 1 85 ? 7.076 39.631 32.527 1.00 15.65 82 ILE B CA 1
ATOM 2977 C C . ILE B 1 85 ? 8.514 40.067 32.348 1.00 14.97 82 ILE B C 1
ATOM 2978 O O . ILE B 1 85 ? 8.886 40.563 31.257 1.00 15.08 82 ILE B O 1
ATOM 2983 N N . VAL B 1 86 ? 9.321 39.879 33.392 1.00 15.00 83 VAL B N 1
ATOM 2984 C CA . VAL B 1 86 ? 10.740 40.197 33.306 1.00 15.66 83 VAL B CA 1
ATOM 2985 C C . VAL B 1 86 ? 11.504 39.003 33.831 1.00 16.45 83 VAL B C 1
ATOM 2986 O O . VAL B 1 86 ? 11.335 38.620 35.018 1.00 16.58 83 VAL B O 1
ATOM 2990 N N . ALA B 1 87 ? 12.354 38.411 32.984 1.00 16.71 84 ALA B N 1
ATOM 2991 C CA . ALA B 1 87 ? 13.168 37.277 33.401 1.00 17.30 84 ALA B CA 1
ATOM 2992 C C . ALA B 1 87 ? 14.653 37.660 33.311 1.00 17.70 84 ALA B C 1
ATOM 2993 O O . ALA B 1 87 ? 15.242 37.575 32.214 1.00 18.09 84 ALA B O 1
ATOM 2995 N N . PRO B 1 88 ? 15.237 38.109 34.440 1.00 17.51 85 PRO B N 1
ATOM 2996 C CA . PRO B 1 88 ? 16.661 38.414 34.528 1.00 17.16 85 PRO B CA 1
ATOM 2997 C C . PRO B 1 88 ? 17.415 37.085 34.289 1.00 17.69 85 PRO B C 1
ATOM 2998 O O . PRO B 1 88 ? 17.211 36.084 35.030 1.00 17.49 85 PRO B O 1
ATOM 3002 N N . THR B 1 89 ? 18.266 37.091 33.243 1.00 15.93 86 THR B N 1
ATOM 3003 C CA . THR B 1 89 ? 18.892 35.902 32.729 1.00 17.28 86 THR B CA 1
ATOM 3004 C C . THR B 1 89 ? 20.414 35.982 32.833 1.00 15.25 86 THR B C 1
ATOM 3005 O O . THR B 1 89 ? 21.028 36.886 32.236 1.00 15.41 86 THR B O 1
ATOM 3009 N N . PHE B 1 90 ? 20.977 35.043 33.590 1.00 16.51 87 PHE B N 1
ATOM 3010 C CA . PHE B 1 90 ? 22.400 35.042 33.963 1.00 17.12 87 PHE B CA 1
ATOM 3011 C C . PHE B 1 90 ? 23.063 33.889 33.204 1.00 17.46 87 PHE B C 1
ATOM 3012 O O . PHE B 1 90 ? 22.840 32.732 33.525 1.00 16.64 87 PHE B O 1
ATOM 3020 N N . SER B 1 91 ? 23.868 34.207 32.194 1.00 17.80 88 SER B N 1
ATOM 3021 C CA . SER B 1 91 ? 24.464 33.170 31.345 1.00 17.82 88 SER B CA 1
ATOM 3022 C C . SER B 1 91 ? 25.546 32.347 32.071 1.00 18.15 88 SER B C 1
ATOM 3023 O O . SER B 1 91 ? 26.158 32.810 33.043 1.00 17.04 88 SER B O 1
ATOM 3026 N N . ASP B 1 92 ? 25.728 31.101 31.622 1.00 19.41 89 ASP B N 1
ATOM 3027 C CA . ASP B 1 92 ? 26.783 30.231 32.151 1.00 20.31 89 ASP B CA 1
ATOM 3028 C C . ASP B 1 92 ? 28.165 30.860 31.913 1.00 20.25 89 ASP B C 1
ATOM 3029 O O . ASP B 1 92 ? 29.020 30.747 32.783 1.00 19.65 89 ASP B O 1
ATOM 3034 N N A GLU B 1 93 ? 28.350 31.496 30.746 0.50 20.42 90 GLU B N 1
ATOM 3035 N N B GLU B 1 93 ? 28.383 31.491 30.753 0.50 20.59 90 GLU B N 1
ATOM 3036 C CA A GLU B 1 93 ? 29.631 32.140 30.353 0.50 21.63 90 GLU B CA 1
ATOM 3037 C CA B GLU B 1 93 ? 29.705 32.085 30.408 0.50 21.35 90 GLU B CA 1
ATOM 3038 C C A GLU B 1 93 ? 30.048 33.166 31.386 0.50 20.51 90 GLU B C 1
ATOM 3039 C C B GLU B 1 93 ? 30.070 33.176 31.409 0.50 20.42 90 GLU B C 1
ATOM 3040 O O A GLU B 1 93 ? 31.190 33.173 31.849 0.50 21.13 90 GLU B O 1
ATOM 3041 O O B GLU B 1 93 ? 31.210 33.237 31.878 0.50 21.02 90 GLU B O 1
ATOM 3052 N N . ILE B 1 94 ? 29.103 34.023 31.745 1.00 19.22 91 ILE B N 1
ATOM 3053 C CA . ILE B 1 94 ? 29.385 35.233 32.529 1.00 17.12 91 ILE B CA 1
ATOM 3054 C C . ILE B 1 94 ? 29.193 35.042 34.045 1.00 16.82 91 ILE B C 1
ATOM 3055 O O . 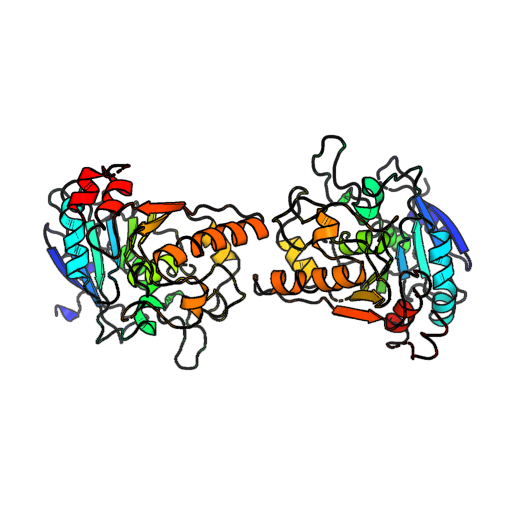ILE B 1 94 ? 29.883 35.675 34.867 1.00 16.37 91 ILE B O 1
ATOM 3060 N N . TRP B 1 95 ? 28.257 34.176 34.404 1.00 15.36 92 TRP B N 1
ATOM 3061 C CA . TRP B 1 95 ? 27.875 33.940 35.814 1.00 14.41 92 TRP B CA 1
ATOM 3062 C C . TRP B 1 95 ? 28.015 32.396 36.035 1.00 14.61 92 TRP B C 1
ATOM 3063 O O . TRP B 1 95 ? 26.972 31.705 36.254 1.00 15.13 92 TRP B O 1
ATOM 3074 N N . PRO B 1 96 ? 29.264 31.856 35.962 1.00 14.15 93 PRO B N 1
ATOM 3075 C CA . PRO B 1 96 ? 29.406 30.390 35.995 1.00 15.25 93 PRO B CA 1
ATOM 3076 C C . PRO B 1 96 ? 29.076 29.756 37.335 1.00 15.68 93 PRO B C 1
ATOM 3077 O O . PRO B 1 96 ? 29.438 30.281 38.406 1.00 14.18 93 PRO B O 1
ATOM 3081 N N . GLY B 1 97 ? 28.414 28.610 37.260 1.00 15.84 94 GLY B N 1
ATOM 3082 C CA . GLY B 1 97 ? 28.310 27.748 38.402 1.00 16.10 94 GLY B CA 1
ATOM 3083 C C . GLY B 1 97 ? 27.195 28.149 39.359 1.00 15.71 94 GLY B C 1
ATOM 3084 O O . GLY B 1 97 ? 26.654 29.267 39.301 1.00 16.50 94 GLY B O 1
ATOM 3085 N N . VAL B 1 98 ? 26.945 27.281 40.317 1.00 14.86 95 VAL B N 1
ATOM 3086 C CA . VAL B 1 98 ? 25.956 27.574 41.368 1.00 16.93 95 VAL B CA 1
ATOM 3087 C C . VAL B 1 98 ? 26.482 28.714 42.253 1.00 16.50 95 VAL B C 1
ATOM 3088 O O . VAL B 1 98 ? 25.715 29.396 42.920 1.00 16.48 95 VAL B O 1
ATOM 3092 N N . GLU B 1 99 ? 27.810 28.886 42.297 1.00 15.53 96 GLU B N 1
ATOM 3093 C CA . GLU B 1 99 ? 28.374 29.935 43.173 1.00 14.69 96 GLU B CA 1
ATOM 3094 C C . GLU B 1 99 ? 27.948 31.324 42.682 1.00 15.90 96 GLU B C 1
ATOM 3095 O O . GLU B 1 99 ? 27.752 32.226 43.512 1.00 16.58 96 GLU B O 1
ATOM 3101 N N . SER B 1 100 ? 27.791 31.516 41.363 1.00 14.92 97 SER B N 1
ATOM 3102 C CA . SER B 1 100 ? 27.411 32.870 40.834 1.00 15.17 97 SER B CA 1
ATOM 3103 C C . SER B 1 100 ? 25.910 33.161 40.753 1.00 14.98 97 SER B C 1
ATOM 3104 O O . SER B 1 100 ? 25.511 34.337 40.763 1.00 15.85 97 SER B O 1
ATOM 3107 N N . TYR B 1 101 ? 25.125 32.116 40.511 1.00 13.91 98 TYR B N 1
ATOM 3108 C CA . TYR B 1 101 ? 23.700 32.273 40.321 1.00 13.87 98 TYR B CA 1
ATOM 3109 C C . TYR B 1 101 ? 22.958 31.798 41.588 1.00 14.64 98 TYR B C 1
ATOM 3110 O O . TYR B 1 101 ? 22.568 32.631 42.386 1.00 15.53 98 TYR B O 1
ATOM 3119 N N . ASN B 1 102 ? 22.800 30.469 41.787 1.00 13.49 99 ASN B N 1
ATOM 3120 C CA . ASN B 1 102 ? 22.074 29.967 42.974 1.00 14.29 99 ASN B CA 1
ATOM 3121 C C . ASN B 1 102 ? 22.509 30.622 44.298 1.00 15.56 99 ASN B C 1
ATOM 3122 O O . ASN B 1 102 ? 21.645 30.941 45.147 1.00 15.74 99 ASN B O 1
ATOM 3127 N N . ASN B 1 103 ? 23.830 30.727 44.500 1.00 14.96 100 ASN B N 1
ATOM 3128 C CA . ASN B 1 103 ? 24.446 31.161 45.761 1.00 14.94 100 ASN B CA 1
ATOM 3129 C C . ASN B 1 103 ? 24.728 32.671 45.822 1.00 13.78 100 ASN B C 1
ATOM 3130 O O . ASN B 1 103 ? 25.314 33.167 46.813 1.00 14.48 100 ASN B O 1
ATOM 3135 N N . GLY B 1 104 ? 24.352 33.380 44.767 1.00 13.19 101 GLY B N 1
ATOM 3136 C CA . GLY B 1 104 ? 24.408 34.846 44.803 1.00 14.63 101 GLY B CA 1
ATOM 3137 C C . GLY B 1 104 ? 25.764 35.525 44.942 1.00 14.64 101 GLY B C 1
ATOM 3138 O O . GLY B 1 104 ? 25.798 36.747 45.221 1.00 14.53 101 GLY B O 1
ATOM 3139 N N . ARG B 1 105 ? 26.860 34.829 44.625 1.00 16.64 102 ARG B N 1
ATOM 3140 C CA . ARG B 1 105 ? 28.227 35.393 44.840 1.00 18.86 102 ARG B CA 1
ATOM 3141 C C . ARG B 1 105 ? 28.393 36.031 46.228 1.00 19.24 102 ARG B C 1
ATOM 3142 O O . ARG B 1 105 ? 28.917 37.164 46.360 1.00 19.63 102 ARG B O 1
ATOM 3150 N N . ALA B 1 106 ? 27.873 35.322 47.223 1.00 20.55 103 ALA B N 1
ATOM 3151 C CA . ALA B 1 106 ? 27.850 35.740 48.639 1.00 20.55 103 ALA B CA 1
ATOM 3152 C C . ALA B 1 106 ? 29.269 35.969 49.233 1.00 21.56 103 ALA B C 1
ATOM 3153 O O . ALA B 1 106 ? 29.442 36.786 50.153 1.00 21.17 103 ALA B O 1
ATOM 3155 N N . PHE B 1 107 ? 30.244 35.225 48.736 1.00 21.89 104 PHE B N 1
ATOM 3156 C CA . PHE B 1 107 ? 31.629 35.358 49.228 1.00 22.03 104 PHE B CA 1
ATOM 3157 C C . PHE B 1 107 ? 32.574 36.023 48.250 1.00 23.24 104 PHE B C 1
ATOM 3158 O O . PHE B 1 107 ? 32.455 35.862 47.023 1.00 23.71 104 PHE B O 1
ATOM 3166 N N . THR B 1 108 ? 33.573 36.707 48.799 1.00 22.98 105 THR B N 1
ATOM 3167 C CA . THR B 1 108 ? 34.714 37.144 48.020 1.00 23.14 105 THR B CA 1
ATOM 3168 C C . THR B 1 108 ? 35.603 35.954 47.760 1.00 23.27 105 THR B C 1
ATOM 3169 O O . THR B 1 108 ? 35.458 34.913 48.389 1.00 21.29 105 THR B O 1
ATOM 3173 N N . ALA B 1 109 ? 36.572 36.141 46.868 1.00 24.08 106 ALA B N 1
ATOM 3174 C CA . ALA B 1 109 ? 37.518 35.101 46.542 1.00 24.49 106 ALA B CA 1
ATOM 3175 C C . ALA B 1 109 ? 38.215 34.572 47.785 1.00 24.43 106 ALA B C 1
ATOM 3176 O O . ALA B 1 109 ? 38.450 33.359 47.907 1.00 23.88 106 ALA B O 1
ATOM 3178 N N . ALA B 1 110 ? 38.583 35.474 48.705 1.00 23.47 107 ALA B N 1
ATOM 3179 C CA . ALA B 1 110 ? 39.286 35.048 49.903 1.00 22.72 107 ALA B CA 1
ATOM 3180 C C . ALA B 1 110 ? 38.332 34.394 50.926 1.00 23.20 107 ALA B C 1
ATOM 3181 O O . ALA B 1 110 ? 38.777 33.922 51.997 1.00 23.39 107 ALA B O 1
ATOM 3183 N N . GLY B 1 111 ? 37.043 34.346 50.582 1.00 22.19 108 GLY B N 1
ATOM 3184 C CA . GLY B 1 111 ? 36.073 33.620 51.414 1.00 22.54 108 GLY B CA 1
ATOM 3185 C C . GLY B 1 111 ? 35.486 34.491 52.507 1.00 21.64 108 GLY B C 1
ATOM 3186 O O . GLY B 1 111 ? 34.897 33.978 53.458 1.00 21.96 108 GLY B O 1
ATOM 3187 N N . ASN B 1 112 ? 35.635 35.815 52.370 1.00 21.40 109 ASN B N 1
ATOM 3188 C CA . ASN B 1 112 ? 34.979 36.745 53.293 1.00 21.75 109 ASN B CA 1
ATOM 3189 C C . ASN B 1 112 ? 33.598 37.151 52.770 1.00 22.47 109 ASN B C 1
ATOM 3190 O O . ASN B 1 112 ? 33.321 36.996 51.584 1.00 21.61 109 ASN B O 1
ATOM 3195 N N . PRO B 1 113 ? 32.729 37.671 53.656 1.00 22.53 110 PRO B N 1
ATOM 3196 C CA . PRO B 1 113 ? 31.400 38.006 53.141 1.00 22.51 110 PRO B CA 1
ATOM 3197 C C . PRO B 1 113 ? 31.450 39.232 52.238 1.00 22.47 110 PRO B C 1
ATOM 3198 O O . PRO B 1 113 ? 32.031 40.256 52.625 1.00 20.99 110 PRO B O 1
ATOM 3202 N N . ARG B 1 114 ? 30.810 39.144 51.076 1.00 22.28 111 ARG B N 1
ATOM 3203 C CA . ARG B 1 114 ? 30.537 40.333 50.256 1.00 23.60 111 ARG B CA 1
ATOM 3204 C C . ARG B 1 114 ? 29.365 41.137 50.860 1.00 22.17 111 ARG B C 1
ATOM 3205 O O . ARG B 1 114 ? 28.454 40.551 51.436 1.00 21.59 111 ARG B O 1
ATOM 3213 N N . HIS B 1 115 ? 29.367 42.473 50.704 1.00 20.97 112 HIS B N 1
ATOM 3214 C CA . HIS B 1 115 ? 28.225 43.307 51.146 1.00 21.49 112 HIS B CA 1
ATOM 3215 C C . HIS B 1 115 ? 26.949 42.802 50.438 1.00 21.07 112 HIS B C 1
ATOM 3216 O O . HIS B 1 115 ? 26.995 42.425 49.248 1.00 20.15 112 HIS B O 1
ATOM 3223 N N . VAL B 1 116 ? 25.818 42.787 51.133 1.00 20.66 113 VAL B N 1
ATOM 3224 C CA . VAL B 1 116 ? 24.613 42.116 50.544 1.00 19.77 113 VAL B CA 1
ATOM 3225 C C . VAL B 1 116 ? 24.155 42.840 49.298 1.00 20.72 113 VAL B C 1
ATOM 3226 O O . VAL B 1 116 ? 23.566 42.220 48.436 1.00 19.35 113 VAL B O 1
ATOM 3230 N N . ASP B 1 117 ? 24.415 44.149 49.215 1.00 21.37 114 ASP B N 1
ATOM 3231 C CA . ASP B 1 117 ? 24.115 44.946 48.004 1.00 23.55 114 ASP B CA 1
ATOM 3232 C C . ASP B 1 117 ? 24.825 44.443 46.773 1.00 21.81 114 ASP B C 1
ATOM 3233 O O . ASP B 1 117 ? 24.432 44.801 45.668 1.00 22.51 114 ASP B O 1
ATOM 3238 N N . GLY B 1 118 ? 25.907 43.679 46.967 1.00 20.71 115 GLY B N 1
ATOM 3239 C CA . GLY B 1 118 ? 26.735 43.195 45.850 1.00 19.35 115 GLY B CA 1
ATOM 3240 C C . GLY B 1 118 ? 26.400 41.754 45.429 1.00 18.88 115 GLY B C 1
ATOM 3241 O O . GLY B 1 118 ? 26.949 41.227 44.454 1.00 17.51 115 GLY B O 1
ATOM 3242 N N . TRP B 1 119 ? 25.515 41.109 46.175 1.00 17.33 116 TRP B N 1
ATOM 3243 C CA . TRP B 1 119 ? 25.117 39.725 45.825 1.00 15.84 116 TRP B CA 1
ATOM 3244 C C . TRP B 1 119 ? 24.251 39.749 44.562 1.00 14.95 116 TRP B C 1
ATOM 3245 O O . TRP B 1 119 ? 23.615 40.759 44.237 1.00 14.33 116 TRP B O 1
ATOM 3256 N N . THR B 1 120 ? 24.269 38.645 43.807 1.00 14.50 117 THR B N 1
ATOM 3257 C CA . THR B 1 120 ? 23.505 38.546 42.573 1.00 14.91 117 THR B CA 1
ATOM 3258 C C . THR B 1 120 ? 22.021 38.879 42.812 1.00 15.62 117 THR B C 1
ATOM 3259 O O . THR B 1 120 ? 21.373 39.513 41.970 1.00 15.42 117 THR B O 1
ATOM 3263 N N . TYR B 1 121 ? 21.501 38.512 43.987 1.00 15.82 118 TYR B N 1
ATOM 3264 C CA . TYR B 1 121 ? 20.082 38.658 44.296 1.00 14.26 118 TYR B CA 1
ATOM 3265 C C . TYR B 1 121 ? 19.667 40.151 44.346 1.00 14.38 118 TYR B C 1
ATOM 3266 O O . TYR B 1 121 ? 18.489 40.437 44.067 1.00 15.09 118 TYR B O 1
ATOM 3275 N N . ALA B 1 122 ? 20.624 41.035 44.657 1.00 14.91 119 ALA B N 1
ATOM 3276 C CA . ALA B 1 122 ? 20.367 42.490 44.813 1.00 16.52 119 ALA B CA 1
ATOM 3277 C C . ALA B 1 122 ? 20.024 43.112 43.451 1.00 16.98 119 ALA B C 1
ATOM 3278 O O . ALA B 1 122 ? 19.445 44.209 43.385 1.00 16.99 119 ALA B O 1
ATOM 3280 N N . LEU B 1 123 ? 20.352 42.405 42.357 1.00 15.28 120 LEU B N 1
ATOM 3281 C CA . LEU B 1 123 ? 20.128 42.935 41.015 1.00 16.15 120 LEU B CA 1
ATOM 3282 C C . LEU B 1 123 ? 18.618 42.989 40.748 1.00 15.93 120 LEU B C 1
ATOM 3283 O O . LEU B 1 123 ? 18.171 43.792 39.953 1.00 15.39 120 LEU B O 1
ATOM 3288 N N . VAL B 1 124 ? 17.848 42.115 41.388 1.00 14.43 121 VAL B N 1
ATOM 3289 C CA . VAL B 1 124 ? 16.357 42.121 41.121 1.00 15.18 121 VAL B CA 1
ATOM 3290 C C . VAL B 1 124 ? 15.799 43.535 41.441 1.00 15.97 121 VAL B C 1
ATOM 3291 O O . VAL B 1 124 ? 15.134 44.180 40.599 1.00 15.45 121 VAL B O 1
ATOM 3295 N N . ALA B 1 125 ? 16.012 43.984 42.676 1.00 16.29 122 ALA B N 1
ATOM 3296 C CA . ALA B 1 125 ? 15.594 45.342 43.058 1.00 16.79 122 ALA B CA 1
ATOM 3297 C C . ALA B 1 125 ? 16.183 46.458 42.155 1.00 16.65 122 ALA B C 1
ATOM 3298 O O . ALA B 1 125 ? 15.527 47.511 41.953 1.00 15.61 122 ALA B O 1
ATOM 3300 N N . ARG B 1 126 ? 17.421 46.293 41.655 1.00 16.69 123 ARG B N 1
ATOM 3301 C CA . ARG B 1 126 ? 18.015 47.368 40.796 1.00 17.77 123 ARG B CA 1
ATOM 3302 C C . ARG B 1 126 ? 17.270 47.400 39.481 1.00 16.21 123 ARG B C 1
ATOM 3303 O O . ARG B 1 126 ? 16.964 48.473 38.973 1.00 17.60 123 ARG B O 1
ATOM 3311 N N . VAL B 1 127 ? 16.953 46.214 38.956 1.00 16.49 124 VAL B N 1
ATOM 3312 C CA . VAL B 1 127 ? 16.157 46.136 37.745 1.00 16.08 124 VAL B CA 1
ATOM 3313 C C . VAL B 1 127 ? 14.787 46.805 37.953 1.00 15.61 124 VAL B C 1
ATOM 3314 O O . VAL B 1 127 ? 14.335 47.571 37.058 1.00 15.42 124 VAL B O 1
ATOM 3318 N N . LEU B 1 128 ? 14.130 46.497 39.100 1.00 13.43 125 LEU B N 1
ATOM 3319 C CA . LEU B 1 128 ? 12.786 47.055 39.336 1.00 14.67 125 LEU B CA 1
ATOM 3320 C C . LEU B 1 128 ? 12.889 48.572 39.469 1.00 13.67 125 LEU B C 1
ATOM 3321 O O . LEU B 1 128 ? 12.044 49.277 38.945 1.00 15.03 125 LEU B O 1
ATOM 3326 N N . ALA B 1 129 ? 13.961 49.056 40.108 1.00 13.80 126 ALA B N 1
ATOM 3327 C CA . ALA B 1 129 ? 14.167 50.533 40.251 1.00 13.68 126 ALA B CA 1
ATOM 3328 C C . ALA B 1 129 ? 14.270 51.192 38.867 1.00 15.54 126 ALA B C 1
ATOM 3329 O O . ALA B 1 129 ? 13.745 52.325 38.630 1.00 15.06 126 ALA B O 1
ATOM 3331 N N . ASN B 1 130 ? 14.919 50.496 37.927 1.00 14.74 127 ASN B N 1
ATOM 3332 C CA . ASN B 1 130 ? 15.059 51.004 36.555 1.00 15.32 127 ASN B CA 1
ATOM 3333 C C . ASN B 1 130 ? 13.758 50.936 35.718 1.00 14.97 127 ASN B C 1
ATOM 3334 O O . ASN B 1 130 ? 13.480 51.810 34.890 1.00 15.38 127 ASN B O 1
ATOM 3339 N N . ILE B 1 131 ? 12.975 49.892 35.917 1.00 15.61 128 ILE B N 1
ATOM 3340 C CA . ILE B 1 131 ? 11.622 49.829 35.359 1.00 15.91 128 ILE B CA 1
ATOM 3341 C C . ILE B 1 131 ? 10.792 51.011 35.873 1.00 16.87 128 ILE B C 1
ATOM 3342 O O . ILE B 1 131 ? 10.103 51.656 35.061 1.00 18.10 128 ILE B O 1
ATOM 3347 N N A ARG B 1 132 ? 10.852 51.309 37.172 0.50 16.49 129 ARG B N 1
ATOM 3348 N N B ARG B 1 132 ? 10.833 51.312 37.178 0.50 16.55 129 ARG B N 1
ATOM 3349 C CA A ARG B 1 132 ? 10.131 52.472 37.702 0.50 17.52 129 ARG B CA 1
ATOM 3350 C CA B ARG B 1 132 ? 10.126 52.502 37.699 0.50 17.70 129 ARG B CA 1
ATOM 3351 C C A ARG B 1 132 ? 10.680 53.755 37.094 0.50 16.42 129 ARG B C 1
ATOM 3352 C C B ARG B 1 132 ? 10.681 53.765 37.077 0.50 16.51 129 ARG B C 1
ATOM 3353 O O A ARG B 1 132 ? 9.908 54.636 36.696 0.50 16.67 129 ARG B O 1
ATOM 3354 O O B ARG B 1 132 ? 9.918 54.646 36.657 0.50 16.74 129 ARG B O 1
ATOM 3369 N N . ALA B 1 133 ? 12.011 53.860 37.007 1.00 16.64 130 ALA B N 1
ATOM 3370 C CA . ALA B 1 133 ? 12.658 55.064 36.446 1.00 16.24 130 ALA B CA 1
ATOM 3371 C C . ALA B 1 133 ? 12.226 55.266 34.996 1.00 16.83 130 ALA B C 1
ATOM 3372 O O . ALA B 1 133 ? 12.010 56.399 34.578 1.00 17.43 130 ALA B O 1
ATOM 3374 N N . ALA B 1 134 ? 12.096 54.163 34.248 1.00 17.37 131 ALA B N 1
ATOM 3375 C CA . ALA B 1 134 ? 11.699 54.249 32.854 1.00 17.87 131 ALA B CA 1
ATOM 3376 C C . ALA B 1 134 ? 10.214 54.598 32.693 1.00 18.58 131 ALA B C 1
ATOM 3377 O O . ALA B 1 134 ? 9.770 54.780 31.578 1.00 17.52 131 ALA B O 1
ATOM 3379 N N . GLU B 1 135 ? 9.485 54.662 33.813 1.00 19.46 132 GLU B N 1
ATOM 3380 C CA . GLU B 1 135 ? 8.032 54.903 33.862 1.00 21.46 132 GLU B CA 1
ATOM 3381 C C . GLU B 1 135 ? 7.253 53.813 33.099 1.00 20.50 132 GLU B C 1
ATOM 3382 O O . GLU B 1 135 ? 6.162 54.041 32.596 1.00 20.41 132 GLU B O 1
ATOM 3388 N N . ILE B 1 136 ? 7.832 52.612 33.036 1.00 18.80 133 ILE B N 1
ATOM 3389 C CA . ILE B 1 136 ? 7.174 51.492 32.389 1.00 18.23 133 ILE B CA 1
ATOM 3390 C C . ILE B 1 136 ? 6.106 50.917 33.320 1.00 18.49 133 ILE B C 1
ATOM 3391 O O . ILE B 1 136 ? 5.020 50.560 32.871 1.00 18.92 133 ILE B O 1
ATOM 3396 N N . ALA B 1 137 ? 6.423 50.810 34.605 1.00 17.99 134 ALA B N 1
ATOM 3397 C CA . ALA B 1 137 ? 5.553 50.230 35.642 1.00 19.50 134 ALA B CA 1
ATOM 3398 C C . ALA B 1 137 ? 5.806 50.930 36.962 1.00 20.56 134 ALA B C 1
ATOM 3399 O O . ALA B 1 137 ? 6.985 51.192 37.298 1.00 20.14 134 ALA B O 1
ATOM 3401 N N . ASP B 1 138 ? 4.727 51.132 37.732 1.00 20.81 135 ASP B N 1
ATOM 3402 C CA . ASP B 1 138 ? 4.811 51.717 39.080 1.00 23.90 135 ASP B CA 1
ATOM 3403 C C . ASP B 1 138 ? 5.560 50.730 40.010 1.00 23.03 135 ASP B C 1
ATOM 3404 O O . ASP B 1 138 ? 6.113 51.162 40.996 1.00 23.52 135 ASP B O 1
ATOM 3409 N N . CYS B 1 139 ? 5.528 49.422 39.726 1.00 22.78 136 CYS B N 1
ATOM 3410 C CA . CYS B 1 139 ? 6.188 48.409 40.567 1.00 22.98 136 CYS B CA 1
ATOM 3411 C C . CYS B 1 139 ? 5.686 48.424 42.017 1.00 23.88 136 CYS B C 1
ATOM 3412 O O . CYS B 1 139 ? 6.452 48.157 42.945 1.00 23.55 136 CYS B O 1
ATOM 3415 N N . GLU B 1 140 ? 4.395 48.727 42.182 1.00 24.51 137 GLU B N 1
ATOM 3416 C CA . GLU B 1 140 ? 3.720 48.691 43.469 1.00 26.15 137 GLU B CA 1
ATOM 3417 C C . GLU B 1 140 ? 3.262 47.256 43.773 1.00 25.78 137 GLU B C 1
ATOM 3418 O O . GLU B 1 140 ? 3.139 46.882 44.928 1.00 26.69 137 GLU B O 1
ATOM 3424 N N . GLN B 1 141 ? 3.063 46.461 42.736 1.00 23.57 138 GLN B N 1
ATOM 3425 C CA . GLN B 1 141 ? 2.543 45.114 42.840 1.00 24.33 138 GLN B CA 1
ATOM 3426 C C . GLN B 1 141 ? 3.487 44.155 42.097 1.00 21.49 138 GLN B C 1
ATOM 3427 O O . GLN B 1 141 ? 3.223 43.781 40.960 1.00 21.70 138 GLN B O 1
ATOM 3433 N N . VAL B 1 142 ? 4.586 43.778 42.741 1.00 19.67 139 VAL B N 1
ATOM 3434 C CA . VAL B 1 142 ? 5.603 42.962 42.075 1.00 17.96 139 VAL B CA 1
ATOM 3435 C C . VAL B 1 142 ? 5.555 41.548 42.663 1.00 16.97 139 VAL B C 1
ATOM 3436 O O . VAL B 1 142 ? 5.584 41.345 43.892 1.00 15.75 139 VAL B O 1
ATOM 3440 N N . TYR B 1 143 ? 5.518 40.592 41.753 1.00 15.10 140 TYR B N 1
ATOM 3441 C CA . TYR B 1 143 ? 5.519 39.150 42.086 1.00 15.32 140 TYR B CA 1
ATOM 3442 C C . TYR B 1 143 ? 6.862 38.523 41.701 1.00 16.46 140 TYR B C 1
ATOM 3443 O O . TYR B 1 143 ? 7.365 38.793 40.620 1.00 17.70 140 TYR B O 1
ATOM 3452 N N . LEU B 1 144 ? 7.405 37.653 42.563 1.00 15.90 141 LEU B N 1
ATOM 3453 C CA . LEU B 1 144 ? 8.729 37.056 42.307 1.00 14.04 141 LEU B CA 1
ATOM 3454 C C . LEU B 1 144 ? 8.573 35.541 42.298 1.00 13.79 141 LEU B C 1
ATOM 3455 O O . LEU B 1 144 ? 8.088 34.964 43.292 1.00 15.27 141 LEU B O 1
ATOM 3460 N N . PHE B 1 145 ? 8.934 34.919 41.176 1.00 12.57 142 PHE B N 1
ATOM 3461 C CA . PHE B 1 145 ? 8.826 33.459 41.031 1.00 13.11 142 PHE B CA 1
ATOM 3462 C C . PHE B 1 145 ? 10.166 32.901 40.593 1.00 13.94 142 PHE B C 1
ATOM 3463 O O . PHE B 1 145 ? 10.838 33.482 39.729 1.00 14.12 142 PHE B O 1
ATOM 3471 N N . GLY B 1 146 ? 10.530 31.712 41.069 1.00 14.57 143 GLY B N 1
ATOM 3472 C CA . GLY B 1 146 ? 11.742 31.082 40.547 1.00 14.68 143 GLY B CA 1
ATOM 3473 C C . GLY B 1 146 ? 11.493 29.573 40.602 1.00 15.34 143 GLY B C 1
ATOM 3474 O O . GLY B 1 146 ? 10.778 29.120 41.520 1.00 15.22 143 GLY B O 1
ATOM 3475 N N . HIS B 1 147 ? 12.006 28.832 39.624 1.00 14.39 144 HIS B N 1
ATOM 3476 C CA . HIS B 1 147 ? 11.894 27.345 39.651 1.00 15.83 144 HIS B CA 1
ATOM 3477 C C . HIS B 1 147 ? 13.295 26.746 39.683 1.00 17.10 144 HIS B C 1
ATOM 3478 O O . HIS B 1 147 ? 14.206 27.200 38.946 1.00 15.08 144 HIS B O 1
ATOM 3485 N N . SER B 1 148 ? 13.443 25.689 40.495 1.00 17.14 145 SER B N 1
ATOM 3486 C CA . SER B 1 148 ? 14.669 24.923 40.566 1.00 19.16 145 SER B CA 1
ATOM 3487 C C . SER B 1 148 ? 15.842 25.803 41.011 1.00 18.36 145 SER B C 1
ATOM 3488 O O . SER B 1 148 ? 15.733 26.381 42.089 1.00 18.07 145 SER B O 1
ATOM 3491 N N . ALA B 1 149 ? 16.936 25.942 40.249 1.00 15.92 146 ALA B N 1
ATOM 3492 C CA . ALA B 1 149 ? 18.018 26.851 40.712 1.00 15.11 146 ALA B CA 1
ATOM 3493 C C . ALA B 1 149 ? 17.477 28.282 40.929 1.00 15.26 146 ALA B C 1
ATOM 3494 O O . ALA B 1 149 ? 17.962 28.992 41.813 1.00 16.03 146 ALA B O 1
ATOM 3496 N N . GLY B 1 150 ? 16.428 28.686 40.184 1.00 14.97 147 GLY B N 1
ATOM 3497 C CA . GLY B 1 150 ? 15.810 30.007 40.391 1.00 15.48 147 GLY B CA 1
ATOM 3498 C C . GLY B 1 150 ? 14.943 30.015 41.666 1.00 14.37 147 GLY B C 1
ATOM 3499 O O . GLY B 1 150 ? 14.776 31.073 42.259 1.00 15.25 147 GLY B O 1
ATOM 3500 N N . GLY B 1 151 ? 14.467 28.856 42.131 1.00 14.42 148 GLY B N 1
ATOM 3501 C CA . GLY B 1 151 ? 13.746 28.762 43.411 1.00 14.32 148 GLY B CA 1
ATOM 3502 C C . GLY B 1 151 ? 14.788 28.843 44.553 1.00 15.67 148 GLY B C 1
ATOM 3503 O O . GLY B 1 151 ? 14.493 29.369 45.625 1.00 15.14 148 GLY B O 1
ATOM 3504 N N . GLN B 1 152 ? 15.987 28.283 44.336 1.00 14.85 149 GLN B N 1
ATOM 3505 C CA . GLN B 1 152 ? 17.125 28.541 45.230 1.00 15.32 149 GLN B CA 1
ATOM 3506 C C . GLN B 1 152 ? 17.400 30.056 45.326 1.00 14.97 149 GLN B C 1
ATOM 3507 O O . GLN B 1 152 ? 17.477 30.615 46.433 1.00 14.39 149 GLN B O 1
ATOM 3513 N N . PHE B 1 153 ? 17.560 30.691 44.167 1.00 14.85 150 PHE B N 1
ATOM 3514 C CA . PHE B 1 153 ? 17.843 32.110 44.052 1.00 15.92 150 PHE B CA 1
ATOM 3515 C C . PHE B 1 153 ? 16.783 32.873 44.835 1.00 15.37 150 PHE B C 1
ATOM 3516 O O . PHE B 1 153 ? 17.134 33.739 45.645 1.00 16.67 150 PHE B O 1
ATOM 3524 N N . VAL B 1 154 ? 15.506 32.614 44.548 1.00 14.38 151 VAL B N 1
ATOM 3525 C CA . VAL B 1 154 ? 14.453 33.390 45.200 1.00 15.95 151 VAL B CA 1
ATOM 3526 C C . VAL B 1 154 ? 14.397 33.258 46.731 1.00 14.86 151 VAL B C 1
ATOM 3527 O O . VAL B 1 154 ? 14.263 34.272 47.411 1.00 14.70 151 VAL B O 1
ATOM 3531 N N . HIS B 1 155 ? 14.436 32.042 47.290 1.00 14.70 152 HIS B N 1
ATOM 3532 C CA . HIS B 1 155 ? 14.410 32.023 48.783 1.00 15.64 152 HIS B CA 1
ATOM 3533 C C . HIS B 1 155 ? 15.650 32.618 49.429 1.00 14.97 152 HIS B C 1
ATOM 3534 O O . HIS B 1 155 ? 15.579 33.249 50.508 1.00 16.18 152 HIS B O 1
ATOM 3541 N N . ARG B 1 156 ? 16.793 32.537 48.734 1.00 13.53 153 ARG B N 1
ATOM 3542 C CA . ARG B 1 156 ? 18.013 33.112 49.305 1.00 13.61 153 ARG B CA 1
ATOM 3543 C C . ARG B 1 156 ? 18.041 34.621 49.152 1.00 14.09 153 ARG B C 1
ATOM 3544 O O . ARG B 1 156 ? 18.571 35.310 49.980 1.00 14.28 153 ARG B O 1
ATOM 3552 N N . LEU B 1 157 ? 17.389 35.099 48.097 1.00 15.36 154 LEU B N 1
ATOM 3553 C CA . LEU B 1 157 ? 17.088 36.550 47.947 1.00 14.20 154 LEU B CA 1
ATOM 3554 C C . LEU B 1 157 ? 16.252 37.058 49.176 1.00 14.67 154 LEU B C 1
ATOM 3555 O O . LEU B 1 157 ? 16.604 38.069 49.847 1.00 14.89 154 LEU B O 1
ATOM 3568 N N . SER B 1 159 ? 16.120 35.707 51.990 1.00 17.38 156 SER B N 1
ATOM 3569 C CA . SER B 1 159 ? 16.931 35.557 53.210 1.00 18.00 156 SER B CA 1
ATOM 3570 C C . SER B 1 159 ? 17.922 36.702 53.447 1.00 19.19 156 SER B C 1
ATOM 3571 O O . SER B 1 159 ? 18.433 36.856 54.590 1.00 20.50 156 SER B O 1
ATOM 3574 N N . SER B 1 160 ? 18.209 37.499 52.411 1.00 17.20 157 SER B N 1
ATOM 3575 C CA . SER B 1 160 ? 19.347 38.414 52.471 1.00 17.68 157 SER B CA 1
ATOM 3576 C C . SER B 1 160 ? 19.031 39.843 52.061 1.00 17.89 157 SER B C 1
ATOM 3577 O O . SER B 1 160 ? 19.847 40.708 52.328 1.00 19.54 157 SER B O 1
ATOM 3580 N N . GLN B 1 161 ? 17.884 40.080 51.388 1.00 16.25 158 GLN B N 1
ATOM 3581 C CA . GLN B 1 161 ? 17.554 41.379 50.746 1.00 17.21 158 GLN B CA 1
ATOM 3582 C C . GLN B 1 161 ? 16.312 42.037 51.358 1.00 17.35 158 GLN B C 1
ATOM 3583 O O . GLN B 1 161 ? 15.463 41.327 51.857 1.00 16.30 158 GLN B O 1
ATOM 3589 N N . PRO B 1 162 ? 16.202 43.402 51.316 1.00 17.90 159 PRO B N 1
ATOM 3590 C CA . PRO B 1 162 ? 14.971 44.037 51.733 1.00 17.16 159 PRO B CA 1
ATOM 3591 C C . PRO B 1 162 ? 13.729 43.498 50.984 1.00 16.92 159 PRO B C 1
ATOM 3592 O O . PRO B 1 162 ? 13.776 43.168 49.761 1.00 17.79 159 PRO B O 1
ATOM 3596 N N . HIS B 1 163 ? 12.638 43.335 51.727 1.00 16.49 160 HIS B N 1
ATOM 3597 C CA . HIS B 1 163 ? 11.382 42.824 51.119 1.00 16.95 160 HIS B CA 1
ATOM 3598 C C . HIS B 1 163 ? 10.473 43.860 50.546 1.00 17.45 160 HIS B C 1
ATOM 3599 O O . HIS B 1 163 ? 9.492 43.491 49.886 1.00 18.66 160 HIS B O 1
ATOM 3606 N N . ALA B 1 164 ? 10.769 45.135 50.807 1.00 17.26 161 ALA B N 1
ATOM 3607 C CA . ALA B 1 164 ? 9.875 46.206 50.369 1.00 19.42 161 ALA B CA 1
ATOM 3608 C C . ALA B 1 164 ? 9.421 46.149 48.887 1.00 19.43 161 ALA B C 1
ATOM 3609 O O . ALA B 1 164 ? 8.239 46.414 48.616 1.00 19.14 161 ALA B O 1
ATOM 3611 N N . PRO B 1 165 ? 10.332 45.794 47.931 1.00 18.73 162 PRO B N 1
ATOM 3612 C CA . PRO B 1 165 ? 9.887 45.768 46.522 1.00 19.00 162 PRO B CA 1
ATOM 3613 C C . PRO B 1 165 ? 8.858 44.691 46.169 1.00 20.31 162 PRO B C 1
ATOM 3614 O O . PRO B 1 165 ? 8.288 44.794 45.101 1.00 21.02 162 PRO B O 1
ATOM 3618 N N . PHE B 1 166 ? 8.665 43.678 47.028 1.00 18.14 163 PHE B N 1
ATOM 3619 C CA . PHE B 1 166 ? 7.951 42.463 46.633 1.00 18.39 163 PHE B CA 1
ATOM 3620 C C . PHE B 1 166 ? 6.599 42.260 47.320 1.00 18.00 163 PHE B C 1
ATOM 3621 O O . PHE B 1 166 ? 6.529 42.204 48.548 1.00 20.87 163 PHE B O 1
ATOM 3629 N N . HIS B 1 167 ? 5.548 42.161 46.524 1.00 18.51 164 HIS B N 1
ATOM 3630 C CA . HIS B 1 167 ? 4.187 41.919 47.002 1.00 18.59 164 HIS B CA 1
ATOM 3631 C C . HIS B 1 167 ? 3.906 40.423 47.277 1.00 18.68 164 HIS B C 1
ATOM 3632 O O . HIS B 1 167 ? 3.201 40.082 48.247 1.00 18.79 164 HIS B O 1
ATOM 3639 N N . ALA B 1 168 ? 4.433 39.548 46.434 1.00 16.29 165 ALA B N 1
ATOM 3640 C CA . ALA B 1 168 ? 4.315 38.064 46.624 1.00 15.24 165 ALA B CA 1
ATOM 3641 C C . ALA B 1 168 ? 5.520 37.361 46.091 1.00 16.70 165 ALA B C 1
ATOM 3642 O O . ALA B 1 168 ? 6.158 37.855 45.148 1.00 18.24 165 ALA B O 1
ATOM 3644 N N . VAL B 1 169 ? 5.862 36.197 46.676 1.00 16.81 166 VAL B N 1
ATOM 3645 C CA . VAL B 1 169 ? 7.106 35.491 46.303 1.00 15.77 166 VAL B CA 1
ATOM 3646 C C . VAL B 1 169 ? 6.788 33.997 46.411 1.00 15.77 166 VAL B C 1
ATOM 3647 O O . VAL B 1 169 ? 6.249 33.530 47.409 1.00 16.09 166 VAL B O 1
ATOM 3651 N N . THR B 1 170 ? 7.155 33.270 45.369 1.00 14.81 167 THR B N 1
ATOM 3652 C CA . THR B 1 170 ? 6.979 31.790 45.310 1.00 15.52 167 THR B CA 1
ATOM 3653 C C . THR B 1 170 ? 8.285 31.173 44.864 1.00 15.14 167 THR B C 1
ATOM 3654 O O . THR B 1 170 ? 8.826 31.543 43.794 1.00 15.66 167 THR B O 1
ATOM 3658 N N . ALA B 1 171 ? 8.780 30.223 45.655 1.00 15.53 168 ALA B N 1
ATOM 3659 C CA . ALA B 1 171 ? 9.923 29.427 45.245 1.00 16.15 168 ALA B CA 1
ATOM 3660 C C . ALA B 1 171 ? 9.418 28.000 44.901 1.00 16.04 168 ALA B C 1
ATOM 3661 O O . ALA B 1 171 ? 8.844 27.320 45.764 1.00 16.19 168 ALA B O 1
ATOM 3663 N N . ALA B 1 172 ? 9.636 27.605 43.655 1.00 16.04 169 ALA B N 1
ATOM 3664 C CA . ALA B 1 172 ? 9.062 26.357 43.081 1.00 15.63 169 ALA B CA 1
ATOM 3665 C C . ALA B 1 172 ? 10.135 25.285 42.888 1.00 16.07 169 ALA B C 1
ATOM 3666 O O . ALA B 1 172 ? 11.130 25.529 42.211 1.00 15.42 169 ALA B O 1
ATOM 3668 N N . ASN B 1 173 ? 9.936 24.116 43.494 1.00 15.68 170 ASN B N 1
ATOM 3669 C CA . ASN B 1 173 ? 10.931 23.008 43.439 1.00 16.10 170 ASN B CA 1
ATOM 3670 C C . ASN B 1 173 ? 12.403 23.372 43.543 1.00 15.48 170 ASN B C 1
ATOM 3671 O O . ASN B 1 173 ? 13.178 22.912 42.709 1.00 17.26 170 ASN B O 1
ATOM 3676 N N . PRO B 1 174 ? 12.825 24.203 44.526 1.00 15.36 171 PRO B N 1
ATOM 3677 C CA . PRO B 1 174 ? 14.268 24.389 44.686 1.00 14.75 171 PRO B CA 1
ATOM 3678 C C . PRO B 1 174 ? 14.997 23.070 44.859 1.00 14.93 171 PRO B C 1
ATOM 3679 O O . PRO B 1 174 ? 14.452 22.204 45.515 1.00 14.02 171 PRO B O 1
ATOM 3683 N N . GLY B 1 175 ? 16.232 22.928 44.347 1.00 14.99 172 GLY B N 1
ATOM 3684 C CA . GLY B 1 175 ? 16.953 21.605 44.485 1.00 15.09 172 GLY B CA 1
ATOM 3685 C C . GLY B 1 175 ? 17.402 21.357 45.928 1.00 16.79 172 GLY B C 1
ATOM 3686 O O . GLY B 1 175 ? 17.474 20.210 46.414 1.00 17.66 172 GLY B O 1
ATOM 3687 N N . TRP B 1 176 ? 17.715 22.432 46.633 1.00 14.93 173 TRP B N 1
ATOM 3688 C CA . TRP B 1 176 ? 17.964 22.368 48.098 1.00 16.04 173 TRP B CA 1
ATOM 3689 C C . TRP B 1 176 ? 17.859 23.800 48.690 1.00 16.08 173 TRP B C 1
ATOM 3690 O O . TRP B 1 176 ? 17.673 24.787 47.954 1.00 15.82 173 TRP B O 1
ATOM 3701 N N . TYR B 1 177 ? 17.969 23.920 50.010 1.00 16.05 174 TYR B N 1
ATOM 3702 C CA . TYR B 1 177 ? 17.647 25.184 50.675 1.00 15.83 174 TYR B CA 1
ATOM 3703 C C . TYR B 1 177 ? 18.718 25.693 51.617 1.00 16.11 174 TYR B C 1
ATOM 3704 O O . TYR B 1 177 ? 19.446 24.939 52.261 1.00 15.13 174 TYR B O 1
ATOM 3713 N N . THR B 1 178 ? 18.815 27.021 51.711 1.00 14.78 175 THR B N 1
ATOM 3714 C CA . THR B 1 178 ? 19.470 27.650 52.858 1.00 15.16 175 THR B CA 1
ATOM 3715 C C . THR B 1 178 ? 18.509 27.566 54.058 1.00 15.73 175 THR B C 1
ATOM 3716 O O . THR B 1 178 ? 17.443 28.208 54.055 1.00 17.01 175 THR B O 1
ATOM 3720 N N . LEU B 1 179 ? 18.892 26.816 55.091 1.00 15.80 176 LEU B N 1
ATOM 3721 C CA . LEU B 1 179 ? 18.046 26.614 56.239 1.00 16.02 176 LEU B CA 1
ATOM 3722 C C . LEU B 1 179 ? 17.997 27.851 57.110 1.00 16.44 176 LEU B C 1
ATOM 3723 O O . LEU B 1 179 ? 18.981 28.567 57.198 1.00 16.38 176 LEU B O 1
ATOM 3728 N N . PRO B 1 180 ? 16.847 28.090 57.754 1.00 16.99 177 PRO B N 1
ATOM 3729 C CA . PRO B 1 180 ? 16.646 29.357 58.570 1.00 17.70 177 PRO B CA 1
ATOM 3730 C C . PRO B 1 180 ? 17.352 29.237 59.966 1.00 18.37 177 PRO B C 1
ATOM 3731 O O . PRO B 1 180 ? 16.705 29.094 61.032 1.00 19.27 177 PRO B O 1
ATOM 3735 N N . THR B 1 181 ? 18.676 29.218 59.929 1.00 18.40 178 THR B N 1
ATOM 3736 C CA . THR B 1 181 ? 19.460 28.980 61.126 1.00 18.08 178 THR B CA 1
ATOM 3737 C C . THR B 1 181 ? 20.889 29.475 60.936 1.00 18.26 178 THR B C 1
ATOM 3738 O O . THR B 1 181 ? 21.432 29.388 59.840 1.00 17.74 178 THR B O 1
ATOM 3742 N N . PHE B 1 182 ? 21.478 30.014 61.999 1.00 17.43 179 PHE B N 1
ATOM 3743 C CA . PHE B 1 182 ? 22.890 30.391 61.964 1.00 19.00 179 PHE B CA 1
ATOM 3744 C C . PHE B 1 182 ? 23.852 29.253 62.352 1.00 19.69 179 PHE B C 1
ATOM 3745 O O . PHE B 1 182 ? 25.065 29.464 62.433 1.00 20.00 179 PHE B O 1
ATOM 3753 N N . GLU B 1 183 ? 23.312 28.061 62.578 1.00 20.80 180 GLU B N 1
ATOM 3754 C CA . GLU B 1 183 ? 24.140 26.874 62.870 1.00 22.74 180 GLU B CA 1
ATOM 3755 C C . GLU B 1 183 ? 25.103 26.488 61.742 1.00 23.03 180 GLU B C 1
ATOM 3756 O O . GLU B 1 183 ? 26.121 25.844 62.005 1.00 23.02 180 GLU B O 1
ATOM 3762 N N . HIS B 1 184 ? 24.754 26.833 60.495 1.00 21.97 181 HIS B N 1
ATOM 3763 C CA . HIS B 1 184 ? 25.537 26.441 59.353 1.00 21.43 181 HIS B CA 1
ATOM 3764 C C . HIS B 1 184 ? 25.929 27.647 58.522 1.00 21.29 181 HIS B C 1
ATOM 3765 O O . HIS B 1 184 ? 25.181 28.612 58.453 1.00 20.04 181 HIS B O 1
ATOM 3772 N N . ARG B 1 185 ? 27.116 27.559 57.916 1.00 19.71 182 ARG B N 1
ATOM 3773 C CA . ARG B 1 185 ? 27.622 28.578 57.009 1.00 20.06 182 ARG B CA 1
ATOM 3774 C C . ARG B 1 185 ? 26.773 28.546 55.733 1.00 18.66 182 ARG B C 1
ATOM 3775 O O . ARG B 1 185 ? 26.403 27.485 55.240 1.00 18.05 182 ARG B O 1
ATOM 3783 N N . PHE B 1 186 ? 26.494 29.732 55.220 1.00 18.84 183 PHE B N 1
ATOM 3784 C CA . PHE B 1 186 ? 25.878 29.897 53.914 1.00 18.77 183 PHE B CA 1
ATOM 3785 C C . PHE B 1 186 ? 26.707 29.140 52.837 1.00 19.21 183 PHE B C 1
ATOM 3786 O O . PHE B 1 186 ? 27.932 29.157 52.900 1.00 18.49 183 PHE B O 1
ATOM 3794 N N . PRO B 1 187 ? 26.046 28.521 51.826 1.00 18.55 184 PRO B N 1
ATOM 3795 C CA . PRO B 1 187 ? 24.596 28.506 51.574 1.00 19.28 184 PRO B CA 1
ATOM 3796 C C . PRO B 1 187 ? 23.784 27.451 52.373 1.00 18.69 184 PRO B C 1
ATOM 3797 O O . PRO B 1 187 ? 22.559 27.368 52.225 1.00 20.36 184 PRO B O 1
ATOM 3801 N N . GLU B 1 188 ? 24.430 26.611 53.195 1.00 17.29 185 GLU B N 1
ATOM 3802 C CA . GLU B 1 188 ? 23.585 25.648 53.966 1.00 17.37 185 GLU B CA 1
ATOM 3803 C C . GLU B 1 188 ? 22.707 26.346 55.032 1.00 17.67 185 GLU B C 1
ATOM 3804 O O . GLU B 1 188 ? 21.553 25.927 55.312 1.00 17.33 185 GLU B O 1
ATOM 3810 N N . GLY B 1 189 ? 23.251 27.412 55.614 1.00 16.69 186 GLY B N 1
ATOM 3811 C CA . GLY B 1 189 ? 22.556 28.153 56.666 1.00 16.98 186 GLY B CA 1
ATOM 3812 C C . GLY B 1 189 ? 22.863 29.632 56.455 1.00 17.33 186 GLY B C 1
ATOM 3813 O O . GLY B 1 189 ? 23.258 30.031 55.359 1.00 17.04 186 GLY B O 1
ATOM 3814 N N . LEU B 1 190 ? 22.686 30.421 57.507 1.00 17.60 187 LEU B N 1
ATOM 3815 C CA . LEU B 1 190 ? 22.708 31.869 57.413 1.00 17.16 187 LEU B CA 1
ATOM 3816 C C . LEU B 1 190 ? 24.030 32.433 57.924 1.00 18.03 187 LEU B C 1
ATOM 3817 O O . LEU B 1 190 ? 24.244 33.642 57.872 1.00 16.67 187 LEU B O 1
ATOM 3822 N N . ASP B 1 191 ? 24.924 31.585 58.406 1.00 17.75 188 ASP B N 1
ATOM 3823 C CA . ASP B 1 191 ? 26.152 32.110 59.030 1.00 20.43 188 ASP B CA 1
ATOM 3824 C C . ASP B 1 191 ? 27.256 32.446 58.027 1.00 20.27 188 ASP B C 1
ATOM 3825 O O . ASP B 1 191 ? 27.268 31.923 56.944 1.00 20.48 188 ASP B O 1
ATOM 3830 N N . GLY B 1 192 ? 28.183 33.325 58.407 1.00 20.89 189 GLY B N 1
ATOM 3831 C CA . GLY B 1 192 ? 29.417 33.524 57.651 1.00 20.16 189 GLY B CA 1
ATOM 3832 C C . GLY B 1 192 ? 29.321 34.583 56.560 1.00 20.91 189 GLY B C 1
ATOM 3833 O O . GLY B 1 192 ? 30.291 34.767 55.785 1.00 21.63 189 GLY B O 1
ATOM 3834 N N . VAL B 1 193 ? 28.177 35.269 56.487 1.00 19.02 190 VAL B N 1
ATOM 3835 C CA . VAL B 1 193 ? 27.863 36.149 55.347 1.00 20.41 190 VAL B CA 1
ATOM 3836 C C . VAL B 1 193 ? 27.375 37.548 55.731 1.00 20.68 190 VAL B C 1
ATOM 3837 O O . VAL B 1 193 ? 26.845 38.297 54.884 1.00 20.85 190 VAL B O 1
ATOM 3841 N N . GLY B 1 194 ? 27.543 37.895 57.000 1.00 20.27 191 GLY B N 1
ATOM 3842 C CA . GLY B 1 194 ? 27.125 39.200 57.501 1.00 22.14 191 GLY B CA 1
ATOM 3843 C C . GLY B 1 194 ? 25.633 39.427 57.677 1.00 22.74 191 GLY B C 1
ATOM 3844 O O . GLY B 1 194 ? 25.158 40.576 57.654 1.00 23.42 191 GLY B O 1
ATOM 3845 N N . LEU B 1 195 ? 24.876 38.350 57.804 1.00 21.31 192 LEU B N 1
ATOM 3846 C CA . LEU B 1 195 ? 23.424 38.454 58.043 1.00 22.02 192 LEU B CA 1
ATOM 3847 C C . LEU B 1 195 ? 23.119 38.436 59.550 1.00 22.81 192 LEU B C 1
ATOM 3848 O O . LEU B 1 195 ? 23.997 38.130 60.355 1.00 23.51 192 LEU B O 1
ATOM 3853 N N . THR B 1 196 ? 21.872 38.738 59.921 1.00 23.32 193 THR B N 1
ATOM 3854 C CA . THR B 1 196 ? 21.501 39.011 61.304 1.00 23.82 193 THR B CA 1
ATOM 3855 C C . THR B 1 196 ? 20.199 38.369 61.691 1.00 23.34 193 THR B C 1
ATOM 3856 O O . THR B 1 196 ? 19.442 37.881 60.842 1.00 21.05 193 THR B O 1
ATOM 3860 N N . GLU B 1 197 ? 19.927 38.360 62.998 1.00 22.14 194 GLU B N 1
ATOM 3861 C CA . GLU B 1 197 ? 18.661 37.831 63.465 1.00 23.25 194 GLU B CA 1
ATOM 3862 C C . GLU B 1 197 ? 17.476 38.587 62.873 1.00 22.77 194 GLU B C 1
ATOM 3863 O O . GLU B 1 197 ? 16.423 37.978 62.595 1.00 21.26 194 GLU B O 1
ATOM 3869 N N . ASP B 1 198 ? 17.679 39.870 62.580 1.00 23.55 195 ASP B N 1
ATOM 3870 C CA . ASP B 1 198 ? 16.647 40.644 61.865 1.00 24.80 195 ASP B CA 1
ATOM 3871 C C . ASP B 1 198 ? 16.324 40.117 60.476 1.00 23.24 195 ASP B C 1
ATOM 3872 O O . ASP B 1 198 ? 15.165 40.109 60.110 1.00 22.05 195 ASP B O 1
ATOM 3877 N N . HIS B 1 199 ? 17.345 39.711 59.710 1.00 21.78 196 HIS B N 1
ATOM 3878 C CA . HIS B 1 199 ? 17.128 39.120 58.394 1.00 20.79 196 HIS B CA 1
ATOM 3879 C C . HIS B 1 199 ? 16.268 37.921 58.565 1.00 19.98 196 HIS B C 1
ATOM 3880 O O . HIS B 1 199 ? 15.304 37.739 57.808 1.00 18.83 196 HIS B O 1
ATOM 3887 N N . LEU B 1 200 ? 16.595 37.094 59.559 1.00 18.58 197 LEU B N 1
ATOM 3888 C CA . LEU B 1 200 ? 15.883 35.836 59.777 1.00 18.21 197 LEU B CA 1
ATOM 3889 C C . LEU B 1 200 ? 14.405 36.088 60.185 1.00 18.72 197 LEU B C 1
ATOM 3890 O O . LEU B 1 200 ? 13.478 35.441 59.670 1.00 17.58 197 LEU B O 1
ATOM 3895 N N . ALA B 1 201 ? 14.183 37.033 61.103 1.00 18.86 198 ALA B N 1
ATOM 3896 C CA . ALA B 1 201 ? 12.820 37.370 61.504 1.00 18.76 198 ALA B CA 1
ATOM 3897 C C . ALA B 1 201 ? 12.001 37.850 60.303 1.00 18.98 198 ALA B C 1
ATOM 3898 O O . ALA B 1 201 ? 10.844 37.458 60.147 1.00 18.94 198 ALA B O 1
ATOM 3900 N N . ARG B 1 202 ? 12.588 38.700 59.476 1.00 18.79 199 ARG B N 1
ATOM 3901 C CA . ARG B 1 202 ? 11.877 39.222 58.317 1.00 18.55 199 ARG B CA 1
ATOM 3902 C C . ARG B 1 202 ? 11.574 38.103 57.338 1.00 17.07 199 ARG B C 1
ATOM 3903 O O . ARG B 1 202 ? 10.447 38.042 56.767 1.00 16.85 199 ARG B O 1
ATOM 3911 N N . LEU B 1 203 ? 12.556 37.223 57.178 1.00 17.05 200 LEU B N 1
ATOM 3912 C CA . LEU B 1 203 ? 12.356 36.058 56.299 1.00 17.78 200 LEU B CA 1
ATOM 3913 C C . LEU B 1 203 ? 11.164 35.241 56.755 1.00 18.26 200 LEU B C 1
ATOM 3914 O O . LEU B 1 203 ? 10.292 34.859 55.943 1.00 17.52 200 LEU B O 1
ATOM 3919 N N . LEU B 1 204 ? 11.182 34.861 58.045 1.00 17.60 201 LEU B N 1
ATOM 3920 C CA . LEU B 1 204 ? 10.157 33.968 58.615 1.00 17.49 201 LEU B CA 1
ATOM 3921 C C . LEU B 1 204 ? 8.752 34.529 58.537 1.00 17.97 201 LEU B C 1
ATOM 3922 O O . LEU B 1 204 ? 7.808 33.773 58.337 1.00 18.05 201 LEU B O 1
ATOM 3927 N N . ALA B 1 205 ? 8.627 35.841 58.671 1.00 16.87 202 ALA B N 1
ATOM 3928 C CA . ALA B 1 205 ? 7.334 36.521 58.688 1.00 17.83 202 ALA B CA 1
ATOM 3929 C C . ALA B 1 205 ? 6.702 36.621 57.303 1.00 16.37 202 ALA B C 1
ATOM 3930 O O . ALA B 1 205 ? 5.465 36.634 57.181 1.00 15.14 202 ALA B O 1
ATOM 3932 N N . TYR B 1 206 ? 7.536 36.681 56.260 1.00 17.70 203 TYR B N 1
ATOM 3933 C CA . TYR B 1 206 ? 7.038 36.948 54.907 1.00 17.10 203 TYR B CA 1
ATOM 3934 C C . TYR B 1 206 ? 6.099 35.804 54.458 1.00 16.98 203 TYR B C 1
ATOM 3935 O O . TYR B 1 206 ? 6.420 34.650 54.720 1.00 17.85 203 TYR B O 1
ATOM 3944 N N . PRO B 1 207 ? 4.964 36.117 53.777 1.00 17.67 204 PRO B N 1
ATOM 3945 C CA . PRO B 1 207 ? 4.033 35.065 53.289 1.00 17.92 204 PRO B CA 1
ATOM 3946 C C . PRO B 1 207 ? 4.514 34.322 52.006 1.00 18.88 204 PRO B C 1
ATOM 3947 O O . PRO B 1 207 ? 3.813 34.270 50.975 1.00 18.28 204 PRO B O 1
ATOM 3959 N N . THR B 1 209 ? 5.420 31.507 49.402 1.00 17.14 206 THR B N 1
ATOM 3960 C CA . THR B 1 209 ? 4.918 30.164 49.084 1.00 17.42 206 THR B CA 1
ATOM 3961 C C . THR B 1 209 ? 6.081 29.280 48.669 1.00 17.44 206 THR B C 1
ATOM 3962 O O . THR B 1 209 ? 6.868 29.685 47.838 1.00 16.60 206 THR B O 1
ATOM 3966 N N . ILE B 1 210 ? 6.149 28.069 49.215 1.00 17.93 207 ILE B N 1
ATOM 3967 C CA . ILE B 1 210 ? 7.013 27.031 48.729 1.00 18.42 207 ILE B CA 1
ATOM 3968 C C . ILE B 1 210 ? 6.106 26.131 47.893 1.00 17.87 207 ILE B C 1
ATOM 3969 O O . ILE B 1 210 ? 5.167 25.531 48.394 1.00 17.26 207 ILE B O 1
ATOM 3974 N N . LEU B 1 211 ? 6.351 26.114 46.591 1.00 17.03 208 LEU B N 1
ATOM 3975 C CA . LEU B 1 211 ? 5.493 25.421 45.656 1.00 17.87 208 LEU B CA 1
ATOM 3976 C C . LEU B 1 211 ? 6.221 24.150 45.235 1.00 17.76 208 LEU B C 1
ATOM 3977 O O . LEU B 1 211 ? 7.331 24.197 44.637 1.00 18.18 208 LEU B O 1
ATOM 3982 N N . ALA B 1 212 ? 5.620 23.005 45.541 1.00 17.38 209 ALA B N 1
ATOM 3983 C CA . ALA B 1 212 ? 6.348 21.725 45.407 1.00 17.86 209 ALA B CA 1
ATOM 3984 C C . ALA B 1 212 ? 5.531 20.676 44.647 1.00 17.12 209 ALA B C 1
ATOM 3985 O O . ALA B 1 212 ? 4.478 20.271 45.121 1.00 17.74 209 ALA B O 1
ATOM 3987 N N . GLY B 1 213 ? 6.057 20.220 43.517 1.00 16.84 210 GLY B N 1
ATOM 3988 C CA . GLY B 1 213 ? 5.454 19.126 42.756 1.00 18.00 210 GLY B CA 1
ATOM 3989 C C . GLY B 1 213 ? 5.661 17.807 43.462 1.00 18.80 210 GLY B C 1
ATOM 3990 O O . GLY B 1 213 ? 6.793 17.448 43.820 1.00 19.21 210 GLY B O 1
ATOM 3991 N N . ASP B 1 214 ? 4.578 17.058 43.706 1.00 19.73 211 ASP B N 1
ATOM 3992 C CA . ASP B 1 214 ? 4.714 15.826 44.449 1.00 19.39 211 ASP B CA 1
ATOM 3993 C C . ASP B 1 214 ? 5.250 14.674 43.586 1.00 20.55 211 ASP B C 1
ATOM 3994 O O . ASP B 1 214 ? 5.466 13.537 44.071 1.00 19.88 211 ASP B O 1
ATOM 3999 N N . GLN B 1 215 ? 5.506 14.958 42.308 1.00 19.95 212 GLN B N 1
ATOM 4000 C CA . GLN B 1 215 ? 6.221 13.979 41.485 1.00 19.76 212 GLN B CA 1
ATOM 4001 C C . GLN B 1 215 ? 7.699 14.358 41.309 1.00 19.23 212 GLN B C 1
ATOM 4002 O O . GLN B 1 215 ? 8.376 13.750 40.506 1.00 18.36 212 GLN B O 1
ATOM 4008 N N . ASP B 1 216 ? 8.188 15.353 42.063 1.00 18.74 213 ASP B N 1
ATOM 4009 C CA . ASP B 1 216 ? 9.608 15.759 41.944 1.00 19.60 213 ASP B CA 1
ATOM 4010 C C . ASP B 1 216 ? 10.398 14.885 42.899 1.00 19.47 213 ASP B C 1
ATOM 4011 O O . ASP B 1 216 ? 10.855 15.318 43.946 1.00 18.74 213 ASP B O 1
ATOM 4016 N N . ILE B 1 217 ? 10.457 13.616 42.545 1.00 20.38 214 ILE B N 1
ATOM 4017 C CA . ILE B 1 217 ? 10.896 12.557 43.442 1.00 22.14 214 ILE B CA 1
ATOM 4018 C C . ILE B 1 217 ? 11.996 11.666 42.891 1.00 23.62 214 ILE B C 1
ATOM 4019 O O . ILE B 1 217 ? 12.294 10.635 43.493 1.00 23.91 214 ILE B O 1
ATOM 4024 N N . ALA B 1 218 ? 12.614 12.040 41.773 1.00 25.55 215 ALA B N 1
ATOM 4025 C CA . ALA B 1 218 ? 13.784 11.288 41.299 1.00 27.61 215 ALA B CA 1
ATOM 4026 C C . ALA B 1 218 ? 14.944 11.481 42.290 1.00 29.37 215 ALA B C 1
ATOM 4027 O O . ALA B 1 218 ? 15.089 12.547 42.910 1.00 29.13 215 ALA B O 1
ATOM 4029 N N . THR B 1 219 ? 15.733 10.436 42.493 1.00 31.87 216 THR B N 1
ATOM 4030 C CA . THR B 1 219 ? 16.842 10.499 43.458 1.00 34.21 216 THR B CA 1
ATOM 4031 C C . THR B 1 219 ? 18.155 10.414 42.671 1.00 34.97 216 THR B C 1
ATOM 4032 O O . THR B 1 219 ? 19.246 10.537 43.240 1.00 35.95 216 THR B O 1
ATOM 4036 N N . PRO B 1 222 ? 21.170 13.248 38.162 1.00 41.76 219 PRO B N 1
ATOM 4037 C CA . PRO B 1 222 ? 22.448 13.754 37.657 1.00 41.56 219 PRO B CA 1
ATOM 4038 C C . PRO B 1 222 ? 22.443 15.264 37.800 1.00 41.50 219 PRO B C 1
ATOM 4039 O O . PRO B 1 222 ? 23.490 15.867 38.091 1.00 41.17 219 PRO B O 1
ATOM 4043 N N . ASN B 1 223 ? 21.270 15.877 37.656 1.00 41.73 220 ASN B N 1
ATOM 4044 C CA . ASN B 1 223 ? 21.123 17.276 38.020 1.00 41.88 220 ASN B CA 1
ATOM 4045 C C . ASN B 1 223 ? 20.499 17.542 39.399 1.00 40.80 220 ASN B C 1
ATOM 4046 O O . ASN B 1 223 ? 20.181 18.704 39.712 1.00 40.74 220 ASN B O 1
ATOM 4051 N N . LEU B 1 224 ? 20.308 16.509 40.220 1.00 38.63 221 LEU B N 1
ATOM 4052 C CA . LEU B 1 224 ? 19.858 16.746 41.598 1.00 37.19 221 LEU B CA 1
ATOM 4053 C C . LEU B 1 224 ? 21.057 17.115 42.454 1.00 35.04 221 LEU B C 1
ATOM 4054 O O . LEU B 1 224 ? 22.049 16.396 42.429 1.00 33.78 221 LEU B O 1
ATOM 4059 N N . PRO B 1 225 ? 20.965 18.232 43.210 1.00 33.65 222 PRO B N 1
ATOM 4060 C CA . PRO B 1 225 ? 22.065 18.567 44.106 1.00 32.41 222 PRO B CA 1
ATOM 4061 C C . PRO B 1 225 ? 22.354 17.396 45.015 1.00 31.43 222 PRO B C 1
ATOM 4062 O O . PRO B 1 225 ? 21.439 16.898 45.647 1.00 32.13 222 PRO B O 1
ATOM 4066 N N . SER B 1 226 ? 23.608 16.948 45.060 1.00 29.33 223 SER B N 1
ATOM 4067 C CA . SER B 1 226 ? 23.944 15.739 45.784 1.00 28.29 223 SER B CA 1
ATOM 4068 C C . SER B 1 226 ? 25.118 15.909 46.728 1.00 26.55 223 SER B C 1
ATOM 4069 O O . SER B 1 226 ? 25.698 14.935 47.204 1.00 25.95 223 SER B O 1
ATOM 4072 N N . GLU B 1 227 ? 25.460 17.151 47.009 1.00 25.86 224 GLU B N 1
ATOM 4073 C CA . GLU B 1 227 ? 26.394 17.434 48.080 1.00 26.38 224 GLU B CA 1
ATOM 4074 C C . GLU B 1 227 ? 25.765 17.075 49.431 1.00 23.03 224 GLU B C 1
ATOM 4075 O O . GLU B 1 227 ? 24.541 17.038 49.558 1.00 21.24 224 GLU B O 1
ATOM 4081 N N . PRO B 1 228 ? 26.608 16.756 50.412 1.00 22.07 225 PRO B N 1
ATOM 4082 C CA . PRO B 1 228 ? 26.073 16.344 51.716 1.00 20.93 225 PRO B CA 1
ATOM 4083 C C . PRO B 1 228 ? 25.038 17.263 52.344 1.00 18.76 225 PRO B C 1
ATOM 4084 O O . PRO B 1 228 ? 24.061 16.790 52.867 1.00 17.14 225 PRO B O 1
ATOM 4088 N N . ALA B 1 229 ? 25.219 18.586 52.280 1.00 19.32 226 ALA B N 1
ATOM 4089 C CA . ALA B 1 229 ? 24.229 19.457 52.824 1.00 18.61 226 ALA B CA 1
ATOM 4090 C C . ALA B 1 229 ? 22.867 19.292 52.172 1.00 17.34 226 ALA B C 1
ATOM 4091 O O . ALA B 1 229 ? 21.859 19.330 52.876 1.00 18.18 226 ALA B O 1
ATOM 4093 N N . ALA B 1 230 ? 22.820 19.078 50.855 1.00 17.90 227 ALA B N 1
ATOM 4094 C CA . ALA B 1 230 ? 21.558 18.830 50.165 1.00 18.18 227 ALA B CA 1
ATOM 4095 C C . ALA B 1 230 ? 20.961 17.481 50.618 1.00 17.05 227 ALA B C 1
ATOM 4096 O O . ALA B 1 230 ? 19.774 17.369 50.892 1.00 17.69 227 ALA B O 1
ATOM 4098 N N . LEU B 1 231 ? 21.801 16.477 50.660 1.00 17.78 228 LEU B N 1
ATOM 4099 C CA . LEU B 1 231 ? 21.360 15.134 51.052 1.00 17.10 228 LEU B CA 1
ATOM 4100 C C . LEU B 1 231 ? 20.790 15.135 52.499 1.00 16.85 228 LEU B C 1
ATOM 4101 O O . LEU B 1 231 ? 19.806 14.434 52.790 1.00 16.20 228 LEU B O 1
ATOM 4106 N N . ARG B 1 232 ? 21.337 15.976 53.385 1.00 16.86 229 ARG B N 1
ATOM 4107 C CA . ARG B 1 232 ? 20.785 16.081 54.751 1.00 16.31 229 ARG B CA 1
ATOM 4108 C C . ARG B 1 232 ? 19.320 16.550 54.771 1.00 16.97 229 ARG B C 1
ATOM 4109 O O . ARG B 1 232 ? 18.589 16.323 55.751 1.00 17.68 229 ARG B O 1
ATOM 4117 N N . GLN B 1 233 ? 18.872 17.197 53.692 1.00 16.78 230 GLN B N 1
ATOM 4118 C CA . GLN B 1 233 ? 17.515 17.772 53.654 1.00 16.70 230 GLN B CA 1
ATOM 4119 C C . GLN B 1 233 ? 16.509 16.769 53.084 1.00 17.40 230 GLN B C 1
ATOM 4120 O O . GLN B 1 233 ? 15.302 16.987 53.175 1.00 17.53 230 GLN B O 1
ATOM 4126 N N . GLY B 1 234 ? 16.999 15.636 52.576 1.00 18.07 231 GLY B N 1
ATOM 4127 C CA . GLY B 1 234 ? 16.081 14.598 52.082 1.00 19.23 231 GLY B CA 1
ATOM 4128 C C . GLY B 1 234 ? 16.537 14.015 50.739 1.00 20.20 231 GLY B C 1
ATOM 4129 O O . GLY B 1 234 ? 17.455 14.542 50.097 1.00 19.88 231 GLY B O 1
ATOM 4130 N N . PRO B 1 235 ? 15.882 12.928 50.300 1.00 19.79 232 PRO B N 1
ATOM 4131 C CA . PRO B 1 235 ? 16.357 12.178 49.138 1.00 19.94 232 PRO B CA 1
ATOM 4132 C C . PRO B 1 235 ? 16.034 12.838 47.773 1.00 19.04 232 PRO B C 1
ATOM 4133 O O . PRO B 1 235 ? 16.710 12.546 46.777 1.00 18.70 232 PRO B O 1
ATOM 4137 N N . HIS B 1 236 ? 15.002 13.695 47.728 1.00 18.34 233 HIS B N 1
ATOM 4138 C CA . HIS B 1 236 ? 14.549 14.350 46.505 1.00 16.32 233 HIS B CA 1
ATOM 4139 C C . HIS B 1 236 ? 13.955 15.723 46.776 1.00 16.53 233 HIS B C 1
ATOM 4140 O O . HIS B 1 236 ? 13.777 16.124 47.927 1.00 15.24 233 HIS B O 1
ATOM 4147 N N . ARG B 1 237 ? 13.647 16.456 45.710 1.00 15.58 234 ARG B N 1
ATOM 4148 C CA . ARG B 1 237 ? 13.294 17.854 45.887 1.00 14.98 234 ARG B CA 1
ATOM 4149 C C . ARG B 1 237 ? 11.974 18.009 46.718 1.00 16.42 234 ARG B C 1
ATOM 4150 O O . ARG B 1 237 ? 11.827 18.954 47.480 1.00 16.16 234 ARG B O 1
ATOM 4158 N N . TYR B 1 238 ? 11.027 17.117 46.484 1.00 15.77 235 TYR B N 1
ATOM 4159 C CA . TYR B 1 238 ? 9.744 17.140 47.145 1.00 17.21 235 TYR B CA 1
ATOM 4160 C C . TYR B 1 238 ? 9.971 16.972 48.657 1.00 17.06 235 TYR B C 1
ATOM 4161 O O . TYR B 1 238 ? 9.396 17.713 49.428 1.00 16.81 235 TYR B O 1
ATOM 4170 N N . ALA B 1 239 ? 10.827 16.032 49.076 1.00 15.72 236 ALA B N 1
ATOM 4171 C CA . ALA B 1 239 ? 11.125 15.907 50.527 1.00 16.87 236 ALA B CA 1
ATOM 4172 C C . ALA B 1 239 ? 11.801 17.127 51.132 1.00 15.98 236 ALA B C 1
ATOM 4173 O O . ALA B 1 239 ? 11.479 17.539 52.257 1.00 16.83 236 ALA B O 1
ATOM 4175 N N . ARG B 1 240 ? 12.722 17.704 50.380 1.00 15.86 237 ARG B N 1
ATOM 4176 C CA . ARG B 1 240 ? 13.456 18.889 50.791 1.00 16.41 237 ARG B CA 1
ATOM 4177 C C . ARG B 1 240 ? 12.537 20.074 51.016 1.00 15.88 237 ARG B C 1
ATOM 4178 O O . ARG B 1 240 ? 12.756 20.825 51.949 1.00 15.73 237 ARG B O 1
ATOM 4186 N N . ALA B 1 241 ? 11.522 20.251 50.164 1.00 15.35 238 ALA B N 1
ATOM 4187 C CA . ALA B 1 241 ? 10.535 21.330 50.366 1.00 16.58 238 ALA B CA 1
ATOM 4188 C C . ALA B 1 241 ? 9.795 21.186 51.709 1.00 17.54 238 ALA B C 1
ATOM 4189 O O . ALA B 1 241 ? 9.643 22.167 52.461 1.00 17.91 238 ALA B O 1
ATOM 4191 N N A ARG B 1 242 ? 9.322 19.988 52.042 0.50 18.15 239 ARG B N 1
ATOM 4192 N N B ARG B 1 242 ? 9.348 19.975 52.026 0.50 18.37 239 ARG B N 1
ATOM 4193 C CA A ARG B 1 242 ? 8.663 19.824 53.351 0.50 18.26 239 ARG B CA 1
ATOM 4194 C CA B ARG B 1 242 ? 8.654 19.750 53.303 0.50 18.99 239 ARG B CA 1
ATOM 4195 C C A ARG B 1 242 ? 9.648 20.039 54.482 0.50 18.61 239 ARG B C 1
ATOM 4196 C C B ARG B 1 242 ? 9.616 19.963 54.478 0.50 18.87 239 ARG B C 1
ATOM 4197 O O A ARG B 1 242 ? 9.278 20.617 55.518 0.50 18.57 239 ARG B O 1
ATOM 4198 O O B ARG B 1 242 ? 9.205 20.483 55.530 0.50 18.75 239 ARG B O 1
ATOM 4213 N N . HIS B 1 243 ? 10.879 19.542 54.308 1.00 18.81 240 HIS B N 1
ATOM 4214 C CA . HIS B 1 243 ? 11.951 19.694 55.337 1.00 17.94 240 HIS B CA 1
ATOM 4215 C C . HIS B 1 243 ? 12.171 21.213 55.584 1.00 17.86 240 HIS B C 1
ATOM 4216 O O . HIS B 1 243 ? 12.281 21.663 56.720 1.00 17.25 240 HIS B O 1
ATOM 4223 N N . TYR B 1 244 ? 12.208 21.982 54.508 1.00 17.86 241 TYR B N 1
ATOM 4224 C CA . TYR B 1 244 ? 12.414 23.419 54.637 1.00 16.13 241 TYR B CA 1
ATOM 4225 C C . TYR B 1 244 ? 11.256 24.121 55.368 1.00 15.54 241 TYR B C 1
ATOM 4226 O O . TYR B 1 244 ? 11.464 24.929 56.275 1.00 15.38 241 TYR B O 1
ATOM 4235 N N . TYR B 1 245 ? 10.047 23.838 54.936 1.00 15.89 242 TYR B N 1
ATOM 4236 C CA . TYR B 1 245 ? 8.854 24.333 55.615 1.00 17.37 242 TYR B CA 1
ATOM 4237 C C . TYR B 1 245 ? 8.874 24.018 57.104 1.00 17.57 242 TYR B C 1
ATOM 4238 O O . TYR B 1 245 ? 8.702 24.934 57.911 1.00 17.72 242 TYR B O 1
ATOM 4247 N N . GLU B 1 246 ? 9.085 22.751 57.458 1.00 17.32 243 GLU B N 1
ATOM 4248 C CA . GLU B 1 246 ? 9.213 22.363 58.843 1.00 20.29 243 GLU B CA 1
ATOM 4249 C C . GLU B 1 246 ? 10.308 23.122 59.583 1.00 18.49 243 GLU B C 1
ATOM 4250 O O . GLU B 1 246 ? 10.104 23.503 60.750 1.00 18.21 243 GLU B O 1
ATOM 4256 N N . ALA B 1 247 ? 11.479 23.315 58.934 1.00 15.82 244 ALA B N 1
ATOM 4257 C CA . ALA B 1 247 ? 12.572 24.020 59.562 1.00 17.29 244 ALA B CA 1
ATOM 4258 C C . ALA B 1 247 ? 12.175 25.465 59.859 1.00 17.90 244 ALA B C 1
ATOM 4259 O O . ALA B 1 247 ? 12.547 26.007 60.918 1.00 17.77 244 ALA B O 1
ATOM 4261 N N . GLY B 1 248 ? 11.409 26.089 58.952 1.00 16.74 245 GLY B N 1
ATOM 4262 C CA . GLY B 1 248 ? 10.931 27.469 59.170 1.00 16.95 245 GLY B CA 1
ATOM 4263 C C . GLY B 1 248 ? 9.949 27.536 60.344 1.00 17.73 245 GLY B C 1
ATOM 4264 O O . GLY B 1 248 ? 10.035 28.416 61.220 1.00 15.83 245 GLY B O 1
ATOM 4265 N N . GLN B 1 249 ? 9.009 26.598 60.388 1.00 18.37 246 GLN B N 1
ATOM 4266 C CA . GLN B 1 249 ? 8.014 26.560 61.476 1.00 18.83 246 GLN B CA 1
ATOM 4267 C C . GLN B 1 249 ? 8.734 26.497 62.834 1.00 19.70 246 GLN B C 1
ATOM 4268 O O . GLN B 1 249 ? 8.415 27.244 63.773 1.00 19.09 246 GLN B O 1
ATOM 4274 N N . ARG B 1 250 ? 9.715 25.603 62.909 1.00 19.72 247 ARG B N 1
ATOM 4275 C CA . ARG B 1 250 ? 10.516 25.384 64.106 1.00 22.47 247 ARG B CA 1
ATOM 4276 C C . ARG B 1 250 ? 11.353 26.626 64.488 1.00 20.28 247 ARG B C 1
ATOM 4277 O O . ARG B 1 250 ? 11.356 27.030 65.680 1.00 19.85 247 ARG B O 1
ATOM 4285 N N . ALA B 1 251 ? 12.064 27.219 63.512 1.00 17.94 248 ALA B N 1
ATOM 4286 C CA . ALA B 1 251 ? 12.861 28.451 63.770 1.00 16.59 248 ALA B CA 1
ATOM 4287 C C . ALA B 1 251 ? 11.976 29.582 64.307 1.00 16.67 248 ALA B C 1
ATOM 4288 O O . ALA B 1 251 ? 12.398 30.314 65.205 1.00 15.87 248 ALA B O 1
ATOM 4290 N N . ALA B 1 252 ? 10.783 29.777 63.722 1.00 15.46 249 ALA B N 1
ATOM 4291 C CA . ALA B 1 252 ? 9.862 30.773 64.243 1.00 16.55 249 ALA B CA 1
ATOM 4292 C C . ALA B 1 252 ? 9.317 30.417 65.639 1.00 16.60 249 ALA B C 1
ATOM 4293 O O . ALA B 1 252 ? 9.270 31.287 66.510 1.00 16.76 249 ALA B O 1
ATOM 4295 N N . ALA B 1 253 ? 8.950 29.149 65.864 1.00 16.05 250 ALA B N 1
ATOM 4296 C CA . ALA B 1 253 ? 8.402 28.726 67.162 1.00 17.20 250 ALA B CA 1
ATOM 4297 C C . ALA B 1 253 ? 9.442 28.897 68.251 1.00 17.71 250 ALA B C 1
ATOM 4298 O O . ALA B 1 253 ? 9.097 29.296 69.356 1.00 18.27 250 ALA B O 1
ATOM 4300 N N . GLN B 1 254 ? 10.709 28.611 67.953 1.00 17.60 251 GLN B N 1
ATOM 4301 C CA . GLN B 1 254 ? 11.696 28.688 69.021 1.00 18.87 251 GLN B CA 1
ATOM 4302 C C . GLN B 1 254 ? 12.046 30.119 69.428 1.00 18.15 251 GLN B C 1
ATOM 4303 O O . GLN B 1 254 ? 12.581 30.348 70.544 1.00 18.76 251 GLN B O 1
ATOM 4309 N N . ARG B 1 255 ? 11.726 31.062 68.550 1.00 16.31 252 ARG B N 1
ATOM 4310 C CA . ARG B 1 255 ? 11.918 32.514 68.812 1.00 16.40 252 ARG B CA 1
ATOM 4311 C C . ARG B 1 255 ? 10.649 33.279 69.175 1.00 17.67 252 ARG B C 1
ATOM 4312 O O . ARG B 1 255 ? 10.724 34.516 69.405 1.00 16.99 252 ARG B O 1
ATOM 4320 N N . GLY B 1 256 ? 9.511 32.568 69.235 1.00 17.35 253 GLY B N 1
ATOM 4321 C CA . GLY B 1 256 ? 8.212 33.174 69.486 1.00 18.60 253 GLY B CA 1
ATOM 4322 C C . GLY B 1 256 ? 7.821 34.164 68.397 1.00 19.60 253 GLY B C 1
ATOM 4323 O O . GLY B 1 256 ? 7.165 35.159 68.685 1.00 20.56 253 GLY B O 1
ATOM 4324 N N . LEU B 1 257 ? 8.253 33.927 67.157 1.00 19.54 254 LEU B N 1
ATOM 4325 C CA . LEU B 1 257 ? 8.070 34.912 66.053 1.00 20.52 254 LEU B CA 1
ATOM 4326 C C . LEU B 1 257 ? 6.920 34.527 65.141 1.00 20.48 254 LEU B C 1
ATOM 4327 O O . LEU B 1 257 ? 6.599 33.345 65.057 1.00 21.09 254 LEU B O 1
ATOM 4332 N N . PRO B 1 258 ? 6.284 35.522 64.476 1.00 19.99 255 PRO B N 1
ATOM 4333 C CA . PRO B 1 258 ? 5.247 35.126 63.496 1.00 20.94 255 PRO B CA 1
ATOM 4334 C C . PRO B 1 258 ? 5.840 34.395 62.281 1.00 20.22 255 PRO B C 1
ATOM 4335 O O . PRO B 1 258 ? 6.971 34.674 61.866 1.00 21.14 255 PRO B O 1
ATOM 4339 N N . PHE B 1 259 ? 5.090 33.438 61.750 1.00 19.24 256 PHE B N 1
ATOM 4340 C CA . PHE B 1 259 ? 5.532 32.562 60.666 1.00 18.75 256 PHE B CA 1
ATOM 4341 C C . PHE B 1 259 ? 4.540 32.641 59.479 1.00 18.24 256 PHE B C 1
ATOM 4342 O O . PHE B 1 259 ? 3.390 32.229 59.612 1.00 17.86 256 PHE B O 1
ATOM 4350 N N . GLY B 1 260 ? 4.999 33.145 58.343 1.00 18.00 257 GLY B N 1
ATOM 4351 C CA . GLY B 1 260 ? 4.095 33.443 57.224 1.00 19.58 257 GLY B CA 1
ATOM 4352 C C . GLY B 1 260 ? 4.113 32.426 56.090 1.00 19.65 257 GLY B C 1
ATOM 4353 O O . GLY B 1 260 ? 3.228 32.470 55.210 1.00 19.72 257 GLY B O 1
ATOM 4354 N N . TRP B 1 261 ? 5.118 31.542 56.065 1.00 18.16 258 TRP B N 1
ATOM 4355 C CA . TRP B 1 261 ? 5.273 30.658 54.890 1.00 19.88 258 TRP B CA 1
ATOM 4356 C C . TRP B 1 261 ? 4.097 29.723 54.696 1.00 20.84 258 TRP B C 1
ATOM 4357 O O . TRP B 1 261 ? 3.413 29.331 55.655 1.00 19.26 258 TRP B O 1
ATOM 4368 N N . GLN B 1 262 ? 3.889 29.344 53.441 1.00 21.54 259 GLN B N 1
ATOM 4369 C CA . GLN B 1 262 ? 2.924 28.314 53.113 1.00 23.33 259 GLN B CA 1
ATOM 4370 C C . GLN B 1 262 ? 3.555 27.293 52.190 1.00 22.08 259 GLN B C 1
ATOM 4371 O O . GLN B 1 262 ? 4.241 27.654 51.221 1.00 22.36 259 GLN B O 1
ATOM 4377 N N . LEU B 1 263 ? 3.302 26.030 52.496 1.00 20.61 260 LEU B N 1
ATOM 4378 C CA . LEU B 1 263 ? 3.675 24.926 51.657 1.00 19.73 260 LEU B CA 1
ATOM 4379 C C . LEU B 1 263 ? 2.475 24.545 50.762 1.00 19.55 260 LEU B C 1
ATOM 4380 O O . LEU B 1 263 ? 1.449 24.130 51.260 1.00 19.63 260 LEU B O 1
ATOM 4385 N N . GLN B 1 264 ? 2.614 24.737 49.450 1.00 18.57 261 GLN B N 1
ATOM 4386 C CA . GLN B 1 264 ? 1.589 24.317 48.490 1.00 18.23 261 GLN B CA 1
ATOM 4387 C C . GLN B 1 264 ? 2.095 23.177 47.634 1.00 18.10 261 GLN B C 1
ATOM 4388 O O . GLN B 1 264 ? 3.012 23.344 46.810 1.00 18.10 261 GLN B O 1
ATOM 4394 N N . VAL B 1 265 ? 1.575 21.989 47.895 1.00 18.37 262 VAL B N 1
ATOM 4395 C CA . VAL B 1 265 ? 1.898 20.819 47.124 1.00 19.35 262 VAL B CA 1
ATOM 4396 C C . VAL B 1 265 ? 1.046 20.817 45.868 1.00 19.58 262 VAL B C 1
ATOM 4397 O O . VAL B 1 265 ? -0.193 21.103 45.902 1.00 18.78 262 VAL B O 1
ATOM 4401 N N . VAL B 1 266 ? 1.694 20.436 44.772 1.00 19.25 263 VAL B N 1
ATOM 4402 C CA . VAL B 1 266 ? 1.024 20.368 43.478 1.00 18.98 263 VAL B CA 1
ATOM 4403 C C . VAL B 1 266 ? 0.911 18.903 43.067 1.00 20.77 263 VAL B C 1
ATOM 4404 O O . VAL B 1 266 ? 1.892 18.284 42.707 1.00 20.21 263 VAL B O 1
ATOM 4408 N N . PRO B 1 267 ? -0.315 18.359 43.103 1.00 22.10 264 PRO B N 1
ATOM 4409 C CA . PRO B 1 267 ? -0.465 16.913 42.897 1.00 22.93 264 PRO B CA 1
ATOM 4410 C C . PRO B 1 267 ? -0.215 16.529 41.427 1.00 23.21 264 PRO B C 1
ATOM 4411 O O . PRO B 1 267 ? -0.681 17.224 40.527 1.00 23.86 264 PRO B O 1
ATOM 4415 N N . GLY B 1 268 ? 0.525 15.441 41.201 1.00 24.16 265 GLY B N 1
ATOM 4416 C CA . GLY B 1 268 ? 0.776 14.906 39.871 1.00 23.27 265 GLY B CA 1
ATOM 4417 C C . GLY B 1 268 ? 1.814 15.611 38.994 1.00 23.85 265 GLY B C 1
ATOM 4418 O O . GLY B 1 268 ? 2.058 15.168 37.877 1.00 24.20 265 GLY B O 1
ATOM 4419 N N . ILE B 1 269 ? 2.449 16.687 39.466 1.00 21.71 266 ILE B N 1
ATOM 4420 C CA . ILE B 1 269 ? 3.386 17.428 38.636 1.00 21.36 266 ILE B CA 1
ATOM 4421 C C . ILE B 1 269 ? 4.768 17.201 39.229 1.00 21.44 266 ILE B C 1
ATOM 4422 O O . ILE B 1 269 ? 4.908 17.143 40.447 1.00 21.59 266 ILE B O 1
ATOM 4427 N N . GLY B 1 270 ? 5.785 17.068 38.391 1.00 21.30 267 GLY B N 1
ATOM 4428 C CA . GLY B 1 270 ? 7.148 16.841 38.893 1.00 21.67 267 GLY B CA 1
ATOM 4429 C C . GLY B 1 270 ? 8.033 18.038 38.617 1.00 21.68 267 GLY B C 1
ATOM 4430 O O . GLY B 1 270 ? 7.633 19.184 38.851 1.00 20.78 267 GLY B O 1
ATOM 4431 N N . HIS B 1 271 ? 9.228 17.774 38.087 1.00 22.25 268 HIS B N 1
ATOM 4432 C CA . HIS B 1 271 ? 10.216 18.844 37.922 1.00 22.02 268 HIS B CA 1
ATOM 4433 C C . HIS B 1 271 ? 10.016 19.477 36.549 1.00 22.71 268 HIS B C 1
ATOM 4434 O O . HIS B 1 271 ? 10.759 19.163 35.612 1.00 23.35 268 HIS B O 1
ATOM 4441 N N . ASP B 1 272 ? 9.030 20.364 36.443 1.00 21.83 269 ASP B N 1
ATOM 4442 C CA . ASP B 1 272 ? 8.558 20.877 35.151 1.00 21.22 269 ASP B CA 1
ATOM 4443 C C . ASP B 1 272 ? 8.283 22.372 35.336 1.00 20.47 269 ASP B C 1
ATOM 4444 O O . ASP B 1 272 ? 7.209 22.756 35.852 1.00 19.09 269 ASP B O 1
ATOM 4449 N N . GLY B 1 273 ? 9.249 23.201 34.924 1.00 18.53 270 GLY B N 1
ATOM 4450 C CA . GLY B 1 273 ? 9.231 24.643 35.136 1.00 18.73 270 GLY B CA 1
ATOM 4451 C C . GLY B 1 273 ? 8.026 25.302 34.458 1.00 18.64 270 GLY B C 1
ATOM 4452 O O . GLY B 1 273 ? 7.472 26.302 34.972 1.00 18.10 270 GLY B O 1
ATOM 4453 N N . GLN B 1 274 ? 7.639 24.779 33.293 1.00 17.74 271 GLN B N 1
ATOM 4454 C CA . GLN B 1 274 ? 6.525 25.357 32.570 1.00 18.66 271 GLN B CA 1
ATOM 4455 C C . GLN B 1 274 ? 5.221 25.115 33.320 1.00 17.89 271 GLN B C 1
ATOM 4456 O O . GLN B 1 274 ? 4.431 26.042 33.471 1.00 18.67 271 GLN B O 1
ATOM 4462 N N . ALA B 1 275 ? 4.993 23.866 33.737 1.00 16.59 272 ALA B N 1
ATOM 4463 C CA . ALA B 1 275 ? 3.790 23.501 34.487 1.00 16.47 272 ALA B CA 1
ATOM 4464 C C . ALA B 1 275 ? 3.765 24.305 35.797 1.00 16.81 272 ALA B C 1
ATOM 4465 O O . ALA B 1 275 ? 2.733 24.897 36.172 1.00 16.84 272 ALA B O 1
ATOM 4475 N N . SER B 1 277 ? 5.137 27.161 36.507 1.00 14.94 274 SER B N 1
ATOM 4476 C CA . SER B 1 277 ? 4.904 28.588 36.158 1.00 15.92 274 SER B CA 1
ATOM 4477 C C . SER B 1 277 ? 3.388 28.742 35.970 1.00 16.26 274 SER B C 1
ATOM 4478 O O . SER B 1 277 ? 2.783 29.667 36.505 1.00 15.83 274 SER B O 1
ATOM 4481 N N . GLN B 1 278 ? 2.749 27.790 35.278 1.00 15.04 275 GLN B N 1
ATOM 4482 C CA . GLN B 1 278 ? 1.339 27.943 35.014 1.00 15.53 275 GLN B CA 1
ATOM 4483 C C . GLN B 1 278 ? 0.488 27.766 36.290 1.00 15.33 275 GLN B C 1
ATOM 4484 O O . GLN B 1 278 ? -0.531 28.439 36.442 1.00 14.68 275 GLN B O 1
ATOM 4490 N N . VAL B 1 279 ? 0.888 26.830 37.146 1.00 14.82 276 VAL B N 1
ATOM 4491 C CA . VAL B 1 279 ? 0.233 26.643 38.430 1.00 16.81 276 VAL B CA 1
ATOM 4492 C C . VAL B 1 279 ? 0.392 27.898 39.295 1.00 16.60 276 VAL B C 1
ATOM 4493 O O . VAL B 1 279 ? -0.566 28.356 39.935 1.00 16.69 276 VAL B O 1
ATOM 4497 N N . CYS B 1 280 ? 1.601 28.457 39.323 1.00 17.19 277 CYS B N 1
ATOM 4498 C CA . CYS B 1 280 ? 1.856 29.665 40.085 1.00 17.19 277 CYS B CA 1
ATOM 4499 C C . CYS B 1 280 ? 0.996 30.848 39.614 1.00 17.29 277 CYS B C 1
ATOM 4500 O O . CYS B 1 280 ? 0.412 31.558 40.446 1.00 17.66 277 CYS B O 1
ATOM 4503 N N . ALA B 1 281 ? 0.875 31.022 38.302 1.00 15.71 278 ALA B N 1
ATOM 4504 C CA . ALA B 1 281 ? 0.006 32.086 37.770 1.00 15.73 278 ALA B CA 1
ATOM 4505 C C . ALA B 1 281 ? -1.458 31.892 38.155 1.00 14.68 278 ALA B C 1
ATOM 4506 O O . ALA B 1 281 ? -2.152 32.884 38.389 1.00 16.04 278 ALA B O 1
ATOM 4508 N N . SER B 1 282 ? -1.927 30.639 38.126 1.00 14.48 279 SER B N 1
ATOM 4509 C CA . SER B 1 282 ? -3.268 30.285 38.544 1.00 17.21 279 SER B CA 1
ATOM 4510 C C . SER B 1 282 ? -3.523 30.692 40.000 1.00 16.66 279 SER B C 1
ATOM 4511 O O . SER B 1 282 ? -4.562 31.304 40.321 1.00 17.67 279 SER B O 1
ATOM 4514 N N . LEU B 1 283 ? -2.602 30.308 40.891 1.00 16.30 280 LEU B N 1
ATOM 4515 C CA . LEU B 1 283 ? -2.751 30.581 42.293 1.00 15.14 280 LEU B CA 1
ATOM 4516 C C . LEU B 1 283 ? -2.763 32.095 42.538 1.00 16.22 280 LEU B C 1
ATOM 4517 O O . LEU B 1 283 ? -3.558 32.575 43.307 1.00 17.17 280 LEU B O 1
ATOM 4522 N N . TRP B 1 284 ? -1.881 32.826 41.887 1.00 15.92 281 TRP B N 1
ATOM 4523 C CA . TRP B 1 284 ? -1.746 34.273 42.143 1.00 15.83 281 TRP B CA 1
ATOM 4524 C C . TRP B 1 284 ? -2.861 35.083 41.468 1.00 16.40 281 TRP B C 1
ATOM 4525 O O . TRP B 1 284 ? -3.366 36.050 42.030 1.00 16.45 281 TRP B O 1
ATOM 4536 N N . PHE B 1 285 ? -3.230 34.719 40.248 1.00 15.90 282 PHE B N 1
ATOM 4537 C CA . PHE B 1 285 ? -4.110 35.603 39.473 1.00 16.74 282 PHE B CA 1
ATOM 4538 C C . PHE B 1 285 ? -5.492 35.084 39.265 1.00 19.07 282 PHE B C 1
ATOM 4539 O O . PHE B 1 285 ? -6.356 35.874 38.949 1.00 20.01 282 PHE B O 1
ATOM 4547 N N . ASP B 1 286 ? -5.673 33.762 39.338 1.00 19.79 283 ASP B N 1
ATOM 4548 C CA . ASP B 1 286 ? -7.002 33.162 39.266 1.00 21.25 283 ASP B CA 1
ATOM 4549 C C . ASP B 1 286 ? -7.507 32.699 40.653 1.00 21.62 283 ASP B C 1
ATOM 4550 O O . ASP B 1 286 ? -8.615 32.193 40.749 1.00 23.54 283 ASP B O 1
ATOM 4555 N N . GLY B 1 287 ? -6.682 32.816 41.694 1.00 21.25 284 GLY B N 1
ATOM 4556 C CA . GLY B 1 287 ? -7.070 32.459 43.049 1.00 20.57 284 GLY B CA 1
ATOM 4557 C C . GLY B 1 287 ? -7.384 30.984 43.188 1.00 20.82 284 GLY B C 1
ATOM 4558 O O . GLY B 1 287 ? -8.246 30.611 43.987 1.00 20.75 284 GLY B O 1
ATOM 4559 N N . ARG B 1 288 ? -6.751 30.141 42.380 1.00 18.82 285 ARG B N 1
ATOM 4560 C CA . ARG B 1 288 ? -7.081 28.719 42.454 1.00 19.82 285 ARG B CA 1
ATOM 4561 C C . ARG B 1 288 ? -5.955 27.793 42.040 1.00 20.75 285 ARG B C 1
ATOM 4562 O O . ARG B 1 288 ? -5.107 28.151 41.224 1.00 20.22 285 ARG B O 1
ATOM 4578 N N . PRO B 1 290 ? -5.295 24.649 39.708 1.00 27.61 287 PRO B N 1
ATOM 4579 C CA . PRO B 1 290 ? -6.063 24.044 38.604 1.00 29.06 287 PRO B CA 1
ATOM 4580 C C . PRO B 1 290 ? -6.669 22.674 38.965 1.00 31.38 287 PRO B C 1
ATOM 4581 O O . PRO B 1 290 ? -6.206 22.029 39.912 1.00 31.31 287 PRO B O 1
ATOM 4585 N N . ASP B 1 291 ? -7.715 22.278 38.216 1.00 34.04 288 ASP B N 1
ATOM 4586 C CA . ASP B 1 291 ? -8.363 20.947 38.249 1.00 36.26 288 ASP B CA 1
ATOM 4587 C C . ASP B 1 291 ? -7.370 19.827 38.137 1.00 36.35 288 ASP B C 1
ATOM 4588 O O . ASP B 1 291 ? -6.327 20.002 37.507 1.00 36.06 288 ASP B O 1
ATOM 4593 N N . ALA B 1 292 ? -7.761 18.639 38.611 1.00 36.56 289 ALA B N 1
ATOM 4594 C CA . ALA B 1 292 ? -7.007 17.430 38.318 1.00 36.31 289 ALA B CA 1
ATOM 4595 C C . ALA B 1 292 ? -6.838 17.295 36.809 1.00 36.08 289 ALA B C 1
ATOM 4596 O O . ALA B 1 292 ? -5.730 17.096 36.317 1.00 36.48 289 ALA B O 1
ATOM 4598 N N . ALA B 1 293 ? -7.932 17.462 36.072 1.00 36.30 290 ALA B N 1
ATOM 4599 C CA . ALA B 1 293 ? -7.899 17.408 34.608 1.00 35.86 290 ALA B CA 1
ATOM 4600 C C . ALA B 1 293 ? -6.937 18.420 33.974 1.00 35.74 290 ALA B C 1
ATOM 4601 O O . ALA B 1 293 ? -6.156 18.066 33.087 1.00 34.53 290 ALA B O 1
ATOM 4603 N N . GLU B 1 294 ? -7.013 19.675 34.438 1.00 36.23 291 GLU B N 1
ATOM 4604 C CA . GLU B 1 294 ? -6.156 20.762 33.973 1.00 37.52 291 GLU B CA 1
ATOM 4605 C C . GLU B 1 294 ? -4.688 20.404 34.258 1.00 37.42 291 GLU B C 1
ATOM 4606 O O . GLU B 1 294 ? -3.823 20.592 33.402 1.00 37.51 291 GLU B O 1
ATOM 4612 N N . LEU B 1 295 ? -4.435 19.877 35.458 1.00 37.78 292 LEU B N 1
ATOM 4613 C CA . LEU B 1 295 ? -3.093 19.483 35.893 1.00 39.27 292 LEU B CA 1
ATOM 4614 C C . LEU B 1 295 ? -2.564 18.339 35.041 1.00 40.76 292 LEU B C 1
ATOM 4615 O O . LEU B 1 295 ? -1.433 18.416 34.540 1.00 41.22 292 LEU B O 1
ATOM 4620 N N . ALA B 1 296 ? -3.387 17.303 34.847 1.00 42.57 293 ALA B N 1
ATOM 4621 C CA . ALA B 1 296 ? -3.052 16.208 33.925 1.00 44.42 293 ALA B CA 1
ATOM 4622 C C . ALA B 1 296 ? -2.591 16.734 32.557 1.00 46.06 293 ALA B C 1
ATOM 4623 O O . ALA B 1 296 ? -1.605 16.238 32.001 1.00 46.62 293 ALA B O 1
ATOM 4625 N N . ARG B 1 297 ? -3.274 17.763 32.049 1.00 47.68 294 ARG B N 1
ATOM 4626 C CA . ARG B 1 297 ? -2.892 18.426 30.797 1.00 49.66 294 ARG B CA 1
ATOM 4627 C C . ARG B 1 297 ? -1.522 19.075 30.849 1.00 50.66 294 ARG B C 1
ATOM 4628 O O . ARG B 1 297 ? -0.733 18.877 29.920 1.00 51.26 294 ARG B O 1
ATOM 4636 N N . LEU B 1 298 ? -1.245 19.858 31.908 1.00 51.24 295 LEU B N 1
ATOM 4637 C CA . LEU B 1 298 ? 0.059 20.536 32.075 1.00 51.64 295 LEU B CA 1
ATOM 4638 C C . LEU B 1 298 ? 1.214 19.540 32.249 1.00 52.33 295 LEU B C 1
ATOM 4639 O O . LEU B 1 298 ? 2.362 19.849 31.900 1.00 53.01 295 LEU B O 1
ATOM 4644 N N . ALA B 1 299 ? 0.910 18.368 32.807 1.00 52.88 296 ALA B N 1
ATOM 4645 C CA . ALA B 1 299 ? 1.887 17.301 33.016 1.00 53.52 296 ALA B CA 1
ATOM 4646 C C . ALA B 1 299 ? 2.443 16.783 31.685 1.00 54.48 296 ALA B C 1
ATOM 4647 O O . ALA B 1 299 ? 3.175 17.491 30.977 1.00 55.19 296 ALA B O 1
#

Organism: Bordetella parapertussis (strain 12822 / ATCC BAA-587 / NCTC 13253) (NCBI:txid257311)

Sequence (572 aa):
DLTNADRIALELGHHAGRNAIPYLDNADRPFTLNTYRPYGYTPDRPVVVVQHGVLRNGADYRDFWIPAADRHKLLIVAPTFSDEIWPGVESYNNGRAFTAAGNPRHVDGWTYALVARRVLANIRAAEIADCEQVYLFGHSAGGQFVHRLSSQPHAPFHAVTAANPGWYTLPTFEHRFPEGLDGVGLTEDHLARLLAYPTILAGDQDIATPNLPSEPAALRQGPHRYARARHYYEEAGQRAAAQQRGLPFGWQLQVVPGIGHDGQASQVCASLWFDGRPDAAEELARLAKPADLTNADRIALEELGHAGRNAIPYLLDDDRNADRRPFTLNTYRPYGYTPDRPVVVVQHGVLRNGADYRDFWIPAADRRHKLLIVAPTFSDEEIWPGVESYNNGRAFTAAGNPRHVDGWTYALVARVLANIRRAAEIADCEQVYLFGHSAGGQFVHRLSSQPHAPFHAVTAANPGWYTLPTFEHRFPEGLDGVGLTEDHLARLLAYPTI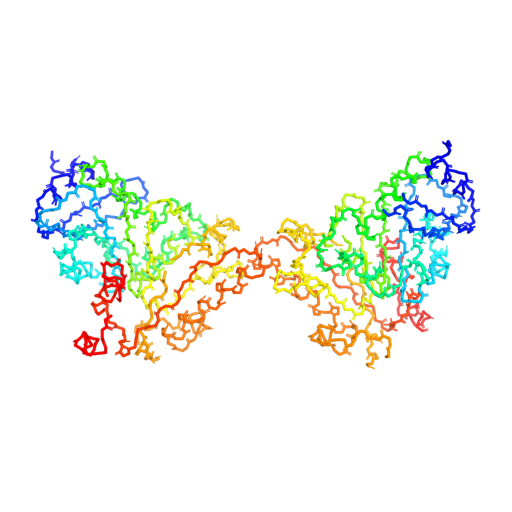LAGDQDIATPNLPSEPAALRQGPHRYARARRHYYEAGQRAAAQRGLPFGWQLQVVPGIGHDGQASQVCASLWFDGRPDAAELARLA

Foldseek 3Di:
DDDLLNQCLVQLVDADWDWGWDQQVNVFIWTKTKGFEPPADQAFEEEEEEEADQLPQNVLNVLCVVLCNVRRYIYTYTTHDCVRQNDCCRQLQQVQADPVRAGDQLCNGNLVVVVVNVVSCCSNVVHVLPEYEYEYAASGLSSQLVVLRPDCVSHPYYERELHLAAAALDQPDDPPVHPHRRPHDVVSSLVSFQDAEYEYEPAQQDQVPRDDPPSSVVCHRGSRSNSVSRVVRSVVVCVVVVGHGHYYYHYDYPDHRQSSLNVVVSCCVPVVDDDPVVSVVSD/DVVPQALLRQCLVQVVDFAWDKTKHAPCPQGNQAIWIKTKGFEPPADQAFEEEEEEEADQLPQVVLNVLCVVLCHVRVYIYIYTGGDCVRQNDCCRQLQQVQADPVLAGDDLCNGNLVVVVVSVVSCVSSVVHVLQEYEYEYAASGLSSQLVVLRPDCNSYPYYERELHLAAAALDCPDDPPVHDHRHPDDPVSSLVSFQHAEYEYEPAQQDQVPRDDPPSSVVQDRGSRSNSVSRLVRSVVVCVVVVGHGHYYYHYDYPDHRQSSLNVVVSCCVPVVDDDPVVSVVSD

Secondary structure (DSSP, 8-state):
---HHHHHHHHSSSSEEEEEEE---TT--EEEEEEE-TT--TTS-EEEEE--TT--HHHHHHHTHHHHHHHT-EEEEEE--TTTS-HHHHTTTTT-B-TTSPBPPGGGSTTHHHHHHHHHHHHTTS---SSEEEEEETHHHHHHHH---S-STT-SEEEEES-SS---SSTTSBTTTSSBTTT--HHHHHHHHH---EEEETT------S--SHHHHTT-SSHHHHHHHHHHHHHHHHHHHT------EEEETT--S-S---HHHHIIIII----HHHHHHH-/-GGGS-HHHHHHHHTSSSEEEEEEE--TTT-TT--EEEEEEE-TT--TTS-EEEEE--TT--HHHHHHHTHHHHHHHTPEEEEEE--TTTS-HHHHTTTTT-B-TTSPBPPGGGSGGGHHHHHHHHHHHTTS---SSEEEEEETHHHHHHHH---S-STT-SEEEEES-SS---SSTTSBTTTSSBTSS--HHHHHHHHH---EEEETT------S--SHHHHTT-SSHHHHHHHHHHHHHHHHHHHT------EEEETT--S-S---HHHHHHHHS----HHHHHHH-

Nearest PDB structures (foldseek):
  3d0k-assembly1_A  TM=1.004E+00  e=1.903E-61  Bordetella parapertussis 12822
  3d0k-assembly2_B  TM=9.976E-01  e=1.618E-59  Bordetella parapertussis 12822
  6ve6-assembly3_C  TM=9.600E-01  e=1.594E-25  Sphingomonas sp. KT-1
  3fcx-assembly2_A-2  TM=6.091E-01  e=2.575E-08  Homo sapiens
  5cml-assembly1_A  TM=5.814E-01  e=5.134E-06  Rhodothermus marinus

CATH classification: 3.40.50.1820

Solvent-accessible surface area: 23898 Å² total

Radius of gyration: 31.38 Å; Cα contacts (8 Å, |Δi|>4): 1250; chains: 2; bounding box: 49×48×93 Å

InterPro domains:
  IPR029058 Alpha/Beta hydrolase fold [G3DSA:3.40.50.1820] (1-301)
  IPR029058 Alpha/Beta hydrolase fold [SSF53474] (35-272)